Protein 1FEP (pdb70)

Solvent-accessible surface area: 29071 Å² total

Sequence (669 aa):
DDTIVVTAAEQNLQAPGVSTITADEIRKNPVARDVSKIIRTPGVNLTGNSTSGQRGNNRQIDIRGGPENTLILIDGKPVSSRNSVRQGWRGERDTRGDTSWVPPEIERIEVLRGPAAARYGNGAAGGVVNIITKKGSGEWHGSWDAYFNAPEHKEEGATKRTNFSLTGPLGDEFSFRLYGNLDKTQADAWDINQGHQSARAGTYATTLPAGREGVINKDINGVVRWDFAPLQSLELEAGYSRQGNLYAGDTQNTNSDSYTRSKYGDETNRLYRQNYALTWNGGWDNGVTTSNWVQYEHTRNSRIPEGLAGQDFVDIDLDDVLHSEVNLPIDFLVNQTLTLGTEWNQQRKDLSSNTQADRSPYSKAEIFSLFAENNELTDSTIVTPGLRFDHHSIVGNNWSPALNISQGLGDDFTLKGIARAYKAPSLYQTNPNYILYSKGQGCYLQGNDDLKAETSINKEIGLEFKRDGWLAGVTWFRNDYRNKIEAGYVAVGQNAVGTDLYQWDNVPKAVVEGLEGSLNVPVSETVWTNNITYLKSENKTTGDRLSIIPEYTLNSTLSWQAREDLSQTTFTWYGKQQPKKYNYKGQPAVGPETKEISPYSIVGLSATWDVTKNVSLTGGVDNLFDKRLWRAGNAQTTGDLAGANYIAGAGAYTYNEPGRTWYSVNTHF

Organism: Escherichia coli (strain K12) (NCBI:txid83333)

Radius of gyration: 25.09 Å; Cα contacts (8 Å, |Δi|>4): 1985; chains: 1; bounding box: 54×65×78 Å

Structure (mmCIF, N/CA/C/O backbone):
data_1FEP
#
_entry.id   1FEP
#
_cell.length_a   112.300
_cell.length_b   127.600
_cell.length_c   135.700
_cell.angle_alpha   90.00
_cell.angle_beta   90.00
_cell.angle_gamma   90.00
#
_symmetry.space_group_name_H-M   'C 2 2 21'
#
loop_
_entity.id
_entity.type
_entity.pdbx_description
1 polymer 'FERRIC ENTEROBACTIN RECEPTOR'
2 water water
#
loop_
_atom_site.group_PDB
_atom_site.id
_atom_site.type_symbol
_atom_site.label_atom_id
_atom_site.label_alt_id
_atom_site.label_comp_id
_atom_site.label_asym_id
_atom_site.label_entity_id
_atom_site.label_seq_id
_atom_site.pdbx_PDB_ins_code
_atom_site.Cartn_x
_atom_site.Cartn_y
_atom_site.Cartn_z
_atom_site.occupancy
_atom_site.B_iso_or_equiv
_atom_site.auth_seq_id
_atom_site.auth_comp_id
_atom_site.auth_asym_id
_atom_site.auth_atom_id
_atom_site.pdbx_PDB_model_num
ATOM 1 N N . ASP A 1 11 ? 54.396 39.187 88.783 1.00 84.85 11 ASP A N 1
ATOM 2 C CA . ASP A 1 11 ? 53.690 39.927 87.693 1.00 84.42 11 ASP A CA 1
ATOM 3 C C . ASP A 1 11 ? 52.602 38.982 87.210 1.00 83.43 11 ASP A C 1
ATOM 4 O O . ASP A 1 11 ? 52.861 37.773 87.048 1.00 83.48 11 ASP A O 1
ATOM 9 N N . ASP A 1 12 ? 51.391 39.522 87.008 1.00 81.75 12 ASP A N 1
ATOM 10 C CA . ASP A 1 12 ? 50.248 38.720 86.552 1.00 79.43 12 ASP A CA 1
ATOM 11 C C . ASP A 1 12 ? 49.763 39.064 85.137 1.00 76.85 12 ASP A C 1
ATOM 12 O O . ASP A 1 12 ? 48.614 38.752 84.779 1.00 77.02 12 ASP A O 1
ATOM 17 N N . THR A 1 13 ? 50.603 39.697 84.316 1.00 72.99 13 THR A N 1
ATOM 18 C CA . THR A 1 13 ? 50.128 39.982 82.963 1.00 69.48 13 THR A CA 1
ATOM 19 C C . THR A 1 13 ? 50.334 38.774 82.063 1.00 66.09 13 THR A C 1
ATOM 20 O O . THR A 1 13 ? 51.417 38.589 81.514 1.00 66.13 13 THR A O 1
ATOM 24 N N . ILE A 1 14 ? 49.312 37.946 81.913 1.00 61.32 14 ILE A N 1
ATOM 25 C CA . ILE A 1 14 ? 49.439 36.816 81.024 1.00 56.64 14 ILE A CA 1
ATOM 26 C C . ILE A 1 14 ? 49.430 37.294 79.557 1.00 53.35 14 ILE A C 1
ATOM 27 O O . ILE A 1 14 ? 48.902 38.366 79.222 1.00 53.03 14 ILE A O 1
ATOM 32 N N . VAL A 1 15 ? 50.086 36.524 78.702 1.00 49.15 15 VAL A N 1
ATOM 33 C CA . VAL A 1 15 ? 50.149 36.821 77.290 1.00 44.70 15 VAL A CA 1
ATOM 34 C C . VAL A 1 15 ? 49.006 36.025 76.626 1.00 42.76 15 VAL A C 1
ATOM 35 O O . VAL A 1 15 ? 48.703 34.909 77.042 1.00 42.00 15 VAL A O 1
ATOM 39 N N . VAL A 1 16 ? 48.338 36.598 75.626 1.00 40.04 16 VAL A N 1
ATOM 40 C CA . VAL A 1 16 ? 47.248 35.877 74.971 1.00 37.25 16 VAL A CA 1
ATOM 41 C C . VAL A 1 16 ? 47.786 34.657 74.169 1.00 35.76 16 VAL A C 1
ATOM 42 O O . VAL A 1 16 ? 48.961 34.573 73.851 1.00 33.91 16 VAL A O 1
ATOM 46 N N . THR A 1 17 ? 46.936 33.689 73.877 1.00 35.21 17 THR A N 1
ATOM 47 C CA . THR A 1 17 ? 47.395 32.535 73.113 1.00 34.47 17 THR A CA 1
ATOM 48 C C . THR A 1 17 ? 47.712 32.968 71.694 1.00 34.21 17 THR A C 1
ATOM 49 O O . THR A 1 17 ? 47.305 34.059 71.266 1.00 33.79 17 THR A O 1
ATOM 53 N N . ALA A 1 18 ? 48.466 32.115 71.003 1.00 33.23 18 ALA A N 1
ATOM 54 C CA . ALA A 1 18 ? 48.885 32.325 69.627 1.00 32.56 18 ALA A CA 1
ATOM 55 C C . ALA A 1 18 ? 47.639 32.431 68.765 1.00 33.07 18 ALA A C 1
ATOM 56 O O . ALA A 1 18 ? 47.569 33.226 67.821 1.00 32.04 18 ALA A O 1
ATOM 58 N N . ALA A 1 19 ? 46.636 31.618 69.074 1.00 33.00 19 ALA A N 1
ATOM 59 C CA . ALA A 1 19 ? 45.441 31.686 68.265 1.00 33.51 19 ALA A CA 1
ATOM 60 C C . ALA A 1 19 ? 44.767 33.083 68.431 1.00 33.72 19 ALA A C 1
ATOM 61 O O . ALA A 1 19 ? 44.329 33.710 67.464 1.00 33.54 19 ALA A O 1
ATOM 63 N N . GLU A 1 20 ? 44.715 33.584 69.646 1.00 34.20 20 GLU A N 1
ATOM 64 C CA . GLU A 1 20 ? 44.078 34.857 69.817 1.00 36.01 20 GLU A CA 1
ATOM 65 C C . GLU A 1 20 ? 44.899 35.955 69.138 1.00 34.94 20 GLU A C 1
ATOM 66 O O . GLU A 1 20 ? 44.353 36.830 68.491 1.00 35.21 20 GLU A O 1
ATOM 72 N N . GLN A 1 21 ? 46.214 35.877 69.271 1.00 33.83 21 GLN A N 1
ATOM 73 C CA . GLN A 1 21 ? 47.128 36.840 68.675 1.00 32.62 21 GLN A CA 1
ATOM 74 C C . GLN A 1 21 ? 46.896 36.893 67.171 1.00 33.22 21 GLN A C 1
ATOM 75 O O . GLN A 1 21 ? 46.766 37.969 66.565 1.00 31.73 21 GLN A O 1
ATOM 81 N N . ASN A 1 22 ? 46.847 35.712 66.565 1.00 34.38 22 ASN A N 1
ATOM 82 C CA . ASN A 1 22 ? 46.605 35.606 65.131 1.00 35.39 22 ASN A CA 1
ATOM 83 C C . ASN A 1 22 ? 45.315 36.342 64.657 1.00 35.15 22 ASN A C 1
ATOM 84 O O . ASN A 1 22 ? 45.208 36.671 63.506 1.00 35.01 22 ASN A O 1
ATOM 89 N N . LEU A 1 23 ? 44.322 36.564 65.508 1.00 34.75 23 LEU A N 1
ATOM 90 C CA . LEU A 1 23 ? 43.128 37.234 65.025 1.00 35.11 23 LEU A CA 1
ATOM 91 C C . LEU A 1 23 ? 43.500 38.671 64.752 1.00 36.08 23 LEU A C 1
ATOM 92 O O . LEU A 1 23 ? 42.746 39.431 64.163 1.00 35.12 23 LEU A O 1
ATOM 97 N N . GLN A 1 24 ? 44.710 39.035 65.144 1.00 36.87 24 GLN A N 1
ATOM 98 C CA . GLN A 1 24 ? 45.131 40.379 64.880 1.00 38.47 24 GLN A CA 1
ATOM 99 C C . GLN A 1 24 ? 45.977 40.460 63.649 1.00 37.82 24 GLN A C 1
ATOM 100 O O . GLN A 1 24 ? 46.530 41.506 63.370 1.00 36.78 24 GLN A O 1
ATOM 106 N N . ALA A 1 25 ? 46.095 39.360 62.909 1.00 37.41 25 ALA A N 1
ATOM 107 C CA . ALA A 1 25 ? 46.933 39.389 61.706 1.00 37.29 25 ALA A CA 1
ATOM 108 C C . ALA A 1 25 ? 46.329 40.339 60.652 1.00 36.68 25 ALA A C 1
ATOM 109 O O . ALA A 1 25 ? 45.104 40.533 60.568 1.00 36.68 25 ALA A O 1
ATOM 111 N N . PRO A 1 26 ? 47.170 40.895 59.799 1.00 35.54 26 PRO A N 1
ATOM 112 C CA . PRO A 1 26 ? 46.579 41.799 58.825 1.00 35.32 26 PRO A CA 1
ATOM 113 C C . PRO A 1 26 ? 45.538 41.185 57.887 1.00 34.96 26 PRO A C 1
ATOM 114 O O . PRO A 1 26 ? 44.723 41.921 57.309 1.00 34.51 26 PRO A O 1
ATOM 118 N N . GLY A 1 27 ? 45.570 39.862 57.725 1.00 33.71 27 GLY A N 1
ATOM 119 C CA . GLY A 1 27 ? 44.615 39.195 56.844 1.00 32.97 27 GLY A CA 1
ATOM 120 C C . GLY A 1 27 ? 43.422 38.526 57.531 1.00 32.01 27 GLY A C 1
ATOM 121 O O . GLY A 1 27 ? 42.901 37.507 57.039 1.00 31.20 27 GLY A O 1
ATOM 122 N N . VAL A 1 28 ? 43.017 39.100 58.672 1.00 30.73 28 VAL A N 1
ATOM 123 C CA . VAL A 1 28 ? 41.894 38.610 59.461 1.00 30.59 28 VAL A CA 1
ATOM 124 C C . VAL A 1 28 ? 40.833 39.718 59.571 1.00 30.73 28 VAL A C 1
ATOM 125 O O . VAL A 1 28 ? 41.143 40.859 59.751 1.00 31.07 28 VAL A O 1
ATOM 129 N N . SER A 1 29 ? 39.577 39.364 59.386 1.00 31.07 29 SER A N 1
ATOM 130 C CA . SER A 1 29 ? 38.489 40.303 59.477 1.00 30.70 29 SER A CA 1
ATOM 131 C C . SER A 1 29 ? 37.411 39.651 60.347 1.00 31.93 29 SER A C 1
ATOM 132 O O . SER A 1 29 ? 37.249 38.425 60.375 1.00 31.33 29 SER A O 1
ATOM 135 N N . THR A 1 30 ? 36.649 40.484 61.041 1.00 32.24 30 THR A N 1
ATOM 136 C CA . THR A 1 30 ? 35.585 39.994 61.880 1.00 32.81 30 THR A CA 1
ATOM 137 C C . THR A 1 30 ? 34.304 40.686 61.453 1.00 32.90 30 THR A C 1
ATOM 138 O O . THR A 1 30 ? 34.328 41.823 61.009 1.00 34.65 30 THR A O 1
ATOM 142 N N . ILE A 1 31 ? 33.184 39.986 61.511 1.00 33.02 31 ILE A N 1
ATOM 143 C CA . ILE A 1 31 ? 31.890 40.573 61.158 1.00 31.59 31 ILE A CA 1
ATOM 144 C C . ILE A 1 31 ? 31.118 40.224 62.399 1.00 32.02 31 ILE A C 1
ATOM 145 O O . ILE A 1 31 ? 31.179 39.065 62.897 1.00 30.87 31 ILE A O 1
ATOM 150 N N . THR A 1 32 ? 30.386 41.214 62.889 1.00 30.58 32 THR A N 1
ATOM 151 C CA . THR A 1 32 ? 29.634 41.118 64.124 1.00 29.47 32 THR A CA 1
ATOM 152 C C . THR A 1 32 ? 28.196 40.784 63.944 1.00 29.41 32 THR A C 1
ATOM 153 O O . THR A 1 32 ? 27.656 40.918 62.852 1.00 28.82 32 THR A O 1
ATOM 157 N N . ALA A 1 33 ? 27.543 40.395 65.032 1.00 30.93 33 ALA A N 1
ATOM 158 C CA . ALA A 1 33 ? 26.110 40.057 64.939 1.00 32.59 33 ALA A CA 1
ATOM 159 C C . ALA A 1 33 ? 25.386 41.331 64.540 1.00 33.58 33 ALA A C 1
ATOM 160 O O . ALA A 1 33 ? 24.475 41.324 63.706 1.00 34.19 33 ALA A O 1
ATOM 162 N N . ASP A 1 34 ? 25.838 42.449 65.096 1.00 35.29 34 ASP A N 1
ATOM 163 C CA . ASP A 1 34 ? 25.236 43.701 64.724 1.00 36.27 34 ASP A CA 1
ATOM 164 C C . ASP A 1 34 ? 25.320 43.975 63.219 1.00 36.04 34 ASP A C 1
ATOM 165 O O . ASP A 1 34 ? 24.341 44.401 62.600 1.00 35.01 34 ASP A O 1
ATOM 170 N N . GLU A 1 35 ? 26.501 43.768 62.632 1.00 36.25 35 GLU A N 1
ATOM 171 C CA . GLU A 1 35 ? 26.648 43.934 61.195 1.00 37.21 35 GLU A CA 1
ATOM 172 C C . GLU A 1 35 ? 25.660 43.008 60.490 1.00 37.38 35 GLU A C 1
ATOM 173 O O . GLU A 1 35 ? 25.039 43.398 59.512 1.00 38.23 35 GLU A O 1
ATOM 179 N N . ILE A 1 36 ? 25.542 41.770 60.977 1.00 36.81 36 ILE A N 1
ATOM 180 C CA . ILE A 1 36 ? 24.670 40.789 60.363 1.00 36.29 36 ILE A CA 1
ATOM 181 C C . ILE A 1 36 ? 23.229 41.223 60.498 1.00 36.03 36 ILE A C 1
ATOM 182 O O . ILE A 1 36 ? 22.455 41.142 59.558 1.00 35.30 36 ILE A O 1
ATOM 187 N N . ARG A 1 37 ? 22.857 41.713 61.661 1.00 36.90 37 ARG A N 1
ATOM 188 C CA . ARG A 1 37 ? 21.476 42.156 61.815 1.00 39.08 37 ARG A CA 1
ATOM 189 C C . ARG A 1 37 ? 21.065 43.319 60.868 1.00 39.70 37 ARG A C 1
ATOM 190 O O . ARG A 1 37 ? 19.908 43.361 60.433 1.00 41.07 37 ARG A O 1
ATOM 198 N N . LYS A 1 38 ? 21.991 44.238 60.535 1.00 39.51 38 LYS A N 1
ATOM 199 C CA . LYS A 1 38 ? 21.677 45.390 59.666 1.00 39.03 38 LYS A CA 1
ATOM 200 C C . LYS A 1 38 ? 21.791 45.123 58.203 1.00 39.16 38 LYS A C 1
ATOM 201 O O . LYS A 1 38 ? 21.385 45.948 57.402 1.00 38.31 38 LYS A O 1
ATOM 207 N N . ASN A 1 39 ? 22.390 43.989 57.851 1.00 39.49 39 ASN A N 1
ATOM 208 C CA . ASN A 1 39 ? 22.538 43.584 56.441 1.00 39.54 39 ASN A CA 1
ATOM 209 C C . ASN A 1 39 ? 21.891 42.181 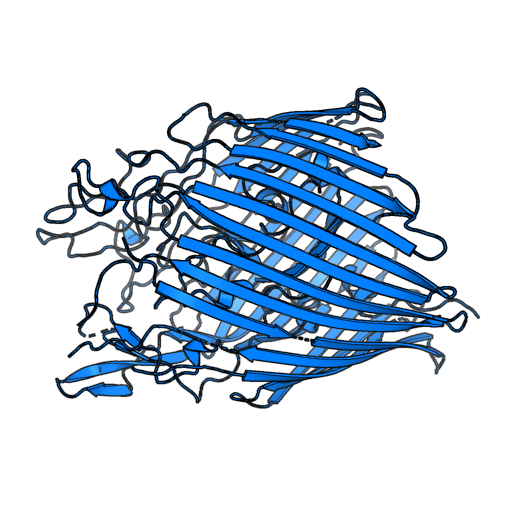56.332 1.00 39.26 39 ASN A C 1
ATOM 210 O O . ASN A 1 39 ? 22.579 41.165 56.142 1.00 38.69 39 ASN A O 1
ATOM 215 N N . PRO A 1 40 ? 20.550 42.115 56.361 1.00 38.24 40 PRO A N 1
ATOM 216 C CA . PRO A 1 40 ? 19.843 40.836 56.294 1.00 37.46 40 PRO A CA 1
ATOM 217 C C . PRO A 1 40 ? 20.244 39.978 55.091 1.00 36.00 40 PRO A C 1
ATOM 218 O O . PRO A 1 40 ? 20.287 40.403 53.931 1.00 35.92 40 PRO A O 1
ATOM 222 N N . VAL A 1 41 ? 20.549 38.746 55.374 1.00 34.07 41 VAL A N 1
ATOM 223 C CA . VAL A 1 41 ? 20.954 37.907 54.296 1.00 32.11 41 VAL A CA 1
ATOM 224 C C . VAL A 1 41 ? 19.745 37.181 53.760 1.00 31.89 41 VAL A C 1
ATOM 225 O O . VAL A 1 41 ? 18.803 36.896 54.482 1.00 30.42 41 VAL A O 1
ATOM 229 N N . ALA A 1 42 ? 19.742 36.967 52.453 1.00 32.73 42 ALA A N 1
ATOM 230 C CA . ALA A 1 42 ? 18.669 36.251 51.800 1.00 32.34 42 ALA A CA 1
ATOM 231 C C . ALA A 1 42 ? 18.989 34.751 51.857 1.00 32.39 42 ALA A C 1
ATOM 232 O O . ALA A 1 42 ? 18.789 34.120 52.886 1.00 31.80 42 ALA A O 1
ATOM 234 N N . ARG A 1 43 ? 19.538 34.191 50.799 1.00 32.72 43 ARG A N 1
ATOM 235 C CA . ARG A 1 43 ? 19.782 32.736 50.768 1.00 34.18 43 ARG A CA 1
ATOM 236 C C . ARG A 1 43 ? 21.082 32.192 51.331 1.00 34.36 43 ARG A C 1
ATOM 237 O O . ARG A 1 43 ? 21.187 30.955 51.505 1.00 36.30 43 ARG A O 1
ATOM 245 N N . ASP A 1 44 ? 22.073 33.057 51.564 1.00 33.91 44 ASP A N 1
ATOM 246 C CA . ASP A 1 44 ? 23.399 32.654 52.106 1.00 34.63 44 ASP A CA 1
ATOM 247 C C . ASP A 1 44 ? 24.211 33.785 52.750 1.00 33.77 44 ASP A C 1
ATOM 248 O O . ASP A 1 44 ? 24.382 34.856 52.184 1.00 33.88 44 ASP A O 1
ATOM 253 N N . VAL A 1 45 ? 24.763 33.499 53.915 1.00 33.32 45 VAL A N 1
ATOM 254 C CA . VAL A 1 45 ? 25.542 34.454 54.632 1.00 32.72 45 VAL A CA 1
ATOM 255 C C . VAL A 1 45 ? 26.860 34.807 53.901 1.00 32.33 45 VAL A C 1
ATOM 256 O O . VAL A 1 45 ? 27.536 35.757 54.262 1.00 32.84 45 VAL A O 1
ATOM 260 N N . SER A 1 46 ? 27.236 34.046 52.876 1.00 31.63 46 SER A N 1
ATOM 261 C CA . SER A 1 46 ? 28.427 34.377 52.142 1.00 30.67 46 SER A CA 1
ATOM 262 C C . SER A 1 46 ? 28.197 35.741 51.427 1.00 30.86 46 SER A C 1
ATOM 263 O O . SER A 1 46 ? 29.096 36.323 50.862 1.00 30.33 46 SER A O 1
ATOM 266 N N . LYS A 1 47 ? 26.982 36.232 51.432 1.00 31.22 47 LYS A N 1
ATOM 267 C CA . LYS A 1 47 ? 26.742 37.502 50.806 1.00 32.63 47 LYS A CA 1
ATOM 268 C C . LYS A 1 47 ? 27.396 38.589 51.645 1.00 32.39 47 LYS A C 1
ATOM 269 O O . LYS A 1 47 ? 27.800 39.596 51.121 1.00 31.63 47 LYS A O 1
ATOM 275 N N . ILE A 1 48 ? 27.517 38.379 52.948 1.00 31.80 48 ILE A N 1
ATOM 276 C CA . ILE A 1 48 ? 28.155 39.381 53.732 1.00 31.58 48 ILE A CA 1
ATOM 277 C C . ILE A 1 48 ? 29.635 39.012 53.837 1.00 31.34 48 ILE A C 1
ATOM 278 O O . ILE A 1 48 ? 30.482 39.900 53.777 1.00 30.46 48 ILE A O 1
ATOM 283 N N . ILE A 1 49 ? 29.973 37.703 53.924 1.00 30.17 49 ILE A N 1
ATOM 284 C CA . ILE A 1 49 ? 31.389 37.305 54.018 1.00 27.63 49 ILE A CA 1
ATOM 285 C C . ILE A 1 49 ? 32.214 37.825 52.836 1.00 27.66 49 ILE A C 1
ATOM 286 O O . ILE A 1 49 ? 33.383 38.218 53.008 1.00 26.83 49 ILE A O 1
ATOM 291 N N . ARG A 1 50 ? 31.643 37.791 51.630 1.00 27.77 50 ARG A N 1
ATOM 292 C CA . ARG A 1 50 ? 32.369 38.267 50.428 1.00 29.09 50 ARG A CA 1
ATOM 293 C C . ARG A 1 50 ? 32.693 39.817 50.389 1.00 29.26 50 ARG A C 1
ATOM 294 O O . ARG A 1 50 ? 33.422 40.259 49.495 1.00 29.02 50 ARG A O 1
ATOM 302 N N . THR A 1 51 ? 32.140 40.618 51.305 1.00 28.12 51 THR A N 1
ATOM 303 C CA . THR A 1 51 ? 32.451 42.076 51.334 1.00 29.30 51 THR A CA 1
ATOM 304 C C . THR A 1 51 ? 33.699 42.309 52.168 1.00 29.62 51 THR A C 1
ATOM 305 O O . THR A 1 51 ? 34.056 43.413 52.430 1.00 28.43 51 THR A O 1
ATOM 317 N N . PRO A 1 53 ? 37.809 42.285 52.653 1.00 28.71 53 PRO A N 1
ATOM 318 C CA . PRO A 1 53 ? 38.869 42.430 51.642 1.00 27.22 53 PRO A CA 1
ATOM 319 C C . PRO A 1 53 ? 39.456 41.015 51.395 1.00 26.60 53 PRO A C 1
ATOM 320 O O . PRO A 1 53 ? 39.467 40.208 52.319 1.00 24.71 53 PRO A O 1
ATOM 324 N N . GLY A 1 54 ? 39.893 40.748 50.163 1.00 25.71 54 GLY A N 1
ATOM 325 C CA . GLY A 1 54 ? 40.518 39.504 49.787 1.00 27.49 54 GLY A CA 1
ATOM 326 C C . GLY A 1 54 ? 39.618 38.289 49.667 1.00 28.61 54 GLY A C 1
ATOM 327 O O . GLY A 1 54 ? 40.075 37.146 49.728 1.00 28.61 54 GLY A O 1
ATOM 328 N N . VAL A 1 55 ? 38.328 38.548 49.488 1.00 29.54 55 VAL A N 1
ATOM 329 C CA . VAL A 1 55 ? 37.324 37.509 49.402 1.00 29.97 55 VAL A CA 1
ATOM 330 C C . VAL A 1 55 ? 36.429 37.735 48.210 1.00 30.93 55 VAL A C 1
ATOM 331 O O . VAL A 1 55 ? 35.993 38.868 47.949 1.00 30.36 55 VAL A O 1
ATOM 335 N N . ASN A 1 56 ? 36.133 36.646 47.510 1.00 31.65 56 ASN A N 1
ATOM 336 C CA . ASN A 1 56 ? 35.293 36.713 46.302 1.00 33.76 56 ASN A CA 1
ATOM 337 C C . ASN A 1 56 ? 34.245 35.615 46.292 1.00 34.61 56 ASN A C 1
ATOM 338 O O . ASN A 1 56 ? 34.328 34.628 47.040 1.00 34.77 56 ASN A O 1
ATOM 343 N N . LEU A 1 57 ? 33.277 35.766 45.404 1.00 34.86 57 LEU A N 1
ATOM 344 C CA . LEU A 1 57 ? 32.223 34.786 45.314 1.00 34.35 57 LEU A CA 1
ATOM 345 C C . LEU A 1 57 ? 32.409 34.239 43.924 1.00 34.57 57 LEU A C 1
ATOM 346 O O . LEU A 1 57 ? 32.315 34.972 42.947 1.00 33.97 57 LEU A O 1
ATOM 351 N N . THR A 1 58 ? 32.688 32.951 43.811 1.00 33.46 58 THR A N 1
ATOM 352 C CA . THR A 1 58 ? 32.928 32.431 42.481 1.00 33.46 58 THR A CA 1
ATOM 353 C C . THR A 1 58 ? 32.617 30.921 42.348 1.00 33.11 58 THR A C 1
ATOM 354 O O . THR A 1 58 ? 32.452 30.192 43.351 1.00 31.66 58 THR A O 1
ATOM 358 N N . GLY A 1 59 ? 32.505 30.465 41.110 1.00 32.65 59 GLY A N 1
ATOM 359 C CA . GLY A 1 59 ? 32.167 29.081 40.904 1.00 33.09 59 GLY A CA 1
ATOM 360 C C . GLY A 1 59 ? 33.297 28.137 41.238 1.00 33.47 59 GLY A C 1
ATOM 361 O O . GLY A 1 59 ? 34.444 28.502 41.259 1.00 34.35 59 GLY A O 1
ATOM 362 N N . ASN A 1 60 ? 32.949 26.904 41.510 1.00 34.04 60 ASN A N 1
ATOM 363 C CA . ASN A 1 60 ? 33.929 25.871 41.790 1.00 34.61 60 ASN A CA 1
ATOM 364 C C . ASN A 1 60 ? 34.908 25.583 40.675 1.00 33.72 60 ASN A C 1
ATOM 365 O O . ASN A 1 60 ? 36.043 25.218 40.914 1.00 32.88 60 ASN A O 1
ATOM 370 N N . SER A 1 61 ? 34.461 25.718 39.446 1.00 34.33 61 SER A N 1
ATOM 371 C CA . SER A 1 61 ? 35.330 25.424 38.312 1.00 34.75 61 SER A CA 1
ATOM 372 C C . SER A 1 61 ? 35.592 26.622 37.397 1.00 34.36 61 SER A C 1
ATOM 373 O O . SER A 1 61 ? 34.685 27.333 37.038 1.00 34.19 61 SER A O 1
ATOM 376 N N . THR A 1 62 ? 36.830 26.813 36.981 1.00 34.79 62 THR A N 1
ATOM 377 C CA . THR A 1 62 ? 37.116 27.920 36.086 1.00 35.20 62 THR A CA 1
ATOM 378 C C . THR A 1 62 ? 36.610 27.647 34.663 1.00 35.47 62 THR A C 1
ATOM 379 O O . THR A 1 62 ? 36.804 28.463 33.760 1.00 34.46 62 THR A O 1
ATOM 383 N N . SER A 1 63 ? 35.982 26.491 34.466 1.00 36.57 63 SER A N 1
ATOM 384 C CA . SER A 1 63 ? 35.401 26.119 33.153 1.00 37.35 63 SER A CA 1
ATOM 385 C C . SER A 1 63 ? 34.042 26.784 33.030 1.00 37.27 63 SER A C 1
ATOM 386 O O . SER A 1 63 ? 33.470 26.822 31.957 1.00 37.02 63 SER A O 1
ATOM 389 N N . GLY A 1 64 ? 33.507 27.274 34.140 1.00 37.68 64 GLY A N 1
ATOM 390 C CA . GLY A 1 64 ? 32.203 27.911 34.083 1.00 39.22 64 GLY A CA 1
ATOM 391 C C . GLY A 1 64 ? 31.049 26.960 34.301 1.00 40.48 64 GLY A C 1
ATOM 392 O O . GLY A 1 64 ? 29.886 27.364 34.267 1.00 40.72 64 GLY A O 1
ATOM 393 N N . GLN A 1 65 ? 31.375 25.696 34.528 1.00 41.22 65 GLN A N 1
ATOM 394 C CA . GLN A 1 65 ? 30.365 24.702 34.764 1.00 42.68 65 GLN A CA 1
ATOM 395 C C . GLN A 1 65 ? 29.832 24.894 36.143 1.00 42.21 65 GLN A C 1
ATOM 396 O O . GLN A 1 65 ? 30.618 25.023 37.075 1.00 42.27 65 GLN A O 1
ATOM 402 N N . ARG A 1 66 ? 28.511 24.854 36.285 1.00 41.77 66 ARG A N 1
ATOM 403 C CA . ARG A 1 66 ? 27.873 25.061 37.591 1.00 41.93 66 ARG A CA 1
ATOM 404 C C . ARG A 1 66 ? 28.125 26.502 37.991 1.00 40.29 66 ARG A C 1
ATOM 405 O O . ARG A 1 66 ? 28.181 26.817 39.165 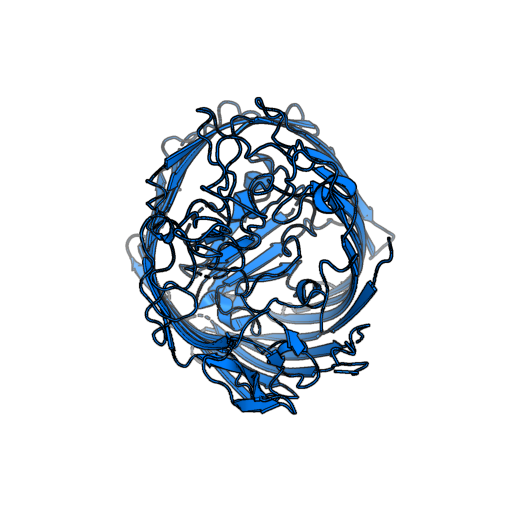1.00 39.86 66 ARG A O 1
ATOM 413 N N . GLY A 1 67 ? 28.320 27.348 36.984 1.00 38.62 67 GLY A N 1
ATOM 414 C CA . GLY A 1 67 ? 28.610 28.755 37.180 1.00 36.97 67 GLY A CA 1
ATOM 415 C C . GLY A 1 67 ? 27.689 29.533 38.113 1.00 35.91 67 GLY A C 1
ATOM 416 O O . GLY A 1 67 ? 28.095 30.544 38.684 1.00 34.46 67 GLY A O 1
ATOM 417 N N . ASN A 1 68 ? 26.429 29.091 38.230 1.00 34.63 68 ASN A N 1
ATOM 418 C CA . ASN A 1 68 ? 25.500 29.733 39.136 1.00 31.99 68 ASN A CA 1
ATOM 419 C C . ASN A 1 68 ? 25.571 29.195 40.543 1.00 30.93 68 ASN A C 1
ATOM 420 O O . ASN A 1 68 ? 24.805 29.585 41.380 1.00 29.67 68 ASN A O 1
ATOM 425 N N . ASN A 1 69 ? 26.509 28.292 40.820 1.00 31.01 69 ASN A N 1
ATOM 426 C CA . ASN A 1 69 ? 26.677 27.820 42.187 1.00 30.17 69 ASN A CA 1
ATOM 427 C C . ASN A 1 69 ? 27.956 28.523 42.687 1.00 29.37 69 ASN A C 1
ATOM 428 O O . ASN A 1 69 ? 29.030 28.035 42.544 1.00 27.74 69 ASN A O 1
ATOM 433 N N . ARG A 1 70 ? 27.836 29.696 43.264 1.00 30.11 70 ARG A N 1
ATOM 434 C CA . ARG A 1 70 ? 29.045 30.368 43.709 1.00 30.66 70 ARG A CA 1
ATOM 435 C C . ARG A 1 70 ? 29.281 30.302 45.219 1.00 30.89 70 ARG A C 1
ATOM 436 O O . ARG A 1 70 ? 28.363 30.297 46.022 1.00 31.05 70 ARG A O 1
ATOM 444 N N . GLN A 1 71 ? 30.537 30.174 45.582 1.00 31.23 71 GLN A N 1
ATOM 445 C CA . GLN A 1 71 ? 30.927 30.036 46.951 1.00 31.33 71 GLN A CA 1
ATOM 446 C C . GLN A 1 71 ? 32.118 30.984 47.301 1.00 31.51 71 GLN A C 1
ATOM 447 O O . GLN A 1 71 ? 32.681 31.665 46.432 1.00 31.64 71 GLN A O 1
ATOM 453 N N . ILE A 1 72 ? 32.513 30.999 48.572 1.00 31.18 72 ILE A N 1
ATOM 454 C CA . ILE A 1 72 ? 33.608 31.839 49.056 1.00 30.10 72 ILE A CA 1
ATOM 455 C C . ILE A 1 72 ? 34.987 31.437 48.603 1.00 31.31 72 ILE A C 1
ATOM 456 O O . ILE A 1 72 ? 35.500 30.337 48.899 1.00 31.01 72 ILE A O 1
ATOM 461 N N . ASP A 1 73 ? 35.604 32.344 47.879 1.00 32.43 73 ASP A N 1
ATOM 462 C CA . ASP A 1 73 ? 36.972 32.112 47.405 1.00 34.30 73 ASP A CA 1
ATOM 463 C C . ASP A 1 73 ? 37.847 33.142 48.178 1.00 33.86 73 ASP A C 1
ATOM 464 O O . ASP A 1 73 ? 37.458 34.284 48.319 1.00 33.43 73 ASP A O 1
ATOM 469 N N . ILE A 1 74 ? 38.971 32.704 48.755 1.00 33.61 74 ILE A N 1
ATOM 470 C CA . ILE A 1 74 ? 39.851 33.614 49.467 1.00 32.45 74 ILE A CA 1
ATOM 471 C C . ILE A 1 74 ? 41.170 33.859 48.695 1.00 32.84 74 ILE A C 1
ATOM 472 O O . ILE A 1 74 ? 41.879 32.934 48.306 1.00 32.06 74 ILE A O 1
ATOM 477 N N . ARG A 1 75 ? 41.441 35.134 48.411 1.00 32.39 75 ARG A N 1
ATOM 478 C CA . ARG A 1 75 ? 42.647 35.523 47.706 1.00 31.35 75 ARG A CA 1
ATOM 479 C C . ARG A 1 75 ? 42.936 34.794 46.396 1.00 31.42 75 ARG A C 1
ATOM 480 O O . ARG A 1 75 ? 44.083 34.570 46.040 1.00 32.33 75 ARG A O 1
ATOM 488 N N . GLY A 1 76 ? 41.879 34.454 45.672 1.00 31.25 76 GLY A N 1
ATOM 489 C CA . GLY A 1 76 ? 42.020 33.840 44.378 1.00 30.93 76 GLY A CA 1
ATOM 490 C C . GLY A 1 76 ? 42.432 32.393 44.374 1.00 31.75 76 GLY A C 1
ATOM 491 O O . GLY A 1 76 ? 42.801 31.865 43.320 1.00 31.20 76 GLY A O 1
ATOM 500 N N . GLY A 1 78 ? 40.459 29.800 44.973 1.00 31.89 78 GLY A N 1
ATOM 501 C CA . GLY A 1 78 ? 39.423 28.838 44.653 1.00 30.57 78 GLY A CA 1
ATOM 502 C C . GLY A 1 78 ? 38.609 28.481 45.889 1.00 30.05 78 GLY A C 1
ATOM 503 O O . GLY A 1 78 ? 39.134 28.276 47.000 1.00 28.73 78 GLY A O 1
ATOM 504 N N . PRO A 1 79 ? 37.301 28.361 45.700 1.00 30.08 79 PRO A N 1
ATOM 505 C CA . PRO A 1 79 ? 36.343 28.031 46.762 1.00 30.36 79 PRO A CA 1
ATOM 506 C C . PRO A 1 79 ? 36.681 26.726 47.434 1.00 30.55 79 PRO A C 1
ATOM 507 O O . PRO A 1 79 ? 36.379 26.525 48.603 1.00 30.42 79 PRO A O 1
ATOM 511 N N . GLU A 1 80 ? 37.301 25.818 46.704 1.00 30.75 80 GLU A N 1
ATOM 512 C CA . GLU A 1 80 ? 37.605 24.559 47.337 1.00 32.04 80 GLU A CA 1
ATOM 513 C C . GLU A 1 80 ? 38.640 24.732 48.437 1.00 31.07 80 GLU A C 1
ATOM 514 O O . GLU A 1 80 ? 38.770 23.875 49.354 1.00 29.70 80 GLU A O 1
ATOM 520 N N . ASN A 1 81 ? 39.354 25.863 48.376 1.00 29.29 81 ASN A N 1
ATOM 521 C CA . ASN A 1 81 ? 40.400 26.080 49.346 1.00 27.98 81 ASN A CA 1
ATOM 522 C C . ASN A 1 81 ? 40.002 26.834 50.555 1.00 27.76 81 ASN A C 1
ATOM 523 O O . ASN A 1 81 ? 40.826 27.217 51.356 1.00 27.19 81 ASN A O 1
ATOM 528 N N . THR A 1 82 ? 38.709 27.021 50.714 1.00 27.30 82 THR A N 1
ATOM 529 C CA . THR A 1 82 ? 38.271 27.694 51.892 1.00 27.05 82 THR A CA 1
ATOM 530 C C . THR A 1 82 ? 37.738 26.671 52.840 1.00 27.23 82 THR A C 1
ATOM 531 O O . THR A 1 82 ? 36.844 25.941 52.502 1.00 29.02 82 THR A O 1
ATOM 535 N N . LEU A 1 83 ? 38.262 26.651 54.046 1.00 27.26 83 LEU A N 1
ATOM 536 C CA . LEU A 1 83 ? 37.815 25.767 55.107 1.00 26.74 83 LEU A CA 1
ATOM 537 C C . LEU A 1 83 ? 36.794 26.461 56.042 1.00 26.56 83 LEU A C 1
ATOM 538 O O . LEU A 1 83 ? 37.065 27.529 56.589 1.00 26.79 83 LEU A O 1
ATOM 543 N N . ILE A 1 84 ? 35.613 25.856 56.191 1.00 26.02 84 ILE A N 1
ATOM 544 C CA . ILE A 1 84 ? 34.571 26.344 57.086 1.00 25.38 84 ILE A CA 1
ATOM 545 C C . ILE A 1 84 ? 34.533 25.566 58.416 1.00 25.82 84 ILE A C 1
ATOM 546 O O . ILE A 1 84 ? 34.568 24.348 58.423 1.00 27.53 84 ILE A O 1
ATOM 551 N N . LEU A 1 85 ? 34.482 26.285 59.529 1.00 26.57 85 LEU A N 1
ATOM 552 C CA . LEU A 1 85 ? 34.398 25.710 60.881 1.00 26.69 85 LEU A CA 1
ATOM 553 C C . LEU A 1 85 ? 33.135 26.276 61.517 1.00 27.41 85 LEU A C 1
ATOM 554 O O . LEU A 1 85 ? 32.708 27.393 61.195 1.00 27.63 85 LEU A O 1
ATOM 559 N N . ILE A 1 86 ? 32.505 25.497 62.396 1.00 27.80 86 ILE A N 1
ATOM 560 C CA . ILE A 1 86 ? 31.350 26.005 63.121 1.00 27.26 86 ILE A CA 1
ATOM 561 C C . ILE A 1 86 ? 31.770 25.904 64.551 1.00 28.62 86 ILE A C 1
ATOM 562 O O . ILE A 1 86 ? 32.081 24.859 65.068 1.00 28.06 86 ILE A O 1
ATOM 567 N N . ASP A 1 87 ? 31.886 27.059 65.175 1.00 30.44 87 ASP A N 1
ATOM 568 C CA . ASP A 1 87 ? 32.338 27.070 66.543 1.00 31.17 87 ASP A CA 1
ATOM 569 C C . ASP A 1 87 ? 33.706 26.383 66.709 1.00 30.75 87 ASP A C 1
ATOM 570 O O . ASP A 1 87 ? 33.968 25.734 67.705 1.00 31.91 87 ASP A O 1
ATOM 575 N N . GLY A 1 88 ? 34.589 26.548 65.729 1.00 30.19 88 GLY A N 1
ATOM 576 C CA . GLY A 1 88 ? 35.903 25.972 65.852 1.00 28.30 88 GLY A CA 1
ATOM 577 C C . GLY A 1 88 ? 35.955 24.540 65.365 1.00 28.17 88 GLY A C 1
ATOM 578 O O . GLY A 1 88 ? 37.021 23.972 65.285 1.00 27.72 88 GLY A O 1
ATOM 579 N N . LYS A 1 89 ? 34.827 23.964 64.975 1.00 27.81 89 LYS A N 1
ATOM 580 C CA . LYS A 1 89 ? 34.882 22.586 64.527 1.00 26.99 89 LYS A CA 1
ATOM 581 C C . LYS A 1 89 ? 34.687 22.461 63.034 1.00 26.99 89 LYS A C 1
ATOM 582 O O . LYS A 1 89 ? 33.753 22.972 62.462 1.00 26.23 89 LYS A O 1
ATOM 588 N N . PRO A 1 90 ? 35.611 21.765 62.373 1.00 28.13 90 PRO A N 1
ATOM 589 C CA . PRO A 1 90 ? 35.524 21.593 60.913 1.00 28.90 90 PRO A CA 1
ATOM 590 C C . PRO A 1 90 ? 34.238 20.937 60.371 1.00 29.49 90 PRO A C 1
ATOM 591 O O . PRO A 1 90 ? 33.636 20.088 61.023 1.00 29.59 90 PRO A O 1
ATOM 595 N N . VAL A 1 91 ? 33.805 21.409 59.208 1.00 29.64 91 VAL A N 1
ATOM 596 C CA . VAL A 1 91 ? 32.665 20.863 58.547 1.00 30.57 91 VAL A CA 1
ATOM 597 C C . VAL A 1 91 ? 33.232 20.089 57.358 1.00 31.64 91 VAL A C 1
ATOM 598 O O . VAL A 1 91 ? 33.900 20.656 56.495 1.00 29.84 91 VAL A O 1
ATOM 602 N N . SER A 1 92 ? 32.961 18.778 57.317 1.00 32.74 92 SER A N 1
ATOM 603 C CA . SER A 1 92 ? 33.437 17.953 56.211 1.00 33.84 92 SER A CA 1
ATOM 604 C C . SER A 1 92 ? 32.370 17.618 55.199 1.00 33.74 92 SER A C 1
ATOM 605 O O . SER A 1 92 ? 32.674 17.110 54.129 1.00 33.88 92 SER A O 1
ATOM 608 N N . SER A 1 93 ? 31.127 17.936 55.520 1.00 33.30 93 SER A N 1
ATOM 609 C CA . SER A 1 93 ? 30.035 17.601 54.648 1.00 34.44 93 SER A CA 1
ATOM 610 C C . SER A 1 93 ? 30.229 17.633 53.155 1.00 36.11 93 SER A C 1
ATOM 611 O O . SER A 1 93 ? 29.586 16.839 52.444 1.00 36.94 93 SER A O 1
ATOM 614 N N . ARG A 1 94 ? 31.081 18.530 52.658 1.00 37.00 94 ARG A N 1
ATOM 615 C CA . ARG A 1 94 ? 31.247 18.663 51.204 1.00 37.95 94 ARG A CA 1
ATOM 616 C C . ARG A 1 94 ? 31.816 17.395 50.586 1.00 37.67 94 ARG A C 1
ATOM 617 O O . ARG A 1 94 ? 31.709 17.180 49.400 1.00 36.46 94 ARG A O 1
ATOM 625 N N . ASN A 1 95 ? 32.432 16.574 51.416 1.00 38.71 95 ASN A N 1
ATOM 626 C CA . ASN A 1 95 ? 33.027 15.336 50.967 1.00 40.61 95 ASN A CA 1
ATOM 627 C C . ASN A 1 95 ? 32.110 14.179 50.683 1.00 41.12 95 ASN A C 1
ATOM 628 O O . ASN A 1 95 ? 32.565 13.110 50.402 1.00 41.65 95 ASN A O 1
ATOM 633 N N . SER A 1 96 ? 30.813 14.390 50.778 1.00 42.45 96 SER A N 1
ATOM 634 C CA . SER A 1 96 ? 29.871 13.356 50.480 1.00 43.64 96 SER A CA 1
ATOM 635 C C . SER A 1 96 ? 29.497 13.521 49.026 1.00 44.96 96 SER A C 1
ATOM 636 O O . SER A 1 96 ? 28.831 12.659 48.456 1.00 45.94 96 SER A O 1
ATOM 639 N N . VAL A 1 97 ? 29.903 14.631 48.413 1.00 45.13 97 VAL A N 1
ATOM 640 C CA . VAL A 1 97 ? 29.596 14.822 47.013 1.00 45.65 97 VAL A CA 1
ATOM 641 C C . VAL A 1 97 ? 30.929 14.741 46.291 1.00 47.80 97 VAL A C 1
ATOM 642 O O . VAL A 1 97 ? 31.880 15.405 46.659 1.00 48.86 97 VAL A O 1
ATOM 646 N N . ARG A 1 98 ? 31.015 13.885 45.286 1.00 49.89 98 ARG A N 1
ATOM 647 C CA . ARG A 1 98 ? 32.250 13.695 44.546 1.00 51.64 98 ARG A CA 1
ATOM 648 C C . ARG A 1 98 ? 32.555 14.908 43.718 1.00 51.85 98 ARG A C 1
ATOM 649 O O . ARG A 1 98 ? 31.662 15.591 43.228 1.00 51.36 98 ARG A O 1
ATOM 657 N N . GLN A 1 99 ? 33.832 15.190 43.573 1.00 52.00 99 GLN A N 1
ATOM 658 C CA . GLN A 1 99 ? 34.213 16.285 42.739 1.00 52.44 99 GLN A CA 1
ATOM 659 C C . GLN A 1 99 ? 34.238 15.823 41.279 1.00 52.48 99 GLN A C 1
ATOM 660 O O . GLN A 1 99 ? 34.594 14.683 40.975 1.00 52.12 99 GLN A O 1
ATOM 666 N N . GLY A 1 100 ? 33.851 16.727 40.389 1.00 52.41 100 GLY A N 1
ATOM 667 C CA . GLY A 1 100 ? 33.872 16.435 38.978 1.00 52.39 100 GLY A CA 1
ATOM 668 C C . GLY A 1 100 ? 35.262 16.601 38.387 1.00 53.03 100 GLY A C 1
ATOM 669 O O . GLY A 1 100 ? 36.202 17.111 39.022 1.00 52.57 100 GLY A O 1
ATOM 670 N N . TRP A 1 101 ? 35.372 16.155 37.138 1.00 53.52 101 TRP A N 1
ATOM 671 C CA . TRP A 1 101 ? 36.609 16.197 36.378 1.00 53.41 101 TRP A CA 1
ATOM 672 C C . TRP A 1 101 ? 37.274 17.583 36.478 1.00 52.78 101 TRP A C 1
ATOM 673 O O . TRP A 1 101 ? 38.484 17.677 36.653 1.00 52.26 101 TRP A O 1
ATOM 684 N N . ARG A 1 102 ? 36.458 18.637 36.371 1.00 52.28 102 ARG A N 1
ATOM 685 C CA . ARG A 1 102 ? 36.902 20.031 36.404 1.00 52.30 102 ARG A CA 1
ATOM 686 C C . ARG A 1 102 ? 36.769 20.786 37.709 1.00 51.34 102 ARG A C 1
ATOM 687 O O . ARG A 1 102 ? 36.688 21.988 37.670 1.00 51.31 102 ARG A O 1
ATOM 695 N N . GLY A 1 103 ? 36.736 20.130 38.854 1.00 50.77 103 GLY A N 1
ATOM 696 C CA . GLY A 1 103 ? 36.595 20.886 40.089 1.00 50.58 103 GLY A CA 1
ATOM 697 C C . GLY A 1 103 ? 35.156 21.232 40.502 1.00 51.03 103 GLY A C 1
ATOM 698 O O . GLY A 1 103 ? 34.923 21.726 41.618 1.00 51.08 103 GLY A O 1
ATOM 699 N N . GLU A 1 104 ? 34.171 20.995 39.633 1.00 50.61 104 GLU A N 1
ATOM 700 C CA . GLU A 1 104 ? 32.817 21.300 40.039 1.00 50.22 104 GLU A CA 1
ATOM 701 C C . GLU A 1 104 ? 32.389 20.353 41.159 1.00 49.97 104 GLU A C 1
ATOM 702 O O . GLU A 1 104 ? 32.877 19.212 41.278 1.00 49.76 104 GLU A O 1
ATOM 708 N N . ARG A 1 105 ? 31.494 20.849 42.003 1.00 49.32 105 ARG A N 1
ATOM 709 C CA . ARG A 1 105 ? 31.002 20.095 43.134 1.00 49.00 105 ARG A CA 1
ATOM 710 C C . ARG A 1 105 ? 29.560 20.516 43.393 1.00 49.15 105 ARG A C 1
ATOM 711 O O . ARG A 1 105 ? 29.255 21.686 43.609 1.00 49.74 105 ARG A O 1
ATOM 719 N N . ASP A 1 106 ? 28.672 19.542 43.345 1.00 49.73 106 ASP A N 1
ATOM 720 C CA . ASP A 1 106 ? 27.239 19.749 43.542 1.00 50.81 106 ASP A CA 1
ATOM 721 C C . ASP A 1 106 ? 26.724 19.946 44.966 1.00 50.62 106 ASP A C 1
ATOM 722 O O . ASP A 1 106 ? 25.833 19.226 45.412 1.00 50.80 106 ASP A O 1
ATOM 727 N N . THR A 1 107 ? 27.287 20.917 45.676 1.00 50.41 107 THR A N 1
ATOM 728 C CA . THR A 1 107 ? 26.852 21.233 47.034 1.00 49.67 107 THR A CA 1
ATOM 729 C C . THR A 1 107 ? 26.495 22.701 47.034 1.00 49.09 107 THR A C 1
ATOM 730 O O . THR A 1 107 ? 26.726 23.399 46.050 1.00 49.60 107 THR A O 1
ATOM 734 N N . ARG A 1 108 ? 25.939 23.175 48.133 1.00 48.15 108 ARG A N 1
ATOM 735 C CA . ARG A 1 108 ? 25.597 24.578 48.229 1.00 46.94 108 ARG A CA 1
ATOM 736 C C . ARG A 1 108 ? 26.647 25.321 49.017 1.00 45.03 108 ARG A C 1
ATOM 737 O O . ARG A 1 108 ? 26.443 26.478 49.357 1.00 45.47 108 ARG A O 1
ATOM 745 N N . GLY A 1 109 ? 27.753 24.649 49.301 1.00 42.91 109 GLY A N 1
ATOM 746 C CA . GLY A 1 109 ? 28.799 25.218 50.113 1.00 40.70 109 GLY A CA 1
ATOM 747 C C . GLY A 1 109 ? 28.479 24.925 51.582 1.00 40.36 109 GLY A C 1
ATOM 748 O O . GLY A 1 109 ? 27.389 24.424 51.895 1.00 38.49 109 GLY A O 1
ATOM 749 N N . ASP A 1 110 ? 29.405 25.279 52.477 1.00 40.03 110 ASP A N 1
ATOM 750 C CA . ASP A 1 110 ? 29.262 25.038 53.902 1.00 40.25 110 ASP A CA 1
ATOM 751 C C . ASP A 1 110 ? 28.888 26.260 54.773 1.00 40.61 110 ASP A C 1
ATOM 752 O O . ASP A 1 110 ? 28.789 26.158 55.994 1.00 39.56 110 ASP A O 1
ATOM 757 N N . THR A 1 111 ? 28.647 27.411 54.162 1.00 40.83 111 THR A N 1
ATOM 758 C CA . THR A 1 111 ? 28.287 28.552 54.971 1.00 40.70 111 THR A CA 1
ATOM 759 C C . THR A 1 111 ? 26.767 28.693 55.102 1.00 41.13 111 THR A C 1
ATOM 760 O O . THR A 1 111 ? 26.265 29.765 55.416 1.00 41.67 111 THR A O 1
ATOM 764 N N . SER A 1 112 ? 26.013 27.621 54.865 1.00 40.62 112 SER A N 1
ATOM 765 C CA . SER A 1 112 ? 24.571 27.742 55.062 1.00 39.82 112 SER A CA 1
ATOM 766 C C . SER A 1 112 ? 24.036 26.720 56.056 1.00 38.36 112 SER A C 1
ATOM 767 O O . SER A 1 112 ? 22.896 26.396 56.013 1.00 38.77 112 SER A O 1
ATOM 770 N N . TRP A 1 113 ? 24.852 26.183 56.927 1.00 36.99 113 TRP A N 1
ATOM 771 C CA . TRP A 1 113 ? 24.333 25.272 57.918 1.00 35.49 113 TRP A CA 1
ATOM 772 C C . TRP A 1 113 ? 23.805 26.074 59.112 1.00 35.84 113 TRP A C 1
ATOM 773 O O . TRP A 1 113 ? 22.822 25.688 59.761 1.00 37.48 113 TRP A O 1
ATOM 784 N N . VAL A 1 114 ? 24.461 27.193 59.425 1.00 34.57 114 VAL A N 1
ATOM 785 C CA . VAL A 1 114 ? 24.033 27.966 60.557 1.00 32.70 114 VAL A CA 1
ATOM 786 C C . VAL A 1 114 ? 23.100 29.075 60.150 1.00 32.30 114 VAL A C 1
ATOM 787 O O . VAL A 1 114 ? 23.390 29.864 59.266 1.00 32.36 114 VAL A O 1
ATOM 791 N N . PRO A 1 115 ? 21.911 29.107 60.740 1.00 32.44 115 PRO A N 1
ATOM 792 C CA . PRO A 1 115 ? 20.957 30.196 60.379 1.00 32.22 115 PRO A CA 1
ATOM 793 C C . PRO A 1 115 ? 21.618 31.579 60.705 1.00 31.40 115 PRO A C 1
ATOM 794 O O . PRO A 1 115 ? 22.212 31.727 61.790 1.00 30.28 115 PRO A O 1
ATOM 798 N N . PRO A 1 116 ? 21.566 32.561 59.761 1.00 31.45 116 PRO A N 1
ATOM 799 C CA . PRO A 1 116 ? 22.144 33.913 59.946 1.00 32.09 116 PRO A CA 1
ATOM 800 C C . PRO A 1 116 ? 21.841 34.577 61.295 1.00 32.47 116 PRO A C 1
ATOM 801 O O . PRO A 1 116 ? 22.735 35.153 61.900 1.00 33.33 116 PRO A O 1
ATOM 805 N N . GLU A 1 117 ? 20.612 34.446 61.777 1.00 32.82 117 GLU A N 1
ATOM 806 C CA . GLU A 1 117 ? 20.198 35.033 63.051 1.00 33.16 117 GLU A CA 1
ATOM 807 C C . GLU A 1 117 ? 20.830 34.378 64.283 1.00 33.83 117 GLU A C 1
ATOM 808 O O . GLU A 1 117 ? 20.747 34.898 65.374 1.00 32.62 117 GLU A O 1
ATOM 822 N N . ILE A 1 119 ? 24.086 33.665 64.393 1.00 32.36 119 ILE A N 1
ATOM 823 C CA . ILE A 1 119 ? 25.497 33.940 64.378 1.00 30.80 119 ILE A CA 1
ATOM 824 C C . ILE A 1 119 ? 25.904 35.086 65.307 1.00 31.61 119 ILE A C 1
ATOM 825 O O . ILE A 1 119 ? 25.369 36.187 65.240 1.00 30.33 119 ILE A O 1
ATOM 830 N N . GLU A 1 120 ? 26.839 34.783 66.207 1.00 32.96 120 GLU A N 1
ATOM 831 C CA . GLU A 1 120 ? 27.373 35.765 67.135 1.00 34.35 120 GLU A CA 1
ATOM 832 C C . GLU A 1 120 ? 28.433 36.537 66.332 1.00 33.38 120 GLU A C 1
ATOM 833 O O . GLU A 1 120 ? 28.479 37.742 66.334 1.00 32.83 120 GLU A O 1
ATOM 839 N N . ARG A 1 121 ? 29.288 35.826 65.628 1.00 32.28 121 ARG A N 1
ATOM 840 C CA . ARG A 1 121 ? 30.248 36.551 64.841 1.00 31.62 121 ARG A CA 1
ATOM 841 C C . ARG A 1 121 ? 30.909 35.639 63.855 1.00 30.13 121 ARG A C 1
ATOM 842 O O . ARG A 1 121 ? 30.820 34.422 63.985 1.00 29.77 121 ARG A O 1
ATOM 850 N N . ILE A 1 122 ? 31.552 36.235 62.862 1.00 28.20 122 ILE A N 1
ATOM 851 C CA . ILE A 1 122 ? 32.280 35.493 61.865 1.00 27.79 122 ILE A CA 1
ATOM 852 C C . ILE A 1 122 ? 33.761 35.932 61.724 1.00 28.24 122 ILE A C 1
ATOM 853 O O . ILE A 1 122 ? 34.036 37.120 61.482 1.00 29.32 122 ILE A O 1
ATOM 858 N N . GLU A 1 123 ? 34.690 34.978 61.845 1.00 27.69 123 GLU A N 1
ATOM 859 C CA . GLU A 1 123 ? 36.129 35.250 61.677 1.00 27.98 123 GLU A CA 1
ATOM 860 C C . GLU A 1 123 ? 36.572 34.762 60.309 1.00 27.69 123 GLU A C 1
ATOM 861 O O . GLU A 1 123 ? 36.352 33.581 59.949 1.00 27.58 123 GLU A O 1
ATOM 867 N N . VAL A 1 124 ? 37.137 35.673 59.509 1.00 26.77 124 VAL A N 1
ATOM 868 C CA . VAL A 1 124 ? 37.644 35.321 58.189 1.00 26.53 124 VAL A CA 1
ATOM 869 C C . VAL A 1 124 ? 39.167 35.480 58.243 1.00 27.98 124 VAL A C 1
ATOM 870 O O . VAL A 1 124 ? 39.676 36.617 58.378 1.00 28.56 124 VAL A O 1
ATOM 874 N N . LEU A 1 125 ? 39.891 34.340 58.192 1.00 28.92 125 LEU A N 1
ATOM 875 C CA . LEU A 1 125 ? 41.365 34.336 58.289 1.00 29.30 125 LEU A CA 1
ATOM 876 C C . LEU A 1 125 ? 41.876 34.013 56.910 1.00 29.62 125 LEU A C 1
ATOM 877 O O . LEU A 1 125 ? 41.339 33.142 56.246 1.00 30.54 125 LEU A O 1
ATOM 882 N N . ARG A 1 126 ? 42.897 34.720 56.453 1.00 29.75 126 ARG A N 1
ATOM 883 C CA . ARG A 1 126 ? 43.393 34.524 55.095 1.00 30.47 126 ARG A CA 1
ATOM 884 C C . ARG A 1 126 ? 44.896 34.381 55.060 1.00 31.24 126 ARG A C 1
ATOM 885 O O . ARG A 1 126 ? 45.606 34.973 55.871 1.00 32.42 126 ARG A O 1
ATOM 893 N N . GLY A 1 127 ? 45.396 33.592 54.120 1.00 32.02 127 GLY A N 1
ATOM 894 C CA . GLY A 1 127 ? 46.829 33.434 54.010 1.00 31.97 127 GLY A CA 1
ATOM 895 C C . GLY A 1 127 ? 47.458 32.853 55.252 1.00 32.64 127 GLY A C 1
ATOM 896 O O . GLY A 1 127 ? 46.873 31.970 55.907 1.00 32.81 127 GLY A O 1
ATOM 897 N N . PRO A 1 128 ? 48.585 33.434 55.688 1.00 32.62 128 PRO A N 1
ATOM 898 C CA . PRO A 1 128 ? 49.252 32.868 56.865 1.00 32.63 128 PRO A CA 1
ATOM 899 C C . PRO A 1 128 ? 48.501 32.629 58.151 1.00 32.74 128 PRO A C 1
ATOM 900 O O . PRO A 1 128 ? 48.755 31.643 58.847 1.00 34.65 128 PRO A O 1
ATOM 904 N N . ALA A 1 129 ? 47.540 33.457 58.478 1.00 33.15 129 ALA A N 1
ATOM 905 C CA . ALA A 1 129 ? 46.871 33.255 59.758 1.00 33.28 129 ALA A CA 1
ATOM 906 C C . ALA A 1 129 ? 46.020 32.031 59.723 1.00 32.84 129 ALA A C 1
ATOM 907 O O . ALA A 1 129 ? 45.818 31.389 60.720 1.00 33.12 129 ALA A O 1
ATOM 909 N N . ALA A 1 130 ? 45.493 31.738 58.559 1.00 32.80 130 ALA A N 1
ATOM 910 C CA . ALA A 1 130 ? 44.612 30.624 58.418 1.00 33.93 130 ALA A CA 1
ATOM 911 C C . ALA A 1 130 ? 45.281 29.198 58.461 1.00 34.25 130 ALA A C 1
ATOM 912 O O . ALA A 1 130 ? 44.725 28.243 58.992 1.00 33.18 130 ALA A O 1
ATOM 914 N N . ALA A 1 131 ? 46.518 29.116 57.997 1.00 36.40 131 ALA A N 1
ATOM 915 C CA . ALA A 1 131 ? 47.243 27.861 57.903 1.00 38.20 131 ALA A CA 1
ATOM 916 C C . ALA A 1 131 ? 47.320 26.991 59.150 1.00 39.58 131 ALA A C 1
ATOM 917 O O . ALA A 1 131 ? 47.173 25.767 59.049 1.00 41.82 131 ALA A O 1
ATOM 919 N N . ARG A 1 132 ? 47.515 27.572 60.322 1.00 40.13 132 ARG A N 1
ATOM 920 C CA . ARG A 1 132 ? 47.586 26.760 61.535 1.00 40.71 132 ARG A CA 1
ATOM 921 C C . ARG A 1 132 ? 46.405 25.862 61.754 1.00 40.90 132 ARG A C 1
ATOM 922 O O . ARG A 1 132 ? 46.503 24.946 62.601 1.00 41.78 132 ARG A O 1
ATOM 930 N N . TYR A 1 133 ? 45.274 26.135 61.086 1.00 39.83 133 TYR A N 1
ATOM 931 C CA . TYR A 1 133 ? 44.098 25.292 61.315 1.00 39.10 133 TYR A CA 1
ATOM 932 C C . TYR A 1 133 ? 44.236 23.973 60.598 1.00 37.95 133 TYR A C 1
ATOM 933 O O . TYR A 1 133 ? 43.353 23.137 60.656 1.00 38.04 133 TYR A O 1
ATOM 942 N N . GLY A 1 134 ? 45.357 23.802 59.916 1.00 36.67 134 GLY A N 1
ATOM 943 C CA . GLY A 1 134 ? 45.583 22.582 59.202 1.00 34.80 134 GLY A CA 1
ATOM 944 C C . GLY A 1 134 ? 44.887 22.340 57.869 1.00 33.54 134 GLY A C 1
ATOM 945 O O . GLY A 1 134 ? 44.609 23.236 57.018 1.00 31.13 134 GLY A O 1
ATOM 946 N N . ASN A 1 135 ? 44.590 21.055 57.744 1.00 31.03 135 ASN A N 1
ATOM 947 C CA . ASN A 1 135 ? 44.029 20.490 56.564 1.00 29.92 135 ASN A CA 1
ATOM 948 C C . ASN A 1 135 ? 42.867 21.238 55.932 1.00 29.24 135 ASN A C 1
ATOM 949 O O . ASN A 1 135 ? 41.825 21.370 56.522 1.00 30.81 135 ASN A O 1
ATOM 954 N N . GLY A 1 136 ? 43.050 21.722 54.720 1.00 28.27 136 GLY A N 1
ATOM 955 C CA . GLY A 1 136 ? 41.973 22.420 54.076 1.00 28.78 136 GLY A CA 1
ATOM 956 C C . GLY A 1 136 ? 42.056 23.943 54.066 1.00 29.78 136 GLY A C 1
ATOM 957 O O . GLY A 1 136 ? 41.325 24.581 53.294 1.00 28.79 136 GLY A O 1
ATOM 958 N N . ALA A 1 137 ? 42.944 24.514 54.885 1.00 29.82 137 ALA A N 1
ATOM 959 C CA . ALA A 1 137 ? 43.068 25.970 54.995 1.00 31.55 137 ALA A CA 1
ATOM 960 C C . ALA A 1 137 ? 43.998 26.726 54.037 1.00 32.61 137 ALA A C 1
ATOM 961 O O . ALA A 1 137 ? 44.414 27.836 54.353 1.00 35.81 137 ALA A O 1
ATOM 963 N N . ALA A 1 138 ? 44.320 26.183 52.872 1.00 32.06 138 ALA A N 1
ATOM 964 C CA . ALA A 1 138 ? 45.195 26.860 51.930 1.00 30.40 138 ALA A CA 1
ATOM 965 C C . ALA A 1 138 ? 44.788 28.271 51.510 1.00 29.99 138 ALA A C 1
ATOM 966 O O . ALA A 1 138 ? 45.639 29.073 51.172 1.00 29.16 138 ALA A O 1
ATOM 968 N N . GLY A 1 139 ? 43.499 28.511 51.412 1.00 28.78 139 GLY A N 1
ATOM 969 C CA . GLY A 1 139 ? 43.006 29.819 51.009 1.00 29.27 139 GLY A CA 1
ATOM 970 C C . GLY A 1 139 ? 42.744 30.630 52.250 1.00 28.98 139 GLY A C 1
ATOM 971 O O . GLY A 1 139 ? 43.300 31.718 52.439 1.00 29.52 139 GLY A O 1
ATOM 972 N N . GLY A 1 140 ? 41.913 30.079 53.116 1.00 28.23 140 GLY A N 1
ATOM 973 C CA . GLY A 1 140 ? 41.623 30.715 54.371 1.00 27.54 140 GLY A CA 1
ATOM 974 C C . GLY A 1 140 ? 40.594 29.916 55.123 1.00 27.63 140 GLY A C 1
ATOM 975 O O . GLY A 1 140 ? 40.085 28.908 54.648 1.00 27.11 140 GLY A O 1
ATOM 976 N N . VAL A 1 141 ? 40.290 30.407 56.314 1.00 27.49 141 VAL A N 1
ATOM 977 C CA . VAL A 1 141 ? 39.330 29.834 57.210 1.00 25.94 141 VAL A CA 1
ATOM 978 C C . VAL A 1 141 ? 38.228 30.809 57.492 1.00 26.04 141 VAL A C 1
ATOM 979 O O . VAL A 1 141 ? 38.463 32.015 57.734 1.00 26.85 141 VAL A O 1
ATOM 983 N N . VAL A 1 142 ? 37.004 30.303 57.392 1.00 26.30 142 VAL A N 1
ATOM 984 C CA . VAL A 1 142 ? 35.797 31.058 57.754 1.00 25.35 142 VAL A CA 1
ATOM 985 C C . VAL A 1 142 ? 35.247 30.297 58.970 1.00 25.45 142 VAL A C 1
ATOM 986 O O . VAL A 1 142 ? 34.741 29.143 58.868 1.00 26.83 142 VAL A O 1
ATOM 990 N N . ASN A 1 143 ? 35.409 30.893 60.137 1.00 24.91 143 ASN A N 1
ATOM 991 C CA . ASN A 1 143 ? 34.933 30.282 61.367 1.00 24.32 143 ASN A CA 1
ATOM 992 C C . ASN A 1 143 ? 33.672 30.995 61.855 1.00 24.42 143 ASN A C 1
ATOM 993 O O . ASN A 1 143 ? 33.704 32.160 62.277 1.00 25.01 143 ASN A O 1
ATOM 998 N N . ILE A 1 144 ? 32.557 30.277 61.745 1.00 23.67 144 ILE A N 1
ATOM 999 C CA . ILE A 1 144 ? 31.259 30.722 62.185 1.00 23.13 144 ILE A CA 1
ATOM 1000 C C . ILE A 1 144 ? 30.980 30.457 63.643 1.00 24.17 144 ILE A C 1
ATOM 1001 O O . ILE A 1 144 ? 30.890 29.291 64.074 1.00 26.42 144 ILE A O 1
ATOM 1006 N N . ILE A 1 145 ? 30.785 31.528 64.402 1.00 24.75 145 ILE A N 1
ATOM 1007 C CA . ILE A 1 145 ? 30.530 31.398 65.827 1.00 25.40 145 ILE A CA 1
ATOM 1008 C C . ILE A 1 145 ? 29.101 31.614 66.230 1.00 26.53 145 ILE A C 1
ATOM 1009 O O . ILE A 1 145 ? 28.513 32.619 65.928 1.00 27.33 145 ILE A O 1
ATOM 1014 N N . THR A 1 146 ? 28.513 30.644 66.914 1.00 27.09 146 THR A N 1
ATOM 1015 C CA . THR A 1 146 ? 27.110 30.815 67.220 1.00 28.35 146 THR A CA 1
ATOM 1016 C C . THR A 1 146 ? 26.877 31.614 68.484 1.00 28.40 146 THR A C 1
ATOM 1017 O O . THR A 1 146 ? 27.737 31.661 69.361 1.00 28.45 146 THR A O 1
ATOM 1021 N N . LYS A 1 147 ? 25.708 32.228 68.577 1.00 29.68 147 LYS A N 1
ATOM 1022 C CA . LYS A 1 147 ? 25.342 32.982 69.780 1.00 31.99 147 LYS A CA 1
ATOM 1023 C C . LYS A 1 147 ? 25.175 31.970 70.913 1.00 33.46 147 LYS A C 1
ATOM 1024 O O . LYS A 1 147 ? 24.529 30.938 70.733 1.00 33.71 147 LYS A O 1
ATOM 1030 N N . LYS A 1 148 ? 25.755 32.261 72.068 1.00 35.48 148 LYS A N 1
ATOM 1031 C CA . LYS A 1 148 ? 25.709 31.354 73.213 1.00 38.07 148 LYS A CA 1
ATOM 1032 C C . LYS A 1 148 ? 24.703 31.815 74.245 1.00 39.90 148 LYS A C 1
ATOM 1033 O O . LYS A 1 148 ? 24.438 33.021 74.360 1.00 41.18 148 LYS A O 1
ATOM 1039 N N . GLY A 1 149 ? 24.160 30.874 75.009 1.00 41.29 149 GLY A N 1
ATOM 1040 C CA . GLY A 1 149 ? 23.187 31.235 76.038 1.00 43.45 149 GLY A CA 1
ATOM 1041 C C . GLY A 1 149 ? 23.881 31.611 77.330 1.00 45.10 149 GLY A C 1
ATOM 1042 O O . GLY A 1 149 ? 25.027 31.242 77.505 1.00 45.99 149 GLY A O 1
ATOM 1043 N N . SER A 1 150 ? 23.207 32.289 78.257 1.00 46.94 150 SER A N 1
ATOM 1044 C CA . SER A 1 150 ? 23.892 32.728 79.484 1.00 47.56 150 SER A CA 1
ATOM 1045 C C . SER A 1 150 ? 23.518 32.074 80.811 1.00 47.80 150 SER A C 1
ATOM 1046 O O . SER A 1 150 ? 24.130 32.397 81.830 1.00 48.66 150 SER A O 1
ATOM 1049 N N . GLY A 1 151 ? 22.538 31.177 80.829 1.00 47.21 151 GLY A N 1
ATOM 1050 C CA . GLY A 1 151 ? 22.169 30.572 82.096 1.00 46.87 151 GLY A CA 1
ATOM 1051 C C . GLY A 1 151 ? 20.845 31.110 82.613 1.00 46.91 151 GLY A C 1
ATOM 1052 O O . GLY A 1 151 ? 20.252 30.602 83.554 1.00 46.94 151 GLY A O 1
ATOM 1053 N N . GLU A 1 152 ? 20.397 32.185 82.003 1.00 46.75 152 GLU A N 1
ATOM 1054 C CA . GLU A 1 152 ? 19.137 32.764 82.359 1.00 46.99 152 GLU A CA 1
ATOM 1055 C C . GLU A 1 152 ? 18.260 32.632 81.093 1.00 45.77 152 GLU A C 1
ATOM 1056 O O . GLU A 1 152 ? 18.761 32.292 80.033 1.00 45.58 152 GLU A O 1
ATOM 1062 N N . TRP A 1 153 ? 16.952 32.843 81.218 1.00 44.43 153 TRP A N 1
ATOM 1063 C CA . TRP A 1 153 ? 16.036 32.725 80.084 1.00 42.09 153 TRP A CA 1
ATOM 1064 C C . TRP A 1 153 ? 16.201 33.811 79.031 1.00 41.49 153 TRP A C 1
ATOM 1065 O O . TRP A 1 153 ? 16.222 34.991 79.335 1.00 41.90 153 TRP A O 1
ATOM 1076 N N . HIS A 1 154 ? 16.314 33.397 77.781 1.00 40.71 154 HIS A N 1
ATOM 1077 C CA . HIS A 1 154 ? 16.449 34.331 76.679 1.00 39.59 154 HIS A CA 1
ATOM 1078 C C . HIS A 1 154 ? 15.904 33.610 75.496 1.00 38.19 154 HIS A C 1
ATOM 1079 O O . HIS A 1 154 ? 15.847 32.371 75.475 1.00 37.09 154 HIS A O 1
ATOM 1086 N N . GLY A 1 155 ? 15.474 34.379 74.513 1.00 37.33 155 GLY A N 1
ATOM 1087 C CA . GLY A 1 155 ? 14.928 33.752 73.327 1.00 36.07 155 GLY A CA 1
ATOM 1088 C C . GLY A 1 155 ? 14.733 34.668 72.150 1.00 35.78 155 GLY A C 1
ATOM 1089 O O . GLY A 1 155 ? 14.799 35.925 72.248 1.00 36.11 155 GLY A O 1
ATOM 1090 N N . SER A 1 156 ? 14.503 34.056 71.002 1.00 34.56 156 SER A N 1
ATOM 1091 C CA . SER A 1 156 ? 14.268 34.876 69.833 1.00 35.08 156 SER A CA 1
ATOM 1092 C C . SER A 1 156 ? 13.307 34.216 68.875 1.00 34.39 156 SER A C 1
ATOM 1093 O O . SER A 1 156 ? 13.190 32.989 68.842 1.00 33.73 156 SER A O 1
ATOM 1096 N N . TRP A 1 157 ? 12.600 35.066 68.130 1.00 34.23 157 TRP A N 1
ATOM 1097 C CA . TRP A 1 157 ? 11.702 34.591 67.098 1.00 34.96 157 TRP A CA 1
ATOM 1098 C C . TRP A 1 157 ? 11.791 35.569 65.904 1.00 34.42 157 TRP A C 1
ATOM 1099 O O . TRP A 1 157 ? 11.312 36.660 66.004 1.00 35.65 157 TRP A O 1
ATOM 1110 N N . ASP A 1 158 ? 12.395 35.154 64.790 1.00 33.79 158 ASP A N 1
ATOM 1111 C CA . ASP A 1 158 ? 12.584 35.992 63.607 1.00 33.78 158 ASP A CA 1
ATOM 1112 C C . ASP A 1 158 ? 12.020 35.498 62.277 1.00 33.48 158 ASP A C 1
ATOM 1113 O O . ASP A 1 158 ? 11.761 34.318 62.060 1.00 34.30 158 ASP A O 1
ATOM 1118 N N . ALA A 1 159 ? 11.869 36.432 61.352 1.00 33.00 159 ALA A N 1
ATOM 1119 C CA . ALA A 1 159 ? 11.394 36.088 60.013 1.00 31.90 159 ALA A CA 1
ATOM 1120 C C . ALA A 1 159 ? 12.021 37.044 58.997 1.00 30.61 159 ALA A C 1
ATOM 1121 O O . ALA A 1 159 ? 12.367 38.158 59.306 1.00 31.01 159 ALA A O 1
ATOM 1123 N N . TYR A 1 160 ? 12.155 36.601 57.771 1.00 29.39 160 TYR A N 1
ATOM 1124 C CA . TYR A 1 160 ? 12.754 37.429 56.754 1.00 28.47 160 TYR A CA 1
ATOM 1125 C C . TYR A 1 160 ? 12.169 37.009 55.415 1.00 28.55 160 TYR A C 1
ATOM 1126 O O . TYR A 1 160 ? 11.753 35.887 55.274 1.00 28.71 160 TYR A O 1
ATOM 1135 N N . PHE A 1 161 ? 12.092 37.927 54.462 1.00 29.70 161 PHE A N 1
ATOM 1136 C CA . PHE A 1 161 ? 11.644 37.589 53.113 1.00 31.14 161 PHE A CA 1
ATOM 1137 C C . PHE A 1 161 ? 12.018 38.738 52.173 1.00 31.18 161 PHE A C 1
ATOM 1138 O O . PHE A 1 161 ? 12.163 39.891 52.584 1.00 31.91 161 PHE A O 1
ATOM 1146 N N . ASN A 1 162 ? 12.231 38.423 50.915 1.00 30.92 162 ASN A N 1
ATOM 1147 C CA . ASN A 1 162 ? 12.566 39.456 49.964 1.00 30.69 162 ASN A CA 1
ATOM 1148 C C . ASN A 1 162 ? 11.553 39.466 48.868 1.00 32.16 162 ASN A C 1
ATOM 1149 O O . ASN A 1 162 ? 10.575 38.723 48.882 1.00 32.46 162 ASN A O 1
ATOM 1154 N N . ALA A 1 163 ? 11.789 40.312 47.885 1.00 33.63 163 ALA A N 1
ATOM 1155 C CA . ALA A 1 163 ? 10.848 40.429 46.799 1.00 33.84 163 ALA A CA 1
ATOM 1156 C C . ALA A 1 163 ? 11.502 41.099 45.632 1.00 34.38 163 ALA A C 1
ATOM 1157 O O . ALA A 1 163 ? 11.696 42.306 45.625 1.00 35.05 163 ALA A O 1
ATOM 1159 N N . PRO A 1 164 ? 11.929 40.311 44.680 1.00 34.42 164 PRO A N 1
ATOM 1160 C CA . PRO A 1 164 ? 12.586 40.616 43.410 1.00 34.85 164 PRO A CA 1
ATOM 1161 C C . PRO A 1 164 ? 11.625 41.459 42.544 1.00 35.96 164 PRO A C 1
ATOM 1162 O O . PRO A 1 164 ? 10.437 41.174 42.483 1.00 36.43 164 PRO A O 1
ATOM 1166 N N . GLU A 1 165 ? 12.094 42.504 41.883 1.00 37.65 165 GLU A N 1
ATOM 1167 C CA . GLU A 1 165 ? 11.183 43.256 41.022 1.00 38.58 165 GLU A CA 1
ATOM 1168 C C . GLU A 1 165 ? 10.898 42.432 39.781 1.00 38.70 165 GLU A C 1
ATOM 1169 O O . GLU A 1 165 ? 9.806 42.473 39.228 1.00 39.47 165 GLU A O 1
ATOM 1175 N N . HIS A 1 166 ? 11.900 41.676 39.364 1.00 38.92 166 HIS A N 1
ATOM 1176 C CA . HIS A 1 166 ? 11.806 40.801 38.197 1.00 39.73 166 HIS A CA 1
ATOM 1177 C C . HIS A 1 166 ? 11.487 39.362 38.650 1.00 40.20 166 HIS A C 1
ATOM 1178 O O . HIS A 1 166 ? 12.387 38.638 39.006 1.00 40.31 166 HIS A O 1
ATOM 1185 N N . LYS A 1 167 ? 10.268 38.862 38.595 1.00 42.41 167 LYS A N 1
ATOM 1186 C CA . LYS A 1 167 ? 10.156 37.499 39.211 1.00 45.38 167 LYS A CA 1
ATOM 1187 C C . LYS A 1 167 ? 11.021 36.379 38.801 1.00 44.86 167 LYS A C 1
ATOM 1188 O O . LYS A 1 167 ? 11.231 35.475 39.627 1.00 47.95 167 LYS A O 1
ATOM 1194 N N . GLU A 1 168 ? 11.441 36.357 37.546 1.00 42.61 168 GLU A N 1
ATOM 1195 C CA . GLU A 1 168 ? 12.269 35.268 37.055 1.00 40.61 168 GLU A CA 1
ATOM 1196 C C . GLU A 1 168 ? 13.218 34.867 38.137 1.00 37.35 168 GLU A C 1
ATOM 1197 O O . GLU A 1 168 ? 13.636 33.712 38.215 1.00 35.40 168 GLU A O 1
ATOM 1203 N N . GLU A 1 169 ? 13.516 35.865 38.962 1.00 34.55 169 GLU A N 1
ATOM 1204 C CA . GLU A 1 169 ? 14.417 35.711 40.068 1.00 34.92 169 GLU A CA 1
ATOM 1205 C C . GLU A 1 169 ? 13.688 35.176 41.284 1.00 33.51 169 GLU A C 1
ATOM 1206 O O . GLU A 1 169 ? 12.725 35.759 41.754 1.00 32.81 169 GLU A O 1
ATOM 1212 N N . GLY A 1 170 ? 14.182 34.040 41.780 1.00 33.07 170 GLY A N 1
ATOM 1213 C CA . GLY A 1 170 ? 13.557 33.374 42.902 1.00 32.76 170 GLY A CA 1
ATOM 1214 C C . GLY A 1 170 ? 13.629 34.120 44.224 1.00 31.93 170 GLY A C 1
ATOM 1215 O O . GLY A 1 170 ? 14.672 34.666 44.592 1.00 32.73 170 GLY A O 1
ATOM 1216 N N . ALA A 1 171 ? 12.517 34.119 44.945 1.00 30.58 171 ALA A N 1
ATOM 1217 C CA . ALA A 1 171 ? 12.448 34.770 46.253 1.00 29.06 171 ALA A CA 1
ATOM 1218 C C . ALA A 1 171 ? 12.761 33.781 47.404 1.00 27.82 171 ALA A C 1
ATOM 1219 O O . ALA A 1 171 ? 12.755 32.540 47.237 1.00 28.37 171 ALA A O 1
ATOM 1221 N N . THR A 1 172 ? 13.086 34.374 48.540 1.00 25.53 172 THR A N 1
ATOM 1222 C CA . THR A 1 172 ? 13.442 33.703 49.771 1.00 24.62 172 THR A CA 1
ATOM 1223 C C . THR A 1 172 ? 12.550 34.110 50.949 1.00 25.55 172 THR A C 1
ATOM 1224 O O . THR A 1 172 ? 12.176 35.300 51.099 1.00 26.68 172 THR A O 1
ATOM 1228 N N . LYS A 1 173 ? 12.195 33.121 51.756 1.00 26.04 173 LYS A N 1
ATOM 1229 C CA . LYS A 1 173 ? 11.459 33.353 53.007 1.00 27.50 173 LYS A CA 1
ATOM 1230 C C . LYS A 1 173 ? 12.248 32.586 54.105 1.00 28.33 173 LYS A C 1
ATOM 1231 O O . LYS A 1 173 ? 12.724 31.438 53.891 1.00 27.19 173 LYS A O 1
ATOM 1237 N N . ARG A 1 174 ? 12.371 33.180 55.288 1.00 28.41 174 ARG A N 1
ATOM 1238 C CA . ARG A 1 174 ? 13.064 32.445 56.356 1.00 28.23 174 ARG A CA 1
ATOM 1239 C C . ARG A 1 174 ? 12.462 32.787 57.690 1.00 27.77 174 ARG A C 1
ATOM 1240 O O . ARG A 1 174 ? 12.006 33.891 57.907 1.00 29.03 174 ARG A O 1
ATOM 1248 N N . THR A 1 175 ? 12.448 31.828 58.585 1.00 28.35 175 THR A N 1
ATOM 1249 C CA . THR A 1 175 ? 11.900 32.063 59.904 1.00 29.11 175 THR A CA 1
ATOM 1250 C C . THR A 1 175 ? 12.582 31.136 60.903 1.00 29.13 175 THR A C 1
ATOM 1251 O O . THR A 1 175 ? 12.866 29.967 60.611 1.00 29.10 175 THR A O 1
ATOM 1255 N N . ASN A 1 176 ? 12.894 31.667 62.074 1.00 29.25 176 ASN A N 1
ATOM 1256 C CA . ASN A 1 176 ? 13.594 30.850 63.062 1.00 28.39 176 ASN A CA 1
ATOM 1257 C C . ASN A 1 176 ? 13.363 31.290 64.482 1.00 28.46 176 ASN A C 1
ATOM 1258 O O . ASN A 1 176 ? 12.816 32.384 64.742 1.00 28.09 176 ASN A O 1
ATOM 1263 N N . PHE A 1 177 ? 13.725 30.404 65.404 1.00 29.15 177 PHE A N 1
ATOM 1264 C CA . PHE A 1 177 ? 13.590 30.683 66.841 1.00 30.86 177 PHE A CA 1
ATOM 1265 C C . PHE A 1 177 ? 14.726 30.046 67.619 1.00 31.03 177 PHE A C 1
ATOM 1266 O O . PHE A 1 177 ? 15.348 29.103 67.164 1.00 30.54 177 PHE A O 1
ATOM 1274 N N . SER A 1 178 ? 14.974 30.587 68.805 1.00 32.15 178 SER A N 1
ATOM 1275 C CA . SER A 1 178 ? 15.977 30.042 69.697 1.00 32.87 178 SER A CA 1
ATOM 1276 C C . SER A 1 178 ? 15.452 30.253 71.140 1.00 33.76 178 SER A C 1
ATOM 1277 O O . SER A 1 178 ? 14.658 31.166 71.417 1.00 32.58 178 SER A O 1
ATOM 1280 N N . LEU A 1 179 ? 15.871 29.364 72.039 1.00 34.80 179 LEU A N 1
ATOM 1281 C CA . LEU A 1 179 ? 15.468 29.425 73.432 1.00 35.38 179 LEU A CA 1
ATOM 1282 C C . LEU A 1 179 ? 16.634 29.015 74.290 1.00 35.95 179 LEU A C 1
ATOM 1283 O O . LEU A 1 179 ? 17.348 28.090 73.951 1.00 35.98 179 LEU A O 1
ATOM 1288 N N . THR A 1 180 ? 16.866 29.698 75.397 1.00 37.50 180 THR A N 1
ATOM 1289 C CA . THR A 1 180 ? 17.945 29.217 76.251 1.00 38.87 180 THR A CA 1
ATOM 1290 C C . THR A 1 180 ? 17.590 29.556 77.671 1.00 39.26 180 THR A C 1
ATOM 1291 O O . THR A 1 180 ? 16.770 30.421 77.904 1.00 40.27 180 THR A O 1
ATOM 1295 N N . GLY A 1 181 ? 18.141 28.829 78.622 1.00 39.69 181 GLY A N 1
ATOM 1296 C CA . GLY A 1 181 ? 17.836 29.092 80.018 1.00 39.73 181 GLY A CA 1
ATOM 1297 C C . GLY A 1 181 ? 18.448 28.044 80.936 1.00 40.24 181 GLY A C 1
ATOM 1298 O O . GLY A 1 181 ? 19.152 27.099 80.488 1.00 38.55 181 GLY A O 1
ATOM 1299 N N . PRO A 1 182 ? 18.205 28.198 82.254 1.00 40.78 182 PRO A N 1
ATOM 1300 C CA . PRO A 1 182 ? 18.694 27.296 83.308 1.00 41.90 182 PRO A CA 1
ATOM 1301 C C . PRO A 1 182 ? 18.018 25.933 83.158 1.00 42.79 182 PRO A C 1
ATOM 1302 O O . PRO A 1 182 ? 16.859 25.825 82.741 1.00 43.17 182 PRO A O 1
ATOM 1306 N N . LEU A 1 183 ? 18.717 24.890 83.518 1.00 43.93 183 LEU A N 1
ATOM 1307 C CA . LEU A 1 183 ? 18.137 23.583 83.349 1.00 46.19 183 LEU A CA 1
ATOM 1308 C C . LEU A 1 183 ? 18.482 22.873 84.605 1.00 48.17 183 LEU A C 1
ATOM 1309 O O . LEU A 1 183 ? 18.946 21.733 84.539 1.00 50.33 183 LEU A O 1
ATOM 1314 N N . GLY A 1 184 ? 18.296 23.532 85.741 1.00 48.68 184 GLY A N 1
ATOM 1315 C CA . GLY A 1 184 ? 18.676 22.916 86.993 1.00 49.63 184 GLY A CA 1
ATOM 1316 C C . GLY A 1 184 ? 19.609 23.833 87.763 1.00 50.75 184 GLY A C 1
ATOM 1317 O O . GLY A 1 184 ? 19.490 25.076 87.693 1.00 51.41 184 GLY A O 1
ATOM 1318 N N . ASP A 1 185 ? 20.528 23.225 88.505 1.00 51.21 185 ASP A N 1
ATOM 1319 C CA . ASP A 1 185 ? 21.487 23.971 89.306 1.00 51.95 185 ASP A CA 1
ATOM 1320 C C . ASP A 1 185 ? 22.724 24.385 88.549 1.00 51.06 185 ASP A C 1
ATOM 1321 O O . ASP A 1 185 ? 22.989 25.584 88.369 1.00 50.72 185 ASP A O 1
ATOM 1326 N N . GLU A 1 186 ? 23.491 23.403 88.113 1.00 49.80 186 GLU A N 1
ATOM 1327 C CA . GLU A 1 186 ? 24.690 23.713 87.379 1.00 48.56 186 GLU A CA 1
ATOM 1328 C C . GLU A 1 186 ? 24.517 23.525 85.860 1.00 46.51 186 GLU A C 1
ATOM 1329 O O . GLU A 1 186 ? 25.492 23.529 85.105 1.00 45.74 186 GLU A O 1
ATOM 1335 N N . PHE A 1 187 ? 23.272 23.378 85.416 1.00 44.46 187 PHE A N 1
ATOM 1336 C CA . PHE A 1 187 ? 23.027 23.179 84.003 1.00 42.51 187 PHE A CA 1
ATOM 1337 C C . PHE A 1 187 ? 22.257 24.247 83.286 1.00 41.32 187 PHE A C 1
ATOM 1338 O O . PHE A 1 187 ? 21.561 25.094 83.875 1.00 40.28 187 PHE A O 1
ATOM 1346 N N . SER A 1 188 ? 22.404 24.188 81.977 1.00 39.21 188 SER A N 1
ATOM 1347 C CA . SER A 1 188 ? 21.683 25.085 81.130 1.00 38.49 188 SER A CA 1
ATOM 1348 C C . SER A 1 188 ? 21.597 24.476 79.737 1.00 36.46 188 SER A C 1
ATOM 1349 O O . SER A 1 188 ? 22.250 23.487 79.424 1.00 36.73 188 SER A O 1
ATOM 1352 N N . PHE A 1 189 ? 20.766 25.071 78.907 1.00 34.56 189 PHE A N 1
ATOM 1353 C CA . PHE A 1 189 ? 20.588 24.572 77.562 1.00 33.41 189 PHE A CA 1
ATOM 1354 C C . PHE A 1 189 ? 20.374 25.719 76.608 1.00 31.97 189 PHE A C 1
ATOM 1355 O O . PHE A 1 189 ? 20.087 26.832 77.031 1.00 31.81 189 PHE A O 1
ATOM 1363 N N . ARG A 1 190 ? 20.521 25.413 75.323 1.00 31.34 190 ARG A N 1
ATOM 1364 C CA . ARG A 1 190 ? 20.233 26.334 74.213 1.00 31.30 190 ARG A CA 1
ATOM 1365 C C . ARG A 1 190 ? 19.584 25.425 73.182 1.00 31.12 190 ARG A C 1
ATOM 1366 O O . ARG A 1 190 ? 20.025 24.296 72.959 1.00 30.99 190 ARG A O 1
ATOM 1374 N N . LEU A 1 191 ? 18.575 25.957 72.523 1.00 31.10 191 LEU A N 1
ATOM 1375 C CA . LEU A 1 191 ? 17.842 25.246 71.506 1.00 31.55 191 LEU A CA 1
ATOM 1376 C C . LEU A 1 191 ? 17.487 26.192 70.384 1.00 30.59 191 LEU A C 1
ATOM 1377 O O . LEU A 1 191 ? 17.030 27.281 70.641 1.00 31.52 191 LEU A O 1
ATOM 1382 N N . TYR A 1 192 ? 17.724 25.829 69.138 1.00 30.35 192 TYR A N 1
ATOM 1383 C CA . TYR A 1 192 ? 17.262 26.712 68.040 1.00 30.19 192 TYR A CA 1
ATOM 1384 C C . TYR A 1 192 ? 16.783 25.864 66.869 1.00 29.45 192 TYR A C 1
ATOM 1385 O O . TYR A 1 192 ? 17.230 24.737 66.711 1.00 30.42 192 TYR A O 1
ATOM 1394 N N . GLY A 1 193 ? 15.836 26.396 66.100 1.00 29.19 193 GLY A N 1
ATOM 1395 C CA . GLY A 1 193 ? 15.293 25.722 64.938 1.00 28.52 193 GLY A CA 1
ATOM 1396 C C . GLY A 1 193 ? 15.187 26.709 63.789 1.00 29.99 193 GLY A C 1
ATOM 1397 O O . GLY A 1 193 ? 14.963 27.907 63.993 1.00 30.27 193 GLY A O 1
ATOM 1398 N N . ASN A 1 194 ? 15.334 26.226 62.570 1.00 30.34 194 ASN A N 1
ATOM 1399 C CA . ASN A 1 194 ? 15.243 27.090 61.391 1.00 30.48 194 ASN A CA 1
ATOM 1400 C C . ASN A 1 194 ? 14.526 26.451 60.165 1.00 29.98 194 ASN A C 1
ATOM 1401 O O . ASN A 1 194 ? 14.654 25.258 59.915 1.00 30.22 194 ASN A O 1
ATOM 1406 N N . LEU A 1 195 ? 13.768 27.256 59.426 1.00 30.19 195 LEU A N 1
ATOM 1407 C CA . LEU A 1 195 ? 13.095 26.851 58.183 1.00 30.00 195 LEU A CA 1
ATOM 1408 C C . LEU A 1 195 ? 13.273 27.957 57.175 1.00 30.65 195 LEU A C 1
ATOM 1409 O O . LEU A 1 195 ? 12.912 29.134 57.443 1.00 30.04 195 LEU A O 1
ATOM 1414 N N . ASP A 1 196 ? 13.853 27.618 56.034 1.00 31.17 196 ASP A N 1
ATOM 1415 C CA . ASP A 1 196 ? 13.956 28.625 54.995 1.00 32.72 196 ASP A CA 1
ATOM 1416 C C . ASP A 1 196 ? 13.748 28.014 53.635 1.00 32.66 196 ASP A C 1
ATOM 1417 O O . ASP A 1 196 ? 13.961 26.800 53.402 1.00 33.29 196 ASP A O 1
ATOM 1422 N N . LYS A 1 197 ? 13.291 28.862 52.734 1.00 32.03 197 LYS A N 1
ATOM 1423 C CA . LYS A 1 197 ? 13.042 28.428 51.391 1.00 32.54 197 LYS A CA 1
ATOM 1424 C C . LYS A 1 197 ? 13.409 29.482 50.382 1.00 32.24 197 LYS A C 1
ATOM 1425 O O . LYS A 1 197 ? 13.020 30.665 50.512 1.00 31.87 197 LYS A O 1
ATOM 1431 N N . THR A 1 198 ? 14.173 29.081 49.377 1.00 32.16 198 THR A N 1
ATOM 1432 C CA . THR A 1 198 ? 14.472 30.029 48.310 1.00 33.38 198 THR A CA 1
ATOM 1433 C C . THR A 1 198 ? 14.034 29.398 47.002 1.00 33.26 198 THR A C 1
ATOM 1434 O O . THR A 1 198 ? 14.481 28.351 46.678 1.00 34.74 198 THR A O 1
ATOM 1438 N N . GLN A 1 199 ? 13.122 30.033 46.287 1.00 34.33 199 GLN A N 1
ATOM 1439 C CA . GLN A 1 199 ? 12.637 29.531 45.006 1.00 34.20 199 GLN A CA 1
ATOM 1440 C C . GLN A 1 199 ? 13.787 29.485 44.018 1.00 33.83 199 GLN A C 1
ATOM 1441 O O . GLN A 1 199 ? 14.751 30.217 44.150 1.00 32.90 199 GLN A O 1
ATOM 1447 N N . ALA A 1 200 ? 13.668 28.595 43.034 1.00 34.00 200 ALA A N 1
ATOM 1448 C CA . ALA A 1 200 ? 14.655 28.446 41.964 1.00 33.47 200 ALA A CA 1
ATOM 1449 C C . ALA A 1 200 ? 14.352 29.562 40.959 1.00 32.50 200 ALA A C 1
ATOM 1450 O O . ALA A 1 200 ? 13.226 30.054 40.896 1.00 32.23 200 ALA A O 1
ATOM 1452 N N . ASP A 1 201 ? 15.347 30.007 40.207 1.00 31.92 201 ASP A N 1
ATOM 1453 C CA . ASP A 1 201 ? 15.018 30.982 39.177 1.00 32.24 201 ASP A CA 1
ATOM 1454 C C . ASP A 1 201 ? 14.140 30.278 38.100 1.00 31.78 201 ASP A C 1
ATOM 1455 O O . ASP A 1 201 ? 14.183 29.067 37.895 1.00 32.33 201 ASP A O 1
ATOM 1460 N N . ALA A 1 202 ? 13.347 31.069 37.428 1.00 32.01 202 ALA A N 1
ATOM 1461 C CA . ALA A 1 202 ? 12.518 30.659 36.301 1.00 32.83 202 ALA A CA 1
ATOM 1462 C C . ALA A 1 202 ? 13.398 29.871 35.324 1.00 33.26 202 ALA A C 1
ATOM 1463 O O . ALA A 1 202 ? 14.550 30.253 35.086 1.00 33.21 202 ALA A O 1
ATOM 1465 N N . TRP A 1 203 ? 12.877 28.789 34.741 1.00 33.72 203 TRP A N 1
ATOM 1466 C CA . TRP A 1 203 ? 13.684 28.002 33.795 1.00 33.28 203 TRP A CA 1
ATOM 1467 C C . TRP A 1 203 ? 14.080 28.794 32.529 1.00 33.86 203 TRP A C 1
AT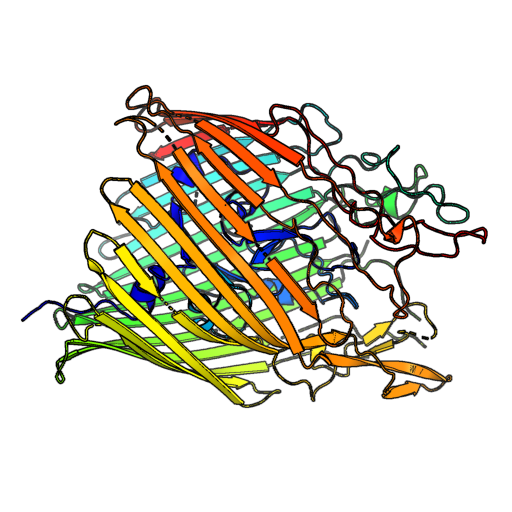OM 1468 O O . TRP A 1 203 ? 15.071 28.512 31.888 1.00 34.04 203 TRP A O 1
ATOM 1479 N N . ASP A 1 204 ? 13.322 29.791 32.153 1.00 34.29 204 ASP A N 1
ATOM 1480 C CA . ASP A 1 204 ? 13.694 30.504 30.959 1.00 35.34 204 ASP A CA 1
ATOM 1481 C C . ASP A 1 204 ? 14.265 31.897 31.317 1.00 35.68 204 ASP A C 1
ATOM 1482 O O . ASP A 1 204 ? 14.147 32.861 30.529 1.00 36.25 204 ASP A O 1
ATOM 1487 N N . ILE A 1 205 ? 14.918 32.002 32.473 1.00 34.86 205 ILE A N 1
ATOM 1488 C CA . ILE A 1 205 ? 15.430 33.300 32.896 1.00 33.91 205 ILE A CA 1
ATOM 1489 C C . ILE A 1 205 ? 16.484 33.859 31.962 1.00 34.92 205 ILE A C 1
ATOM 1490 O O . ILE A 1 205 ? 16.506 35.099 31.684 1.00 34.12 205 ILE A O 1
ATOM 1495 N N . ASN A 1 206 ? 17.316 32.954 31.436 1.00 34.57 206 ASN A N 1
ATOM 1496 C CA . ASN A 1 206 ? 18.390 33.364 30.558 1.00 35.05 206 ASN A CA 1
ATOM 1497 C C . ASN A 1 206 ? 18.050 33.425 29.056 1.00 36.43 206 ASN A C 1
ATOM 1498 O O . ASN A 1 206 ? 18.895 33.678 28.196 1.00 35.98 206 ASN A O 1
ATOM 1503 N N . GLN A 1 207 ? 16.766 33.214 28.766 1.00 38.47 207 GLN A N 1
ATOM 1504 C CA . GLN A 1 207 ? 16.227 33.279 27.413 1.00 39.55 207 GLN A CA 1
ATOM 1505 C C . GLN A 1 207 ? 16.476 34.691 26.894 1.00 39.17 207 GLN A C 1
ATOM 1506 O O . GLN A 1 207 ? 16.034 35.652 27.506 1.00 38.31 207 GLN A O 1
ATOM 1512 N N . GLY A 1 208 ? 17.199 34.800 25.779 1.00 39.65 208 GLY A N 1
ATOM 1513 C CA . GLY A 1 208 ? 17.476 36.094 25.202 1.00 39.01 208 GLY A CA 1
ATOM 1514 C C . GLY A 1 208 ? 18.865 36.491 25.604 1.00 39.50 208 GLY A C 1
ATOM 1515 O O . GLY A 1 208 ? 19.325 37.616 25.346 1.00 39.91 208 GLY A O 1
ATOM 1516 N N . HIS A 1 209 ? 19.566 35.565 26.236 1.00 38.77 209 HIS A N 1
ATOM 1517 C CA . HIS A 1 209 ? 20.910 35.888 26.685 1.00 38.16 209 HIS A CA 1
ATOM 1518 C C . HIS A 1 209 ? 21.861 34.739 26.445 1.00 38.05 209 HIS A C 1
ATOM 1519 O O . HIS A 1 209 ? 23.066 34.896 26.655 1.00 38.67 209 HIS A O 1
ATOM 1526 N N . GLN A 1 210 ? 21.329 33.598 26.002 1.00 36.69 210 GLN A N 1
ATOM 1527 C CA . GLN A 1 210 ? 22.152 32.427 25.776 1.00 36.57 210 GLN A CA 1
ATOM 1528 C C . GLN A 1 210 ? 23.135 32.669 24.654 1.00 36.22 210 GLN A C 1
ATOM 1529 O O . GLN A 1 210 ? 22.825 33.398 23.729 1.00 35.82 210 GLN A O 1
ATOM 1535 N N .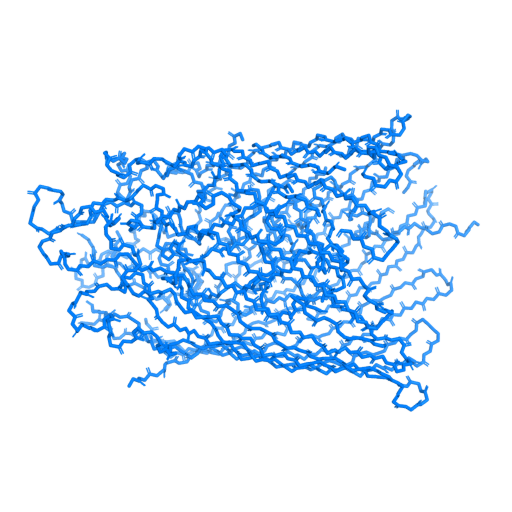 SER A 1 211 ? 24.313 32.053 24.755 1.00 36.02 211 SER A N 1
ATOM 1536 C CA . SER A 1 211 ? 25.351 32.130 23.739 1.00 35.60 211 SER A CA 1
ATOM 1537 C C . SER A 1 211 ? 24.787 31.461 22.503 1.00 36.34 211 SER A C 1
ATOM 1538 O O . SER A 1 211 ? 23.779 30.731 22.583 1.00 36.33 211 SER A O 1
ATOM 1541 N N . ALA A 1 212 ? 25.418 31.705 21.357 1.00 36.26 212 ALA A N 1
ATOM 1542 C CA . ALA A 1 212 ? 24.951 31.080 20.128 1.00 36.75 212 ALA A CA 1
ATOM 1543 C C . ALA A 1 212 ? 25.098 29.539 20.196 1.00 37.49 212 ALA A C 1
ATOM 1544 O O . ALA A 1 212 ? 26.110 28.961 20.655 1.00 36.93 212 ALA A O 1
ATOM 1546 N N . ARG A 1 213 ? 24.069 28.882 19.715 1.00 38.77 213 ARG A N 1
ATOM 1547 C CA . ARG A 1 213 ? 24.017 27.434 19.745 1.00 40.76 213 ARG A CA 1
ATOM 1548 C C . ARG A 1 213 ? 23.205 26.988 18.564 1.00 42.42 213 ARG A C 1
ATOM 1549 O O . ARG A 1 213 ? 22.458 27.791 17.985 1.00 43.12 213 ARG A O 1
ATOM 1557 N N . ALA A 1 214 ? 23.329 25.707 18.228 1.00 43.85 214 ALA A N 1
ATOM 1558 C CA . ALA A 1 214 ? 22.609 25.150 17.099 1.00 44.58 214 ALA A CA 1
ATOM 1559 C C . ALA A 1 214 ? 22.565 23.626 17.062 1.00 45.59 214 ALA A C 1
ATOM 1560 O O . ALA A 1 214 ? 23.174 22.935 17.877 1.00 44.84 214 ALA A O 1
ATOM 1562 N N . GLY A 1 215 ? 21.826 23.117 16.082 1.00 46.89 215 GLY A N 1
ATOM 1563 C CA . GLY A 1 215 ? 21.701 21.687 15.912 1.00 47.83 215 GLY A CA 1
ATOM 1564 C C . GLY A 1 215 ? 21.073 21.070 17.132 1.00 49.07 215 GLY A C 1
ATOM 1565 O O . GLY A 1 215 ? 20.013 21.503 17.604 1.00 49.16 215 GLY A O 1
ATOM 1566 N N . THR A 1 216 ? 21.734 20.068 17.680 1.00 49.93 216 THR A N 1
ATOM 1567 C CA . THR A 1 216 ? 21.166 19.422 18.823 1.00 51.50 216 THR A CA 1
ATOM 1568 C C . THR A 1 216 ? 21.138 20.333 20.058 1.00 51.79 216 THR A C 1
ATOM 1569 O O . THR A 1 216 ? 20.540 19.995 21.061 1.00 52.13 216 THR A O 1
ATOM 1573 N N . TYR A 1 217 ? 21.740 21.512 19.994 1.00 52.26 217 TYR A N 1
ATOM 1574 C CA . TYR A 1 217 ? 21.731 22.391 21.170 1.00 51.50 217 TYR A CA 1
ATOM 1575 C C . TYR A 1 217 ? 20.864 23.603 21.099 1.00 51.17 217 TYR A C 1
ATOM 1576 O O . TYR A 1 217 ? 20.807 24.360 22.066 1.00 51.71 217 TYR A O 1
ATOM 1585 N N . ALA A 1 218 ? 20.189 23.800 19.977 1.00 50.34 218 ALA A N 1
ATOM 1586 C CA . ALA A 1 218 ? 19.388 25.014 19.777 1.00 49.23 218 ALA A CA 1
ATOM 1587 C C . ALA A 1 218 ? 18.220 25.349 20.695 1.00 47.75 218 ALA A C 1
ATOM 1588 O O . ALA A 1 218 ? 17.912 26.511 20.860 1.00 47.96 218 ALA A O 1
ATOM 1590 N N . THR A 1 219 ? 17.553 24.362 21.272 1.00 46.38 219 THR A N 1
ATOM 1591 C CA . THR A 1 219 ? 16.426 24.642 22.164 1.00 44.84 219 THR A CA 1
ATOM 1592 C C . THR A 1 219 ? 17.004 24.661 23.585 1.00 44.16 219 THR A C 1
ATOM 1593 O O . THR A 1 219 ? 16.256 24.712 24.559 1.00 43.79 219 THR A O 1
ATOM 1597 N N . THR A 1 220 ? 18.334 24.605 23.708 1.00 43.20 220 THR A N 1
ATOM 1598 C CA . THR A 1 220 ? 18.919 24.616 25.042 1.00 42.88 220 THR A CA 1
ATOM 1599 C C . THR A 1 220 ? 19.257 26.016 25.531 1.00 41.77 220 THR A C 1
ATOM 1600 O O . THR A 1 220 ? 19.598 26.901 24.756 1.00 42.19 220 THR A O 1
ATOM 1604 N N . LEU A 1 221 ? 19.150 26.177 26.846 1.00 40.75 221 LEU A N 1
ATOM 1605 C CA . LEU A 1 221 ? 19.407 27.429 27.548 1.00 39.08 221 LEU A CA 1
ATOM 1606 C C . LEU A 1 221 ? 20.188 27.220 28.824 1.00 37.64 221 LEU A C 1
ATOM 1607 O O . LEU A 1 221 ? 20.096 26.177 29.489 1.00 37.21 221 LEU A O 1
ATOM 1612 N N . PRO A 1 222 ? 20.965 28.236 29.201 1.00 36.77 222 PRO A N 1
ATOM 1613 C CA . PRO A 1 222 ? 21.768 28.235 30.435 1.00 35.87 222 PRO A CA 1
ATOM 1614 C C . PRO A 1 222 ? 20.749 28.370 31.568 1.00 34.01 222 PRO A C 1
ATOM 1615 O O . PRO A 1 222 ? 19.849 29.172 31.496 1.00 33.95 222 PRO A O 1
ATOM 1619 N N . ALA A 1 223 ? 20.868 27.570 32.594 1.00 33.34 223 ALA A N 1
ATOM 1620 C CA . ALA A 1 223 ? 19.924 27.671 33.711 1.00 32.48 223 ALA A CA 1
ATOM 1621 C C . ALA A 1 223 ? 20.329 28.785 34.685 1.00 31.49 223 ALA A C 1
ATOM 1622 O O . ALA A 1 223 ? 21.516 29.142 34.801 1.00 31.43 223 ALA A O 1
ATOM 1624 N N . GLY A 1 224 ? 19.334 29.259 35.415 1.00 30.01 224 GLY A N 1
ATOM 1625 C CA . GLY A 1 224 ? 19.576 30.249 36.430 1.00 31.01 224 GLY A CA 1
ATOM 1626 C C . GLY A 1 224 ? 20.005 29.585 37.723 1.00 30.46 224 GLY A C 1
ATOM 1627 O O . GLY A 1 224 ? 20.494 28.457 37.688 1.00 31.56 224 GLY A O 1
ATOM 1628 N N . ARG A 1 225 ? 19.817 30.256 38.861 1.00 30.75 225 ARG A N 1
ATOM 1629 C CA . ARG A 1 225 ? 20.235 29.689 40.156 1.00 31.34 225 ARG A CA 1
ATOM 1630 C C . ARG A 1 225 ? 19.292 28.606 40.640 1.00 31.10 225 ARG A C 1
ATOM 1631 O O . ARG A 1 225 ? 18.099 28.716 40.427 1.00 31.93 225 ARG A O 1
ATOM 1639 N N . GLU A 1 226 ? 19.793 27.560 41.273 1.00 31.13 226 GLU A N 1
ATOM 1640 C CA . GLU A 1 226 ? 18.846 26.547 41.773 1.00 32.77 226 GLU A CA 1
ATOM 1641 C C . GLU A 1 226 ? 18.271 27.024 43.115 1.00 33.50 226 GLU A C 1
ATOM 1642 O O . GLU A 1 226 ? 18.886 27.860 43.816 1.00 33.36 226 GLU A O 1
ATOM 1648 N N . GLY A 1 227 ? 17.110 26.461 43.476 1.00 33.26 227 GLY A N 1
ATOM 1649 C CA . GLY A 1 227 ? 16.469 26.789 44.727 1.00 32.37 227 GLY A CA 1
ATOM 1650 C C . GLY A 1 227 ? 17.005 25.899 45.834 1.00 32.96 227 GLY A C 1
ATOM 1651 O O . GLY A 1 227 ? 17.794 24.979 45.600 1.00 32.74 227 GLY A O 1
ATOM 1652 N N . VAL A 1 228 ? 16.541 26.145 47.057 1.00 32.51 228 VAL A N 1
ATOM 1653 C CA . VAL A 1 228 ? 16.978 25.360 48.188 1.00 32.85 228 VAL A CA 1
ATOM 1654 C C . VAL A 1 228 ? 15.942 25.377 49.303 1.00 32.84 228 VAL A C 1
ATOM 1655 O O . VAL A 1 228 ? 15.130 26.270 49.388 1.00 32.68 228 VAL A O 1
ATOM 1659 N N . ILE A 1 229 ? 15.916 24.317 50.102 1.00 33.90 229 ILE A N 1
ATOM 1660 C CA . ILE A 1 229 ? 15.022 24.235 51.251 1.00 34.11 229 ILE A CA 1
ATOM 1661 C C . ILE A 1 229 ? 15.846 23.698 52.387 1.00 35.42 229 ILE A C 1
ATOM 1662 O O . ILE A 1 229 ? 16.414 22.588 52.276 1.00 35.72 229 ILE A O 1
ATOM 1667 N N . ASN A 1 230 ? 15.887 24.470 53.473 1.00 36.22 230 ASN A N 1
ATOM 1668 C CA . ASN A 1 230 ? 16.615 24.125 54.697 1.00 36.33 230 ASN A CA 1
ATOM 1669 C C . ASN A 1 230 ? 15.716 23.918 55.919 1.00 35.13 230 ASN A C 1
ATOM 1670 O O . ASN A 1 230 ? 14.709 24.609 56.127 1.00 33.84 230 ASN A O 1
ATOM 1675 N N . LYS A 1 231 ? 16.074 22.925 56.717 1.00 34.87 231 LYS A N 1
ATOM 1676 C CA . LYS A 1 231 ? 15.368 22.658 57.973 1.00 34.96 231 LYS A CA 1
ATOM 1677 C C . LYS A 1 231 ? 16.494 22.419 58.954 1.00 34.20 231 LYS A C 1
ATOM 1678 O O . LYS A 1 231 ? 17.485 21.807 58.598 1.00 34.30 231 LYS A O 1
ATOM 1684 N N . ASP A 1 232 ? 16.410 22.947 60.161 1.00 33.54 232 ASP A N 1
ATOM 1685 C CA . ASP A 1 232 ? 17.502 22.679 61.088 1.00 33.05 232 ASP A CA 1
ATOM 1686 C C . ASP A 1 232 ? 16.950 22.666 62.500 1.00 31.80 232 ASP A C 1
ATOM 1687 O O . ASP A 1 232 ? 15.974 23.339 62.818 1.00 30.19 232 ASP A O 1
ATOM 1692 N N . ILE A 1 233 ? 17.588 21.873 63.342 1.00 31.13 233 ILE A N 1
ATOM 1693 C CA . ILE A 1 233 ? 17.211 21.851 64.716 1.00 31.65 233 ILE A CA 1
ATOM 1694 C C . ILE A 1 233 ? 18.542 21.655 65.433 1.00 30.46 233 ILE A C 1
ATOM 1695 O O . ILE A 1 233 ? 19.399 20.946 64.931 1.00 30.39 233 ILE A O 1
ATOM 1700 N N . ASN A 1 234 ? 18.768 22.346 66.552 1.00 29.26 234 ASN A N 1
ATOM 1701 C CA . ASN A 1 234 ? 20.046 22.208 67.273 1.00 27.27 234 ASN A CA 1
ATOM 1702 C C . ASN A 1 234 ? 19.834 22.271 68.784 1.00 26.61 234 ASN A C 1
ATOM 1703 O O . ASN A 1 234 ? 19.002 23.038 69.250 1.00 26.63 234 ASN A O 1
ATOM 1708 N N . GLY A 1 235 ? 20.538 21.410 69.539 1.00 25.61 235 GLY A N 1
ATOM 1709 C CA . GLY A 1 235 ? 20.399 21.389 70.975 1.00 22.47 235 GLY A CA 1
ATOM 1710 C C . GLY A 1 235 ? 21.742 21.384 71.600 1.00 23.10 235 GLY A C 1
ATOM 1711 O O . GLY A 1 235 ? 22.714 20.872 71.036 1.00 23.44 235 GLY A O 1
ATOM 1712 N N . VAL A 1 236 ? 21.816 21.992 72.764 1.00 23.84 236 VAL A N 1
ATOM 1713 C CA . VAL A 1 236 ? 23.048 22.056 73.535 1.00 25.05 236 VAL A CA 1
ATOM 1714 C C . VAL A 1 236 ? 22.712 22.052 75.043 1.00 26.86 236 VAL A C 1
ATOM 1715 O O . VAL A 1 236 ? 21.752 22.689 75.521 1.00 26.49 236 VAL A O 1
ATOM 1719 N N . VAL A 1 237 ? 23.498 21.288 75.782 1.00 28.64 237 VAL A N 1
ATOM 1720 C CA . VAL A 1 237 ? 23.318 21.198 77.216 1.00 31.02 237 VAL A CA 1
ATOM 1721 C C . VAL A 1 237 ? 24.685 21.483 77.726 1.00 31.43 237 VAL A C 1
ATOM 1722 O O . VAL A 1 237 ? 25.668 20.936 77.264 1.00 30.48 237 VAL A O 1
ATOM 1726 N N . ARG A 1 238 ? 24.729 22.378 78.687 1.00 33.37 238 ARG A N 1
ATOM 1727 C CA . ARG A 1 238 ? 25.971 22.779 79.254 1.00 35.20 238 ARG A CA 1
ATOM 1728 C C . ARG A 1 238 ? 26.018 22.563 80.772 1.00 36.80 238 ARG A C 1
ATOM 1729 O O . ARG A 1 238 ? 25.105 22.888 81.522 1.00 36.84 238 ARG A O 1
ATOM 1737 N N . TRP A 1 239 ? 27.124 22.009 81.206 1.00 39.14 239 TRP A N 1
ATOM 1738 C CA . TRP A 1 239 ? 27.322 21.765 82.595 1.00 41.63 239 TRP A CA 1
ATOM 1739 C C . TRP A 1 239 ? 28.490 22.598 83.147 1.00 42.19 239 TRP A C 1
ATOM 1740 O O . TRP A 1 239 ? 29.659 22.366 82.851 1.00 42.15 239 TRP A O 1
ATOM 1751 N N . ASP A 1 240 ? 28.157 23.583 83.949 1.00 42.63 240 ASP A N 1
ATOM 1752 C CA . ASP A 1 240 ? 29.194 24.384 84.547 1.00 44.18 240 ASP A CA 1
ATOM 1753 C C . ASP A 1 240 ? 29.527 23.840 85.930 1.00 45.10 240 ASP A C 1
ATOM 1754 O O . ASP A 1 240 ? 29.171 24.416 86.953 1.00 45.63 240 ASP A O 1
ATOM 1759 N N . PHE A 1 241 ? 30.245 22.724 85.916 1.00 45.54 241 PHE A N 1
ATOM 1760 C CA . PHE A 1 241 ? 30.613 21.997 87.119 1.00 46.03 241 PHE A CA 1
ATOM 1761 C C . PHE A 1 241 ? 31.696 22.578 88.032 1.00 45.88 241 PHE A C 1
ATOM 1762 O O . PHE A 1 241 ? 31.845 22.127 89.159 1.00 45.74 241 PHE A O 1
ATOM 1770 N N . ALA A 1 242 ? 32.486 23.527 87.576 1.00 45.21 242 ALA A N 1
ATOM 1771 C CA . ALA A 1 242 ? 33.471 24.043 88.488 1.00 45.88 242 ALA A CA 1
ATOM 1772 C C . ALA A 1 242 ? 33.891 25.440 88.068 1.00 46.37 242 ALA A C 1
ATOM 1773 O O . ALA A 1 242 ? 33.583 25.887 86.981 1.00 47.33 242 ALA A O 1
ATOM 1775 N N . PRO A 1 243 ? 34.569 26.184 88.922 1.00 46.35 243 PRO A N 1
ATOM 1776 C CA . PRO A 1 243 ? 34.877 27.493 88.312 1.00 46.75 243 PRO A CA 1
ATOM 1777 C C . PRO A 1 243 ? 35.802 27.320 87.074 1.00 47.08 243 PRO A C 1
ATOM 1778 O O . PRO A 1 243 ? 36.729 26.514 87.084 1.00 47.62 243 PRO A O 1
ATOM 1782 N N . LEU A 1 244 ? 35.545 28.062 86.004 1.00 47.38 244 LEU A N 1
ATOM 1783 C CA . LEU A 1 244 ? 36.361 27.933 84.803 1.00 46.71 244 LEU A CA 1
ATOM 1784 C C . LEU A 1 244 ? 36.360 26.514 84.234 1.00 45.96 244 LEU A C 1
ATOM 1785 O O . LEU A 1 244 ? 37.234 26.156 83.440 1.00 45.60 244 LEU A O 1
ATOM 1790 N N . GLN A 1 245 ? 35.369 25.726 84.635 1.00 44.75 245 GLN A N 1
ATOM 1791 C CA . GLN A 1 245 ? 35.239 24.369 84.157 1.00 44.03 245 GLN A CA 1
ATOM 1792 C C . GLN A 1 245 ? 33.848 24.053 83.612 1.00 43.31 245 GLN A C 1
ATOM 1793 O O . GLN A 1 245 ? 32.855 24.039 84.346 1.00 43.59 245 GLN A O 1
ATOM 1799 N N . SER A 1 246 ? 33.766 23.781 82.319 1.00 41.98 246 SER A N 1
ATOM 1800 C CA . SER A 1 246 ? 32.476 23.430 81.733 1.00 40.44 246 SER A CA 1
ATOM 1801 C C . SER A 1 246 ? 32.572 22.235 80.787 1.00 39.47 246 SER A C 1
ATOM 1802 O O . SER A 1 246 ? 33.617 21.966 80.202 1.00 38.74 246 SER A O 1
ATOM 1805 N N . LEU A 1 247 ? 31.457 21.530 80.668 1.00 39.11 247 LEU A N 1
ATOM 1806 C CA . LEU A 1 247 ? 31.313 20.385 79.777 1.00 38.84 247 LEU A CA 1
ATOM 1807 C C . LEU A 1 247 ? 30.140 20.745 78.892 1.00 38.36 247 LEU A C 1
ATOM 1808 O O . LEU A 1 247 ? 29.093 21.140 79.393 1.00 38.32 247 LEU A O 1
ATOM 1813 N N . GLU A 1 248 ? 30.274 20.614 77.583 1.00 38.56 248 GLU A N 1
ATOM 1814 C CA . GLU A 1 248 ? 29.153 20.992 76.720 1.00 38.82 248 GLU A CA 1
ATOM 1815 C C . GLU A 1 248 ? 28.788 19.914 75.711 1.00 37.55 248 GLU A C 1
ATOM 1816 O O . GLU A 1 248 ? 29.627 19.463 74.935 1.00 37.78 248 GLU A O 1
ATOM 1822 N N . LEU A 1 249 ? 27.528 19.498 75.726 1.00 37.07 249 LEU A N 1
ATOM 1823 C CA . LEU A 1 249 ? 27.054 18.463 74.806 1.00 35.97 249 LEU A CA 1
ATOM 1824 C C . LEU A 1 249 ? 26.155 19.088 73.771 1.00 35.60 249 LEU A C 1
ATOM 1825 O O . LEU A 1 249 ? 25.199 19.768 74.106 1.00 34.77 249 LEU A O 1
ATOM 1830 N N . GLU A 1 250 ? 26.473 18.846 72.510 1.00 35.79 250 GLU A N 1
ATOM 1831 C CA . GLU A 1 250 ? 25.723 19.403 71.411 1.00 36.71 250 GLU A CA 1
ATOM 1832 C C . GLU A 1 250 ? 25.238 18.379 70.405 1.00 36.11 250 GLU A C 1
ATOM 1833 O O . GLU A 1 250 ? 25.951 17.455 70.055 1.00 37.88 250 GLU A O 1
ATOM 1839 N N . ALA A 1 251 ? 24.039 18.565 69.904 1.00 35.21 251 ALA A N 1
ATOM 1840 C CA . ALA A 1 251 ? 23.523 17.669 68.898 1.00 35.03 251 ALA A CA 1
ATOM 1841 C C . ALA A 1 251 ? 22.737 18.549 67.965 1.00 35.25 251 ALA A C 1
ATOM 1842 O O . ALA A 1 251 ? 22.033 19.498 68.372 1.00 34.41 251 ALA A O 1
ATOM 1844 N N . GLY A 1 252 ? 22.857 18.223 66.699 1.00 35.14 252 GLY A N 1
ATOM 1845 C CA . GLY A 1 252 ? 22.163 19.004 65.720 1.00 36.51 252 GLY A CA 1
ATOM 1846 C C . GLY A 1 252 ? 21.819 18.242 64.466 1.00 36.10 252 GLY A C 1
ATOM 1847 O O . GLY A 1 252 ? 22.458 17.270 64.092 1.00 36.69 252 GLY A O 1
ATOM 1848 N N . TYR A 1 253 ? 20.835 18.748 63.768 1.00 35.95 253 TYR A N 1
ATOM 1849 C CA . TYR A 1 253 ? 20.417 18.087 62.598 1.00 36.99 253 TYR A CA 1
ATOM 1850 C C . TYR A 1 253 ? 19.927 19.011 61.514 1.00 35.98 253 TYR A C 1
ATOM 1851 O O . TYR A 1 253 ? 19.035 19.808 61.755 1.00 36.18 253 TYR A O 1
ATOM 1860 N N . SER A 1 254 ? 20.483 18.875 60.315 1.00 35.34 254 SER A N 1
ATOM 1861 C CA . SER A 1 254 ? 20.071 19.696 59.174 1.00 34.91 254 SER A CA 1
ATOM 1862 C C . SER A 1 254 ? 19.693 18.908 57.924 1.00 34.94 254 SER A C 1
ATOM 1863 O O . SER A 1 254 ? 20.367 17.945 57.530 1.00 34.06 254 SER A O 1
ATOM 1866 N N . ARG A 1 255 ? 18.618 19.346 57.280 1.00 35.08 255 ARG A N 1
ATOM 1867 C CA . ARG A 1 255 ? 18.184 18.739 56.041 1.00 36.18 255 ARG A CA 1
ATOM 1868 C C . ARG A 1 255 ? 18.240 19.823 54.956 1.00 36.31 255 ARG A C 1
ATOM 1869 O O . ARG A 1 255 ? 17.539 20.818 55.026 1.00 36.93 255 ARG A O 1
ATOM 1877 N N . GLN A 1 256 ? 19.050 19.617 53.934 1.00 36.54 256 GLN A N 1
ATOM 1878 C CA . GLN A 1 256 ? 19.189 20.597 52.869 1.00 37.01 256 GLN A CA 1
ATOM 1879 C C . GLN A 1 256 ? 18.728 19.945 51.571 1.00 36.82 256 GLN A C 1
ATOM 1880 O O . GLN A 1 256 ? 19.164 18.841 51.218 1.00 37.13 256 GLN A O 1
ATOM 1886 N N . GLY A 1 257 ? 17.828 20.609 50.865 1.00 36.25 257 GLY A N 1
ATOM 1887 C CA . GLY A 1 257 ? 17.326 20.050 49.627 1.00 35.36 257 GLY A CA 1
ATOM 1888 C C . GLY A 1 257 ? 17.293 21.096 48.545 1.00 36.24 257 GLY A C 1
ATOM 1889 O O . GLY A 1 257 ? 17.125 22.311 48.820 1.00 37.33 257 GLY A O 1
ATOM 1890 N N . ASN A 1 258 ? 17.455 20.661 47.300 1.00 35.84 258 ASN A N 1
ATOM 1891 C CA . ASN A 1 258 ? 17.432 21.615 46.196 1.00 34.88 258 ASN A CA 1
ATOM 1892 C C . ASN A 1 258 ? 16.088 21.774 45.488 1.00 34.94 258 ASN A C 1
ATOM 1893 O O . ASN A 1 258 ? 15.083 21.110 45.779 1.00 33.24 258 ASN A O 1
ATOM 1898 N N . LEU A 1 259 ? 16.065 22.723 44.568 1.00 35.49 259 LEU A N 1
ATOM 1899 C CA . LEU A 1 259 ? 14.879 22.937 43.746 1.00 36.12 259 LEU A CA 1
ATOM 1900 C C . LEU A 1 259 ? 15.591 23.056 42.428 1.00 36.71 259 LEU A C 1
ATOM 1901 O O . LEU A 1 259 ? 16.244 24.045 42.107 1.00 37.33 259 LEU A O 1
ATOM 1906 N N . TYR A 1 260 ? 15.495 21.964 41.693 1.00 36.70 260 TYR A N 1
ATOM 1907 C CA . TYR A 1 260 ? 16.208 21.811 40.453 1.00 36.54 260 TYR A CA 1
ATOM 1908 C C . TYR A 1 260 ? 16.073 22.796 39.307 1.00 36.96 260 TYR A C 1
ATOM 1909 O O . TYR A 1 260 ? 14.966 23.229 38.972 1.00 36.02 260 TYR A O 1
ATOM 1918 N N . ALA A 1 261 ? 17.226 23.058 38.694 1.00 38.07 261 ALA A N 1
ATOM 1919 C CA . ALA A 1 261 ? 17.338 23.880 37.494 1.00 41.22 261 ALA A CA 1
ATOM 1920 C C . ALA A 1 261 ? 18.511 23.314 36.692 1.00 43.22 261 ALA A C 1
ATOM 1921 O O . ALA A 1 261 ? 18.494 23.323 35.461 1.00 42.68 261 ALA A O 1
ATOM 1923 N N . GLY A 1 262 ? 19.532 22.825 37.410 1.00 46.12 262 GLY A N 1
ATOM 1924 C CA . GLY A 1 262 ? 20.726 22.238 36.788 1.00 49.27 262 GLY A CA 1
ATOM 1925 C C . GLY A 1 262 ? 21.648 23.199 36.051 1.00 51.72 262 GLY A C 1
ATOM 1926 O O . GLY A 1 262 ? 21.739 24.381 36.399 1.00 52.21 262 GLY A O 1
ATOM 1927 N N . ASP A 1 263 ? 22.363 22.714 35.044 1.00 54.11 263 ASP A N 1
ATOM 1928 C CA . ASP A 1 263 ? 23.241 23.616 34.296 1.00 56.74 263 ASP A CA 1
ATOM 1929 C C . ASP A 1 263 ? 22.556 24.065 32.998 1.00 58.31 263 ASP A C 1
ATOM 1930 O O . ASP A 1 263 ? 22.806 25.148 32.451 1.00 58.62 263 ASP A O 1
ATOM 1935 N N . THR A 1 264 ? 21.657 23.229 32.521 1.00 60.06 264 THR A N 1
ATOM 1936 C CA . THR A 1 264 ? 20.946 23.557 31.332 1.00 62.27 264 THR A CA 1
ATOM 1937 C C . THR A 1 264 ? 19.475 23.217 31.544 1.00 64.20 264 THR A C 1
ATOM 1938 O O . THR A 1 264 ? 18.976 22.200 31.129 1.00 64.93 264 THR A O 1
ATOM 1942 N N . GLN A 1 265 ? 18.788 24.061 32.281 1.00 66.68 265 GLN A N 1
ATOM 1943 C CA . GLN A 1 265 ? 17.359 23.851 32.508 1.00 69.11 265 GLN A CA 1
ATOM 1944 C C . GLN A 1 265 ? 16.824 24.645 31.370 1.00 70.42 265 GLN A C 1
ATOM 1945 O O . GLN A 1 265 ? 16.436 25.811 31.525 1.00 70.45 265 GLN A O 1
ATOM 1951 N N . ASN A 1 266 ? 16.703 24.007 30.231 1.00 72.12 266 ASN A N 1
ATOM 1952 C CA . ASN A 1 266 ? 16.402 24.853 29.139 1.00 73.50 266 ASN A CA 1
ATOM 1953 C C . ASN A 1 266 ? 15.532 24.536 28.002 1.00 73.85 266 ASN A C 1
ATOM 1954 O O . ASN A 1 266 ? 15.034 25.471 27.354 1.00 74.99 266 ASN A O 1
ATOM 1959 N N . THR A 1 267 ? 15.335 23.281 27.666 1.00 73.20 267 THR A N 1
ATOM 1960 C CA . THR A 1 267 ? 14.581 23.225 26.466 1.00 72.25 267 THR A CA 1
ATOM 1961 C C . THR A 1 267 ? 13.288 23.988 26.698 1.00 72.24 267 THR A C 1
ATOM 1962 O O . THR A 1 267 ? 12.913 24.296 27.849 1.00 71.73 267 THR A O 1
ATOM 1966 N N . ASN A 1 268 ? 12.691 24.404 25.591 1.00 72.01 268 ASN A N 1
ATOM 1967 C CA . ASN A 1 268 ? 11.444 25.133 25.615 1.00 71.88 268 ASN A CA 1
ATOM 1968 C C . ASN A 1 268 ? 10.501 23.978 25.486 1.00 72.07 268 ASN A C 1
ATOM 1969 O O . ASN A 1 268 ? 9.292 24.081 25.715 1.00 72.68 268 ASN A O 1
ATOM 1974 N N . SER A 1 269 ? 11.113 22.857 25.122 1.00 72.24 269 SER A N 1
ATOM 1975 C CA . SER A 1 269 ? 10.424 21.599 24.975 1.00 72.62 269 SER A CA 1
ATOM 1976 C C . SER A 1 269 ? 10.295 20.956 26.338 1.00 72.61 269 SER A C 1
ATOM 1977 O O . SER A 1 269 ? 10.970 21.331 27.296 1.00 72.35 269 SER A O 1
ATOM 1980 N N . ASP A 1 270 ? 9.433 19.953 26.398 1.00 72.77 270 ASP A N 1
ATOM 1981 C CA . ASP A 1 270 ? 9.194 19.237 27.625 1.00 72.43 270 ASP A CA 1
ATOM 1982 C C . ASP A 1 270 ? 10.116 18.027 27.611 1.00 71.97 270 ASP A C 1
ATOM 1983 O O . ASP A 1 270 ? 9.721 16.887 27.330 1.00 71.76 270 ASP A O 1
ATOM 1988 N N . SER A 1 271 ? 11.382 18.357 27.891 1.00 71.18 271 SER A N 1
ATOM 1989 C CA . SER A 1 271 ? 12.518 17.441 27.978 1.00 70.01 271 SER A CA 1
ATOM 1990 C C . SER A 1 271 ? 12.827 16.987 29.408 1.00 69.09 271 SER A C 1
ATOM 1991 O O . SER A 1 271 ? 12.184 17.401 30.389 1.00 69.02 271 SER A O 1
ATOM 1994 N N . TYR A 1 272 ? 13.840 16.135 29.505 1.00 68.01 272 TYR A N 1
ATOM 1995 C CA . TYR A 1 272 ? 14.285 15.612 30.781 1.00 67.02 272 TYR A CA 1
ATOM 1996 C C . TYR A 1 272 ? 14.665 16.804 31.684 1.00 65.46 272 TYR A C 1
ATOM 1997 O O . TYR A 1 272 ? 14.270 16.866 32.861 1.00 65.33 272 TYR A O 1
ATOM 2006 N N . THR A 1 273 ? 15.392 17.764 31.123 1.00 63.42 273 THR A N 1
ATOM 2007 C CA . THR A 1 273 ? 15.770 18.961 31.875 1.00 61.53 273 THR A CA 1
ATOM 2008 C C . THR A 1 273 ? 14.491 19.620 32.496 1.00 60.32 273 THR A C 1
ATOM 2009 O O . THR A 1 273 ? 14.420 19.853 33.711 1.00 59.69 273 THR A O 1
ATOM 2013 N N . ARG A 1 274 ? 13.473 19.866 31.662 1.00 59.13 274 ARG A N 1
ATOM 2014 C CA . ARG A 1 274 ? 12.200 20.483 32.073 1.00 57.55 274 ARG A CA 1
ATOM 2015 C C . ARG A 1 274 ? 11.256 19.640 32.933 1.00 57.72 274 ARG A C 1
ATOM 2016 O O . ARG A 1 274 ? 10.350 20.187 33.554 1.00 57.40 274 ARG A O 1
ATOM 2024 N N . SER A 1 275 ? 11.439 18.322 32.969 1.00 57.75 275 SER A N 1
ATOM 2025 C CA . SER A 1 275 ? 10.555 17.477 33.793 1.00 57.78 275 SER A CA 1
ATOM 2026 C C . SER A 1 275 ? 10.963 17.480 35.290 1.00 57.02 275 SER A C 1
ATOM 2027 O O . SER A 1 275 ? 10.183 17.107 36.189 1.00 57.30 275 SER A O 1
ATOM 2030 N N . LYS A 1 276 ? 12.198 17.903 35.547 1.00 55.34 276 LYS A N 1
ATOM 2031 C CA . LYS A 1 276 ? 12.714 17.973 36.894 1.00 52.81 276 LYS A CA 1
ATOM 2032 C C . LYS A 1 276 ? 12.696 19.408 37.432 1.00 51.03 276 LYS A C 1
ATOM 2033 O O . LYS A 1 276 ? 12.642 19.644 38.655 1.00 50.09 276 LYS A O 1
ATOM 2039 N N . TYR A 1 277 ? 12.709 20.367 36.518 1.00 48.56 277 TYR A N 1
ATOM 2040 C CA . TYR A 1 277 ? 12.731 21.759 36.924 1.00 46.58 277 TYR A CA 1
ATOM 2041 C C . TYR A 1 277 ? 11.805 22.098 38.096 1.00 45.35 277 TYR A C 1
ATOM 2042 O O . TYR A 1 277 ? 10.606 22.056 37.922 1.00 45.05 277 TYR A O 1
ATOM 2051 N N . GLY A 1 278 ? 12.363 22.471 39.262 1.00 43.81 278 GLY A N 1
ATOM 2052 C CA . GLY A 1 278 ? 11.551 22.768 40.438 1.00 42.92 278 GLY A CA 1
ATOM 2053 C C . GLY A 1 278 ? 11.487 21.644 41.495 1.00 43.38 278 GLY A C 1
ATOM 2054 O O . GLY A 1 278 ? 11.094 21.888 42.635 1.00 43.26 278 GLY A O 1
ATOM 2055 N N . ASP A 1 279 ? 11.860 20.412 41.120 1.00 43.43 279 ASP A N 1
ATOM 2056 C CA . ASP A 1 279 ? 11.861 19.267 42.036 1.00 42.61 279 ASP A CA 1
ATOM 2057 C C . ASP A 1 279 ? 13.129 19.136 42.829 1.00 42.07 279 ASP A C 1
ATOM 2058 O O . ASP A 1 279 ? 14.192 19.616 42.464 1.00 41.82 279 ASP A O 1
ATOM 2063 N N . GLU A 1 280 ? 12.997 18.395 43.906 1.00 41.70 280 GLU A N 1
ATOM 2064 C CA . GLU A 1 280 ? 14.106 18.112 44.736 1.00 41.52 280 GLU A CA 1
ATOM 2065 C C . GLU A 1 280 ? 14.742 16.873 44.069 1.00 41.59 280 GLU A C 1
ATOM 2066 O O . GLU A 1 280 ? 14.117 15.813 43.945 1.00 41.55 280 GLU A O 1
ATOM 2072 N N . THR A 1 281 ? 15.975 17.023 43.612 1.00 40.73 281 THR A N 1
ATOM 2073 C CA . THR A 1 281 ? 16.673 15.947 42.955 1.00 39.69 281 THR A CA 1
ATOM 2074 C C . THR A 1 281 ? 17.938 15.622 43.708 1.00 39.77 281 THR A C 1
ATOM 2075 O O . THR A 1 281 ? 18.617 14.670 43.366 1.00 39.77 281 THR A O 1
ATOM 2079 N N . ASN A 1 282 ? 18.270 16.419 44.724 1.00 39.95 282 ASN A N 1
ATOM 2080 C CA . ASN A 1 282 ? 19.532 16.261 45.467 1.00 39.91 282 ASN A CA 1
ATOM 2081 C C . ASN A 1 282 ? 19.311 16.600 46.965 1.00 39.77 282 ASN A C 1
ATOM 2082 O O . ASN A 1 282 ? 18.660 17.591 47.260 1.00 40.34 282 ASN A O 1
ATOM 2087 N N . ARG A 1 283 ? 19.819 15.784 47.900 1.00 39.29 283 ARG A N 1
ATOM 2088 C CA . ARG A 1 283 ? 19.613 16.056 49.319 1.00 39.06 283 ARG A CA 1
ATOM 2089 C C . ARG A 1 283 ? 20.836 15.841 50.181 1.00 37.94 283 ARG A C 1
ATOM 2090 O O . ARG A 1 283 ? 21.716 15.036 49.868 1.00 37.96 283 ARG A O 1
ATOM 2098 N N . LEU A 1 284 ? 20.893 16.586 51.275 1.00 36.48 284 LEU A N 1
ATOM 2099 C CA . LEU A 1 284 ? 21.969 16.421 52.231 1.00 35.63 284 LEU A CA 1
ATOM 2100 C C . LEU A 1 284 ? 21.366 16.425 53.634 1.00 35.04 284 LEU A C 1
ATOM 2101 O O . LEU A 1 284 ? 20.560 17.312 53.970 1.00 35.48 284 LEU A O 1
ATOM 2106 N N . TYR A 1 285 ? 21.717 15.399 54.422 1.00 33.93 285 TYR A N 1
ATOM 2107 C CA . TYR A 1 285 ? 21.228 15.251 55.796 1.00 33.38 285 TYR A CA 1
ATOM 2108 C C . TYR A 1 285 ? 22.508 15.275 56.533 1.00 32.88 285 TYR A C 1
ATOM 2109 O O . TYR A 1 285 ? 23.419 14.518 56.199 1.00 33.88 285 TYR A O 1
ATOM 2118 N N . ARG A 1 286 ? 22.582 16.153 57.522 1.00 31.75 286 ARG A N 1
ATOM 2119 C CA . ARG A 1 286 ? 23.782 16.329 58.285 1.00 31.24 286 ARG A CA 1
ATOM 2120 C C . ARG A 1 286 ? 23.445 16.258 59.735 1.00 31.32 286 ARG A C 1
ATOM 2121 O O . ARG A 1 286 ? 22.526 16.907 60.211 1.00 31.48 286 ARG A O 1
ATOM 2129 N N . GLN A 1 287 ? 24.198 15.424 60.422 1.00 31.48 287 GLN A N 1
ATOM 2130 C CA . GLN A 1 287 ? 24.028 15.237 61.833 1.00 32.50 287 GLN A CA 1
ATOM 2131 C C . GLN A 1 287 ? 25.373 15.547 62.450 1.00 30.95 287 GLN A C 1
ATOM 2132 O O . GLN A 1 287 ? 26.382 15.092 61.914 1.00 30.56 287 GLN A O 1
ATOM 2138 N N . ASN A 1 288 ? 25.398 16.240 63.586 1.00 29.27 288 ASN A N 1
ATOM 2139 C CA . ASN A 1 288 ? 26.688 16.548 64.199 1.00 28.06 288 ASN A CA 1
ATOM 2140 C C . ASN A 1 288 ? 26.532 16.366 65.663 1.00 26.86 288 ASN A C 1
ATOM 2141 O O . ASN A 1 288 ? 25.510 16.681 66.210 1.00 26.79 288 ASN A O 1
ATOM 2146 N N . TYR A 1 289 ? 27.536 15.828 66.317 1.00 27.49 289 TYR A N 1
ATOM 2147 C CA . TYR A 1 289 ? 27.403 15.619 67.747 1.00 29.06 289 TYR A CA 1
ATOM 2148 C C . TYR A 1 289 ? 28.691 16.055 68.355 1.00 29.87 289 TYR A C 1
ATOM 2149 O O . TYR A 1 289 ? 29.756 15.769 67.797 1.00 30.48 289 TYR A O 1
ATOM 2158 N N . ALA A 1 290 ? 28.627 16.781 69.471 1.00 30.43 290 ALA A N 1
ATOM 2159 C CA . ALA A 1 290 ? 29.887 17.197 70.088 1.00 31.19 290 ALA A CA 1
ATOM 2160 C C . ALA A 1 290 ? 29.899 17.220 71.593 1.00 30.96 290 ALA A C 1
ATOM 2161 O O . ALA A 1 290 ? 28.874 17.420 72.212 1.00 30.23 290 ALA A O 1
ATOM 2163 N N . LEU A 1 291 ? 31.071 16.926 72.152 1.00 31.78 291 LEU A N 1
ATOM 2164 C CA . LEU A 1 291 ? 31.286 16.925 73.595 1.00 33.20 291 LEU A CA 1
ATOM 2165 C C . LEU A 1 291 ? 32.519 17.836 73.779 1.00 33.87 291 LEU A C 1
ATOM 2166 O O . LEU A 1 291 ? 33.595 17.585 73.193 1.00 34.29 291 LEU A O 1
ATOM 2171 N N . THR A 1 292 ? 32.351 18.901 74.556 1.00 34.05 292 THR A N 1
ATOM 2172 C CA . THR A 1 292 ? 33.431 19.850 74.797 1.00 34.24 292 THR A CA 1
ATOM 2173 C C . THR A 1 292 ? 33.736 20.070 76.260 1.00 34.54 292 THR A C 1
ATOM 2174 O O . THR A 1 292 ? 32.858 20.341 77.060 1.00 33.52 292 THR A O 1
ATOM 2178 N N . TRP A 1 293 ? 35.020 19.986 76.573 1.00 36.19 293 TRP A N 1
ATOM 2179 C CA . TRP A 1 293 ? 35.586 20.152 77.912 1.00 37.15 293 TRP A CA 1
ATOM 2180 C C . TRP A 1 293 ? 36.537 21.377 77.874 1.00 36.73 293 TRP A C 1
ATOM 2181 O O . TRP A 1 293 ? 37.603 21.327 77.302 1.00 36.56 293 TRP A O 1
ATOM 2192 N N . ASN A 1 294 ? 36.112 22.508 78.405 1.00 37.02 294 ASN A N 1
ATOM 2193 C CA . ASN A 1 294 ? 37.011 23.652 78.471 1.00 37.19 294 ASN A CA 1
ATOM 2194 C C . ASN A 1 294 ? 37.341 23.856 79.959 1.00 38.33 294 ASN A C 1
ATOM 2195 O O . ASN A 1 294 ? 36.476 23.693 80.860 1.00 37.77 294 ASN A O 1
ATOM 2200 N N . GLY A 1 295 ? 38.610 24.161 80.215 1.00 39.35 295 GLY A N 1
ATOM 2201 C CA . GLY A 1 295 ? 39.064 24.349 81.573 1.00 41.38 295 GLY A CA 1
ATOM 2202 C C . GLY A 1 295 ? 40.005 25.537 81.714 1.00 42.56 295 GLY A C 1
ATOM 2203 O O . GLY A 1 295 ? 40.696 25.910 80.768 1.00 42.25 295 GLY A O 1
ATOM 2204 N N . GLY A 1 296 ? 40.023 26.112 82.911 1.00 43.43 296 GLY A N 1
ATOM 2205 C CA . GLY A 1 296 ? 40.892 27.232 83.205 1.00 45.54 296 GLY A CA 1
ATOM 2206 C C . GLY A 1 296 ? 41.348 27.086 84.647 1.00 47.10 296 GLY A C 1
ATOM 2207 O O . GLY A 1 296 ? 40.750 26.325 85.424 1.00 48.20 296 GLY A O 1
ATOM 2208 N N . TRP A 1 297 ? 42.440 27.759 84.999 1.00 47.59 297 TRP A N 1
ATOM 2209 C CA . TRP A 1 297 ? 42.944 27.755 86.366 1.00 48.18 297 TRP A CA 1
ATOM 2210 C C . TRP A 1 297 ? 43.467 29.141 86.705 1.00 49.29 297 TRP A C 1
ATOM 2211 O O . TRP A 1 297 ? 43.941 29.829 85.813 1.00 48.81 297 TRP A O 1
ATOM 2222 N N . ASP A 1 298 ? 43.342 29.550 87.979 1.00 51.49 298 ASP A N 1
ATOM 2223 C CA . ASP A 1 298 ? 43.753 30.895 88.460 1.00 53.86 298 ASP A CA 1
ATOM 2224 C C . ASP A 1 298 ? 45.187 31.149 88.002 1.00 53.58 298 ASP A C 1
ATOM 2225 O O . ASP A 1 298 ? 45.650 32.280 87.768 1.00 54.24 298 ASP A O 1
ATOM 2230 N N . ASN A 1 299 ? 45.824 30.002 87.881 1.00 52.66 299 ASN A N 1
ATOM 2231 C CA . ASN A 1 299 ? 47.156 29.715 87.419 1.00 51.18 299 ASN A CA 1
ATOM 2232 C C . ASN A 1 299 ? 47.468 30.298 86.043 1.00 49.58 299 ASN A C 1
ATOM 2233 O O . ASN A 1 299 ? 48.615 30.484 85.701 1.00 50.70 299 ASN A O 1
ATOM 2238 N N . GLY A 1 300 ? 46.447 30.543 85.234 1.00 47.71 300 GLY A N 1
ATOM 2239 C CA . GLY A 1 300 ? 46.661 31.089 83.912 1.00 44.96 300 GLY A CA 1
ATOM 2240 C C . GLY A 1 300 ? 46.482 30.014 82.855 1.00 43.99 300 GLY A C 1
ATOM 2241 O O . GLY A 1 300 ? 46.190 30.305 81.693 1.00 43.92 300 GLY A O 1
ATOM 2242 N N . VAL A 1 301 ? 46.662 28.759 83.246 1.00 41.87 301 VAL A N 1
ATOM 2243 C CA . VAL A 1 301 ? 46.504 27.678 82.313 1.00 40.04 301 VAL A CA 1
ATOM 2244 C C . VAL A 1 301 ? 45.070 27.353 81.862 1.00 39.56 301 VAL A C 1
ATOM 2245 O O . VAL A 1 301 ? 44.156 27.291 82.676 1.00 39.21 301 VAL A O 1
ATOM 2249 N N . THR A 1 302 ? 44.904 27.113 80.554 1.00 38.53 302 THR A N 1
ATOM 2250 C CA . THR A 1 302 ? 43.642 26.705 79.949 1.00 36.64 302 THR A CA 1
ATOM 2251 C C . THR A 1 302 ? 43.835 25.437 79.078 1.00 37.31 302 THR A C 1
ATOM 2252 O O . THR A 1 302 ? 44.930 25.132 78.552 1.00 36.47 302 THR A O 1
ATOM 2256 N N . THR A 1 303 ? 42.748 24.699 78.939 1.00 37.31 303 THR A N 1
ATOM 2257 C CA . THR A 1 303 ? 42.721 23.494 78.150 1.00 37.54 303 THR A CA 1
ATOM 2258 C C . THR A 1 303 ? 41.406 23.540 77.361 1.00 37.82 303 THR A C 1
ATOM 2259 O O . THR A 1 303 ? 40.413 24.127 77.804 1.00 37.92 303 THR A O 1
ATOM 2263 N N . SER A 1 304 ? 41.405 22.957 76.166 1.00 38.03 304 SER A N 1
ATOM 2264 C CA . SER A 1 304 ? 40.198 22.895 75.350 1.00 37.56 304 SER A CA 1
ATOM 2265 C C . SER A 1 304 ? 40.300 21.512 74.717 1.00 37.40 304 SER A C 1
ATOM 2266 O O . SER A 1 304 ? 41.287 21.193 74.054 1.00 37.55 304 SER A O 1
ATOM 2269 N N . ASN A 1 305 ? 39.298 20.681 74.956 1.00 36.83 305 ASN A N 1
ATOM 2270 C CA . ASN A 1 305 ? 39.298 19.311 74.449 1.00 36.50 305 ASN A CA 1
ATOM 2271 C C . ASN A 1 305 ? 37.875 18.951 74.006 1.00 35.60 305 ASN A C 1
ATOM 2272 O O . ASN A 1 305 ? 36.917 19.117 74.756 1.00 36.29 305 ASN A O 1
ATOM 2277 N N . TRP A 1 306 ? 37.724 18.489 72.779 1.00 33.53 306 TRP A N 1
ATOM 2278 C CA . TRP A 1 306 ? 36.398 18.172 72.281 1.00 32.87 306 TRP A CA 1
ATOM 2279 C C . TRP A 1 306 ? 36.445 17.030 71.301 1.00 32.88 306 TRP A C 1
ATOM 2280 O O . TRP A 1 306 ? 37.504 16.638 70.802 1.00 32.66 306 TRP A O 1
ATOM 2291 N N . VAL A 1 307 ? 35.270 16.535 70.977 1.00 33.07 307 VAL A N 1
ATOM 2292 C CA . VAL A 1 307 ? 35.203 15.473 70.018 1.00 33.85 307 VAL A CA 1
ATOM 2293 C C . VAL A 1 307 ? 33.951 15.731 69.277 1.00 33.10 307 VAL A C 1
ATOM 2294 O O . VAL A 1 307 ? 32.937 16.048 69.863 1.00 32.91 307 VAL A O 1
ATOM 2298 N N . GLN A 1 308 ? 34.040 15.613 67.970 1.00 33.97 308 GLN A N 1
ATOM 2299 C CA . GLN A 1 308 ? 32.903 15.791 67.108 1.00 34.41 308 GLN A CA 1
ATOM 2300 C C . GLN A 1 308 ? 32.712 14.556 66.184 1.00 34.99 308 GLN A C 1
ATOM 2301 O O . GLN A 1 308 ? 33.680 13.935 65.676 1.00 34.45 308 GLN A O 1
ATOM 2307 N N . TYR A 1 309 ? 31.445 14.223 65.980 1.00 35.02 309 TYR A N 1
ATOM 2308 C CA . TYR A 1 309 ? 31.065 13.170 65.076 1.00 35.76 309 TYR A CA 1
ATOM 2309 C C . TYR A 1 309 ? 30.044 13.822 64.175 1.00 35.96 309 TYR A C 1
ATOM 2310 O O . TYR A 1 309 ? 29.008 14.334 64.596 1.00 34.73 309 TYR A O 1
ATOM 2319 N N . GLU A 1 310 ? 30.386 13.788 62.906 1.00 37.87 310 GLU A N 1
ATOM 2320 C CA . GLU A 1 310 ? 29.616 14.393 61.843 1.00 38.94 310 GLU A CA 1
ATOM 2321 C C . GLU A 1 310 ? 29.256 13.278 60.872 1.00 38.50 310 GLU A C 1
ATOM 2322 O O . GLU A 1 310 ? 30.131 12.587 60.349 1.00 38.90 310 GLU A O 1
ATOM 2328 N N . HIS A 1 311 ? 27.966 13.079 60.673 1.00 37.82 311 HIS A N 1
ATOM 2329 C CA . HIS A 1 311 ? 27.505 12.087 59.734 1.00 37.34 311 HIS A CA 1
ATOM 2330 C C . HIS A 1 311 ? 26.717 12.789 58.620 1.00 35.41 311 HIS A C 1
ATOM 2331 O O . HIS A 1 311 ? 25.711 13.430 58.882 1.00 35.01 311 HIS A O 1
ATOM 2338 N N . THR A 1 312 ? 27.173 12.658 57.388 1.00 33.85 312 THR A N 1
ATOM 2339 C CA . THR A 1 312 ? 26.484 13.288 56.281 1.00 34.89 312 THR A CA 1
ATOM 2340 C C . THR A 1 312 ? 26.071 12.276 55.223 1.00 36.05 312 THR A C 1
ATOM 2341 O O . THR A 1 312 ? 26.840 11.409 54.864 1.00 35.64 312 THR A O 1
ATOM 2345 N N . ARG A 1 313 ? 24.834 12.384 54.752 1.00 38.25 313 ARG A N 1
ATOM 2346 C CA . ARG A 1 313 ? 24.345 11.538 53.682 1.00 40.38 313 ARG A CA 1
ATOM 2347 C C . ARG A 1 313 ? 23.921 12.418 52.496 1.00 40.92 313 ARG A C 1
ATOM 2348 O O . ARG A 1 313 ? 23.198 13.409 52.622 1.00 40.89 313 ARG A O 1
ATOM 2356 N N . ASN A 1 314 ? 24.409 12.049 51.335 1.00 41.83 314 ASN A N 1
ATOM 2357 C CA . ASN A 1 314 ? 24.037 12.716 50.129 1.00 43.42 314 ASN A CA 1
ATOM 2358 C C . ASN A 1 314 ? 23.176 11.723 49.343 1.00 44.73 314 ASN A C 1
ATOM 2359 O O . ASN A 1 314 ? 23.646 10.687 48.900 1.00 44.27 314 ASN A O 1
ATOM 2364 N N . SER A 1 315 ? 21.921 12.074 49.162 1.00 47.27 315 SER A N 1
ATOM 2365 C CA . SER A 1 315 ? 20.986 11.270 48.415 1.00 50.79 315 SER A CA 1
ATOM 2366 C C . SER A 1 315 ? 20.555 12.119 47.222 1.00 53.08 315 SER A C 1
ATOM 2367 O O . SER A 1 315 ? 19.767 13.032 47.339 1.00 53.01 315 SER A O 1
ATOM 2370 N N . ARG A 1 316 ? 21.100 11.815 46.063 1.00 56.94 316 ARG A N 1
ATOM 2371 C CA . ARG A 1 316 ? 20.822 12.576 44.851 1.00 60.87 316 ARG A CA 1
ATOM 2372 C C . ARG A 1 316 ? 20.351 11.629 43.729 1.00 63.64 316 ARG A C 1
ATOM 2373 O O . ARG A 1 316 ? 20.522 10.407 43.802 1.00 64.02 316 ARG A O 1
ATOM 2381 N N . ILE A 1 317 ? 19.758 12.206 42.697 1.00 66.56 317 ILE A N 1
ATOM 2382 C CA . ILE A 1 317 ? 19.318 11.470 41.521 1.00 70.05 317 ILE A CA 1
ATOM 2383 C C . ILE A 1 317 ? 20.472 11.729 40.564 1.00 72.87 317 ILE A C 1
ATOM 2384 O O . ILE A 1 317 ? 20.716 12.879 40.190 1.00 73.19 317 ILE A O 1
ATOM 2389 N N . PRO A 1 318 ? 21.196 10.679 40.142 1.00 75.53 318 PRO A N 1
ATOM 2390 C CA . PRO A 1 318 ? 22.328 10.891 39.219 1.00 77.83 318 PRO A CA 1
ATOM 2391 C C . PRO A 1 318 ? 21.937 11.576 37.898 1.00 80.08 318 PRO A C 1
ATOM 2392 O O . PRO A 1 318 ? 20.808 11.427 37.420 1.00 80.45 318 PRO A O 1
ATOM 2396 N N . GLU A 1 319 ? 22.846 12.357 37.322 1.00 82.70 319 GLU A N 1
ATOM 2397 C CA . GLU A 1 319 ? 22.526 13.020 36.060 1.00 85.55 319 GLU A CA 1
ATOM 2398 C C . GLU A 1 319 ? 23.384 12.435 34.934 1.00 86.88 319 GLU A C 1
ATOM 2399 O O . GLU A 1 319 ? 24.608 12.257 35.105 1.00 86.79 319 GLU A O 1
ATOM 2405 N N . GLY A 1 320 ? 22.733 12.132 33.801 1.00 88.35 320 GLY A N 1
ATOM 2406 C CA . GLY A 1 320 ? 23.433 11.591 32.633 1.00 90.10 320 GLY A CA 1
ATOM 2407 C C . GLY A 1 320 ? 23.502 10.072 32.415 1.00 91.15 320 GLY A C 1
ATOM 2408 O O . GLY A 1 320 ? 22.472 9.373 32.485 1.00 91.01 320 GLY A O 1
ATOM 2409 N N . LEU A 1 321 ? 24.726 9.580 32.145 1.00 92.27 321 LEU A N 1
ATOM 2410 C CA . LEU A 1 321 ? 25.030 8.151 31.887 1.00 93.28 321 LEU A CA 1
ATOM 2411 C C . LEU A 1 321 ? 26.551 7.783 31.966 1.00 94.05 321 LEU A C 1
ATOM 2412 O O . LEU A 1 321 ? 27.366 8.516 32.562 1.00 93.97 321 LEU A O 1
ATOM 2417 N N . ALA A 1 322 ? 26.900 6.638 31.358 1.00 95.00 322 ALA A N 1
ATOM 2418 C CA . ALA A 1 322 ? 28.276 6.083 31.313 1.00 95.79 322 ALA A CA 1
ATOM 2419 C C . ALA A 1 322 ? 28.494 5.205 30.051 1.00 96.20 322 ALA A C 1
ATOM 2420 O O . ALA A 1 322 ? 27.717 5.288 29.083 1.00 96.31 322 ALA A O 1
ATOM 2422 N N . GLY A 1 323 ? 29.543 4.372 30.067 1.00 96.63 323 GLY A N 1
ATOM 2423 C CA . GLY A 1 323 ? 29.815 3.497 28.928 1.00 97.22 323 GLY A CA 1
ATOM 2424 C C . GLY A 1 323 ? 31.255 3.410 28.423 1.00 97.45 323 GLY A C 1
ATOM 2425 O O . GLY A 1 323 ? 31.483 3.557 27.197 1.00 97.65 323 GLY A O 1
ATOM 2426 N N . GLN A 1 335 ? 11.771 8.283 39.795 1.00 79.07 335 GLN A N 1
ATOM 2427 C CA . GLN A 1 335 ? 13.127 8.893 39.995 1.00 78.97 335 GLN A CA 1
ATOM 2428 C C . GLN A 1 335 ? 13.778 8.247 41.216 1.00 78.82 335 GLN A C 1
ATOM 2429 O O . GLN A 1 335 ? 13.229 8.337 42.333 1.00 78.94 335 GLN A O 1
ATOM 2431 N N . ASP A 1 336 ? 14.940 7.610 41.021 1.00 78.16 336 ASP A N 1
ATOM 2432 C CA . ASP A 1 336 ? 15.618 6.952 42.144 1.00 77.17 336 ASP A CA 1
ATOM 2433 C C . ASP A 1 336 ? 16.948 7.531 42.607 1.00 75.69 336 ASP A C 1
ATOM 2434 O O . ASP A 1 336 ? 17.927 7.676 41.844 1.00 75.13 336 ASP A O 1
ATOM 2439 N N . PHE A 1 337 ? 16.938 7.859 43.896 1.00 73.94 337 PHE A N 1
ATOM 2440 C CA . PHE A 1 337 ? 18.079 8.447 44.561 1.00 71.87 337 PHE A CA 1
ATOM 2441 C C . PHE A 1 337 ? 19.099 7.395 44.902 1.00 70.35 337 PHE A C 1
ATOM 2442 O O . PHE A 1 337 ? 18.751 6.306 45.385 1.00 70.32 337 PHE A O 1
ATOM 2450 N N . VAL A 1 338 ? 20.352 7.751 44.616 1.00 68.23 338 VAL A N 1
ATOM 2451 C CA . VAL A 1 338 ? 21.541 6.959 44.890 1.00 65.66 338 VAL A CA 1
ATOM 2452 C C . VAL A 1 338 ? 22.171 7.702 46.094 1.00 63.73 338 VAL A C 1
ATOM 2453 O O . VAL A 1 338 ? 22.185 8.936 46.144 1.00 63.68 338 VAL A O 1
ATOM 2457 N N . ASP A 1 339 ? 22.675 6.948 47.062 1.00 61.19 339 ASP A N 1
ATOM 2458 C CA . ASP A 1 339 ? 23.210 7.525 48.285 1.00 58.66 339 ASP A CA 1
ATOM 2459 C C . ASP A 1 339 ? 24.695 7.394 48.555 1.00 57.01 339 ASP A C 1
ATOM 2460 O O . ASP A 1 339 ? 25.336 6.475 48.066 1.00 57.52 339 ASP A O 1
ATOM 2465 N N . ILE A 1 340 ? 25.232 8.333 49.341 1.00 54.42 340 ILE A N 1
ATOM 2466 C CA . ILE A 1 340 ? 26.624 8.295 49.741 1.00 51.49 340 ILE A CA 1
ATOM 2467 C C . ILE A 1 340 ? 26.643 8.738 51.182 1.00 50.95 340 ILE A C 1
ATOM 2468 O O . ILE A 1 340 ? 26.026 9.722 51.527 1.00 50.97 340 ILE A O 1
ATOM 2473 N N . ASP A 1 341 ? 27.320 7.983 52.037 1.00 50.11 341 ASP A N 1
ATOM 2474 C CA . ASP A 1 341 ? 27.384 8.329 53.445 1.00 49.54 341 ASP A CA 1
ATOM 2475 C C . ASP A 1 341 ? 28.800 8.615 53.923 1.00 48.73 341 ASP A C 1
ATOM 2476 O O . ASP A 1 341 ? 29.699 7.782 53.753 1.00 48.42 341 ASP A O 1
ATOM 2481 N N . LEU A 1 342 ? 28.976 9.805 54.524 1.00 46.78 342 LEU A N 1
ATOM 2482 C CA . LEU A 1 342 ? 30.261 10.248 55.023 1.00 44.57 342 LEU A CA 1
ATOM 2483 C C . LEU A 1 342 ? 30.301 10.277 56.545 1.00 43.85 342 LEU A C 1
ATOM 2484 O O . LEU A 1 342 ? 29.399 10.730 57.208 1.00 42.76 342 LEU A O 1
ATOM 2489 N N . ASP A 1 343 ? 31.369 9.760 57.107 1.00 43.78 343 ASP A N 1
ATOM 2490 C CA . ASP A 1 343 ? 31.488 9.757 58.540 1.00 43.79 343 ASP A CA 1
ATOM 2491 C C . ASP A 1 343 ? 32.744 10.467 58.871 1.00 42.66 343 ASP A C 1
ATOM 2492 O O . ASP A 1 343 ? 33.774 10.242 58.261 1.00 41.97 343 ASP A O 1
ATOM 2497 N N . ASP A 1 344 ? 32.654 11.334 59.850 1.00 42.63 344 ASP A N 1
ATOM 2498 C CA . ASP A 1 344 ? 33.825 12.038 60.261 1.00 42.73 344 ASP A CA 1
ATOM 2499 C C . ASP A 1 344 ? 33.810 12.147 61.777 1.00 42.17 344 ASP A C 1
ATOM 2500 O O . ASP A 1 344 ? 32.795 12.472 62.386 1.00 42.03 344 ASP A O 1
ATOM 2505 N N . VAL A 1 345 ? 34.934 11.797 62.372 1.00 41.98 345 VAL A N 1
ATOM 2506 C CA . VAL A 1 345 ? 35.140 11.878 63.797 1.00 42.11 345 VAL A CA 1
ATOM 2507 C C . VAL A 1 345 ? 36.445 12.635 63.908 1.00 42.60 345 VAL A C 1
ATOM 2508 O O . VAL A 1 345 ? 37.449 12.322 63.252 1.00 41.70 345 VAL A O 1
ATOM 2520 N N . LEU A 1 347 ? 38.987 14.418 66.854 1.00 41.20 347 LEU A N 1
ATOM 2521 C CA . LEU A 1 347 ? 39.348 14.490 68.245 1.00 40.26 347 LEU A CA 1
ATOM 2522 C C . LEU A 1 347 ? 40.346 15.616 68.304 1.00 38.81 347 LEU A C 1
ATOM 2523 O O . LEU A 1 347 ? 41.249 15.696 67.475 1.00 37.02 347 LEU A O 1
ATOM 2528 N N . HIS A 1 348 ? 40.217 16.441 69.330 1.00 37.77 348 HIS A N 1
ATOM 2529 C CA . HIS A 1 348 ? 41.089 17.592 69.480 1.00 37.51 348 HIS A CA 1
ATOM 2530 C C . HIS A 1 348 ? 41.483 17.869 70.954 1.00 37.39 348 HIS A C 1
ATOM 2531 O O . HIS A 1 348 ? 40.644 17.876 71.869 1.00 37.27 348 HIS A O 1
ATOM 2538 N N . SER A 1 349 ? 42.750 18.130 71.204 1.00 36.72 349 SER A N 1
ATOM 2539 C CA . SER A 1 349 ? 43.122 18.344 72.592 1.00 36.92 349 SER A CA 1
ATOM 2540 C C . SER A 1 349 ? 44.306 19.246 72.671 1.00 36.64 349 SER A C 1
ATOM 2541 O O . SER A 1 349 ? 45.252 19.089 71.912 1.00 36.03 349 SER A O 1
ATOM 2544 N N . GLU A 1 350 ? 44.256 20.180 73.609 1.00 37.07 350 GLU A N 1
ATOM 2545 C CA . GLU A 1 350 ? 45.315 21.183 73.741 1.00 37.69 350 GLU A CA 1
ATOM 2546 C C . GLU A 1 350 ? 45.304 21.962 75.042 1.00 36.79 350 GLU A C 1
ATOM 2547 O O . GLU A 1 350 ? 44.232 22.179 75.632 1.00 36.33 350 GLU A O 1
ATOM 2553 N N . VAL A 1 351 ? 46.506 22.356 75.475 1.00 35.66 351 VAL A N 1
ATOM 2554 C CA . VAL A 1 351 ? 46.716 23.108 76.706 1.00 35.59 351 VAL A CA 1
ATOM 2555 C C . VAL A 1 351 ? 47.401 24.401 76.369 1.00 35.07 351 VAL A C 1
ATOM 2556 O O . VAL A 1 351 ? 48.217 24.453 75.479 1.00 34.76 351 VAL A O 1
ATOM 2560 N N . ASN A 1 352 ? 47.120 25.430 77.133 1.00 35.31 352 ASN A N 1
ATOM 2561 C CA . ASN A 1 352 ? 47.786 26.712 76.907 1.00 35.76 352 ASN A CA 1
ATOM 2562 C C . ASN A 1 352 ? 48.466 27.002 78.239 1.00 36.08 352 ASN A C 1
ATOM 2563 O O . ASN A 1 352 ? 47.814 27.022 79.296 1.00 35.66 352 ASN A O 1
ATOM 2568 N N . LEU A 1 353 ? 49.791 27.143 78.147 1.00 36.62 353 LEU A N 1
ATOM 2569 C CA . LEU A 1 353 ? 50.717 27.338 79.262 1.00 37.03 353 LEU A CA 1
ATOM 2570 C C . LEU A 1 353 ? 51.397 28.667 79.278 1.00 37.65 353 LEU A C 1
ATOM 2571 O O . LEU A 1 353 ? 52.257 28.971 78.426 1.00 37.44 353 LEU A O 1
ATOM 2576 N N . PRO A 1 354 ? 50.997 29.511 80.225 1.00 38.35 354 PRO A N 1
ATOM 2577 C CA . PRO A 1 354 ? 51.678 30.811 80.251 1.00 38.92 354 PRO A CA 1
ATOM 2578 C C . PRO A 1 354 ? 53.060 30.484 80.835 1.00 39.09 354 PRO A C 1
ATOM 2579 O O . PRO A 1 354 ? 53.156 29.657 81.751 1.00 38.94 354 PRO A O 1
ATOM 2583 N N . ILE A 1 355 ? 54.110 31.102 80.304 1.00 39.26 355 ILE A N 1
ATOM 2584 C CA . ILE A 1 355 ? 55.466 30.855 80.770 1.00 39.65 355 ILE A CA 1
ATOM 2585 C C . ILE A 1 355 ? 56.308 32.101 80.884 1.00 41.28 355 ILE A C 1
ATOM 2586 O O . ILE A 1 355 ? 56.339 32.983 80.017 1.00 41.86 355 ILE A O 1
ATOM 2591 N N . ASP A 1 356 ? 56.979 32.177 82.010 1.00 43.06 356 ASP A N 1
ATOM 2592 C CA . ASP A 1 356 ? 57.890 33.272 82.272 1.00 44.29 356 ASP A CA 1
ATOM 2593 C C . ASP A 1 356 ? 59.264 32.592 82.153 1.00 43.26 356 ASP A C 1
ATOM 2594 O O . ASP A 1 356 ? 59.673 31.850 83.074 1.00 43.17 356 ASP A O 1
ATOM 2599 N N . PHE A 1 357 ? 59.924 32.755 81.008 1.00 41.91 357 PHE A N 1
ATOM 2600 C CA . PHE A 1 357 ? 61.260 32.207 80.892 1.00 41.34 357 PHE A CA 1
ATOM 2601 C C . PHE A 1 357 ? 62.129 33.443 81.035 1.00 42.24 357 PHE A C 1
ATOM 2602 O O . PHE A 1 357 ? 62.525 33.790 82.173 1.00 43.54 357 PHE A O 1
ATOM 2610 N N . LEU A 1 358 ? 62.398 34.141 79.936 1.00 41.25 358 LEU A N 1
ATOM 2611 C CA . LEU A 1 358 ? 63.176 35.347 80.059 1.00 40.91 358 LEU A CA 1
ATOM 2612 C C . LEU A 1 358 ? 62.311 36.479 79.609 1.00 40.96 358 LEU A C 1
ATOM 2613 O O . LEU A 1 358 ? 62.504 37.623 79.964 1.00 41.77 358 LEU A O 1
ATOM 2618 N N . VAL A 1 359 ? 61.304 36.115 78.858 1.00 40.32 359 VAL A N 1
ATOM 2619 C CA . VAL A 1 359 ? 60.380 37.038 78.272 1.00 39.38 359 VAL A CA 1
ATOM 2620 C C . VAL A 1 359 ? 59.043 36.397 78.578 1.00 39.21 359 VAL A C 1
ATOM 2621 O O . VAL A 1 359 ? 59.011 35.198 78.851 1.00 39.62 359 VAL A O 1
ATOM 2625 N N . ASN A 1 360 ? 57.961 37.173 78.609 1.00 38.57 360 ASN A N 1
ATOM 2626 C CA . ASN A 1 360 ? 56.624 36.612 78.832 1.00 38.24 360 ASN A CA 1
ATOM 2627 C C . ASN A 1 360 ? 56.114 35.917 77.592 1.00 36.90 360 ASN A C 1
ATOM 2628 O O . ASN A 1 360 ? 56.323 36.392 76.473 1.00 35.85 360 ASN A O 1
ATOM 2633 N N . GLN A 1 361 ? 55.395 34.824 77.773 1.00 35.81 361 GLN A N 1
ATOM 2634 C CA . GLN A 1 361 ? 54.911 34.110 76.604 1.00 35.90 361 GLN A CA 1
ATOM 2635 C C . GLN A 1 361 ? 53.927 33.061 76.973 1.00 35.12 361 GLN A C 1
ATOM 2636 O O . GLN A 1 361 ? 53.906 32.656 78.105 1.00 34.97 361 GLN A O 1
ATOM 2642 N N . THR A 1 362 ? 53.108 32.627 76.012 1.00 35.28 362 THR A N 1
ATOM 2643 C CA . THR A 1 362 ? 52.122 31.569 76.263 1.00 34.76 362 THR A CA 1
ATOM 2644 C C . THR A 1 362 ? 52.345 30.438 75.280 1.00 33.94 362 THR A C 1
ATOM 2645 O O . THR A 1 362 ? 52.269 30.603 74.080 1.00 33.58 362 THR A O 1
ATOM 2649 N N . LEU A 1 363 ? 52.674 29.281 75.800 1.00 34.05 363 LEU A N 1
ATOM 2650 C CA . LEU A 1 363 ? 52.945 28.172 74.906 1.00 34.04 363 LEU A CA 1
ATOM 2651 C C . LEU A 1 363 ? 51.689 27.358 74.646 1.00 33.88 363 LEU A C 1
ATOM 2652 O O . LEU A 1 363 ? 51.005 27.013 75.589 1.00 34.77 363 LEU A O 1
ATOM 2657 N N . THR A 1 364 ? 51.342 27.094 73.391 1.00 33.20 364 THR A N 1
ATOM 2658 C CA . THR A 1 364 ? 50.210 26.212 73.128 1.00 33.13 364 THR A CA 1
ATOM 2659 C C . THR A 1 364 ? 50.735 24.827 72.624 1.00 32.43 364 THR A C 1
ATOM 2660 O O . THR A 1 364 ? 51.618 24.780 71.775 1.00 32.74 364 THR A O 1
ATOM 2664 N N . LEU A 1 365 ? 50.218 23.728 73.187 1.00 31.84 365 LEU A N 1
ATOM 2665 C CA . LEU A 1 365 ? 50.629 22.345 72.832 1.00 31.29 365 LEU A CA 1
ATOM 2666 C C . LEU A 1 365 ? 49.379 21.531 72.607 1.00 31.91 365 LEU A C 1
ATOM 2667 O O . LEU A 1 365 ? 48.483 21.493 73.423 1.00 31.48 365 LEU A O 1
ATOM 2672 N N . GLY A 1 366 ? 49.292 20.900 71.455 1.00 33.28 366 GLY A N 1
ATOM 2673 C CA . GLY A 1 366 ? 48.102 20.112 71.187 1.00 35.14 366 GLY A CA 1
ATOM 2674 C C . GLY A 1 366 ? 48.202 18.965 70.192 1.00 35.53 366 GLY A C 1
ATOM 2675 O O . GLY A 1 366 ? 49.246 18.696 69.581 1.00 35.42 366 GLY A O 1
ATOM 2676 N N . THR A 1 367 ? 47.070 18.301 70.023 1.00 36.10 367 THR A N 1
ATOM 2677 C CA . THR A 1 367 ? 47.004 17.191 69.129 1.00 36.75 367 THR A CA 1
ATOM 2678 C C . THR A 1 367 ? 45.587 17.005 68.621 1.00 37.38 367 THR A C 1
ATOM 2679 O O . THR A 1 367 ? 44.613 17.410 69.267 1.00 37.73 367 THR A O 1
ATOM 2683 N N . GLU A 1 368 ? 45.493 16.454 67.418 1.00 38.42 368 GLU A N 1
ATOM 2684 C CA . GLU A 1 368 ? 44.225 16.142 66.761 1.00 39.34 368 GLU A CA 1
ATOM 2685 C C . GLU A 1 368 ? 44.257 14.803 66.074 1.00 38.88 368 GLU A C 1
ATOM 2686 O O . GLU A 1 368 ? 45.290 14.369 65.564 1.00 39.58 368 GLU A O 1
ATOM 2692 N N . TRP A 1 369 ? 43.113 14.148 66.080 1.00 38.26 369 TRP A N 1
ATOM 2693 C CA . TRP A 1 369 ? 42.984 12.882 65.418 1.00 37.81 369 TRP A CA 1
ATOM 2694 C C . TRP A 1 369 ? 41.695 12.977 64.631 1.00 37.41 369 TRP A C 1
ATOM 2695 O O . TRP A 1 369 ? 40.652 13.353 65.156 1.00 36.93 369 TRP A O 1
ATOM 2706 N N . ASN A 1 370 ? 41.767 12.648 63.362 1.00 37.34 370 ASN A N 1
ATOM 2707 C CA . ASN A 1 370 ? 40.591 12.731 62.519 1.00 38.09 370 ASN A CA 1
ATOM 2708 C C . ASN A 1 370 ? 40.398 11.505 61.621 1.00 38.72 370 ASN A C 1
ATOM 2709 O O . ASN A 1 370 ? 41.293 11.142 60.873 1.00 38.96 370 ASN A O 1
ATOM 2714 N N . GLN A 1 371 ? 39.243 10.871 61.691 1.00 39.39 371 GLN A N 1
ATOM 2715 C CA . GLN A 1 371 ? 39.018 9.730 60.832 1.00 41.24 371 GLN A CA 1
ATOM 2716 C C . GLN A 1 371 ? 37.822 9.989 59.938 1.00 41.39 371 GLN A C 1
ATOM 2717 O O . GLN A 1 371 ? 36.799 10.471 60.377 1.00 41.06 371 GLN A O 1
ATOM 2723 N N . GLN A 1 372 ? 37.963 9.676 58.668 1.00 42.81 372 GLN A N 1
ATOM 2724 C CA . GLN A 1 372 ? 36.879 9.881 57.744 1.00 44.94 372 GLN A CA 1
ATOM 2725 C C . GLN A 1 372 ? 36.587 8.577 56.947 1.00 47.04 372 GLN A C 1
ATOM 2726 O O . GLN A 1 372 ? 37.474 7.968 56.367 1.00 46.46 372 GLN A O 1
ATOM 2732 N N . ARG A 1 373 ? 35.336 8.147 56.974 1.00 49.98 373 ARG A N 1
ATOM 2733 C CA . ARG A 1 373 ? 34.870 6.961 56.256 1.00 53.49 373 ARG A CA 1
ATOM 2734 C C . ARG A 1 373 ? 33.808 7.304 55.194 1.00 54.97 373 ARG A C 1
ATOM 2735 O O . ARG A 1 373 ? 32.954 8.179 55.373 1.00 54.23 373 ARG A O 1
ATOM 2751 N N . LYS A 1 375 ? 31.038 5.425 52.294 1.00 63.35 375 LYS A N 1
ATOM 2752 C CA . LYS A 1 375 ? 30.312 4.276 51.787 1.00 65.31 375 LYS A CA 1
ATOM 2753 C C . LYS A 1 375 ? 29.558 4.741 50.555 1.00 66.89 375 LYS A C 1
ATOM 2754 O O . LYS A 1 375 ? 28.651 5.552 50.644 1.00 66.28 375 LYS A O 1
ATOM 2760 N N . ASP A 1 376 ? 29.921 4.206 49.402 1.00 69.74 376 ASP A N 1
ATOM 2761 C CA . ASP A 1 376 ? 29.282 4.610 48.163 1.00 72.85 376 ASP A CA 1
ATOM 2762 C C . ASP A 1 376 ? 28.282 3.578 47.613 1.00 74.97 376 ASP A C 1
ATOM 2763 O O . ASP A 1 376 ? 27.905 2.599 48.287 1.00 75.09 376 ASP A O 1
ATOM 2768 N N . LEU A 1 377 ? 27.846 3.862 46.387 1.00 77.36 377 LEU A N 1
ATOM 2769 C CA . LEU A 1 377 ? 26.904 3.080 45.579 1.00 79.99 377 LEU A CA 1
ATOM 2770 C C . LEU A 1 377 ? 27.312 3.360 44.101 1.00 82.01 377 LEU A C 1
ATOM 2771 O O . LEU A 1 377 ? 26.459 3.564 43.201 1.00 82.15 377 LEU A O 1
ATOM 2776 N N . SER A 1 378 ? 28.638 3.371 43.887 1.00 84.13 378 SER A N 1
ATOM 2777 C CA . SER A 1 378 ? 29.258 3.631 42.579 1.00 86.08 378 SER A CA 1
ATOM 2778 C C . SER A 1 378 ? 30.320 2.575 42.212 1.00 87.44 378 SER A C 1
ATOM 2779 O O . SER A 1 378 ? 31.437 2.560 42.767 1.00 87.62 378 SER A O 1
ATOM 2781 N N . SER A 1 379 ? 29.940 1.709 41.263 1.00 88.82 379 SER A N 1
ATOM 2782 C CA . SER A 1 379 ? 30.768 0.611 40.751 1.00 90.15 379 SER A CA 1
ATOM 2783 C C . SER A 1 379 ? 31.017 0.904 39.271 1.00 91.10 379 SER A C 1
ATOM 2784 O O . SER A 1 379 ? 32.144 0.776 38.771 1.00 91.31 379 SER A O 1
ATOM 2786 N N . ASN A 1 380 ? 29.939 1.287 38.585 1.00 92.20 380 ASN A N 1
ATOM 2787 C CA . ASN A 1 380 ? 29.970 1.647 37.168 1.00 93.43 380 ASN A CA 1
ATOM 2788 C C . ASN A 1 380 ? 30.499 0.565 36.206 1.00 94.34 380 ASN A C 1
ATOM 2789 O O . ASN A 1 380 ? 31.721 0.462 35.968 1.00 94.43 380 ASN A O 1
ATOM 2791 N N . THR A 1 381 ? 29.565 -0.223 35.652 1.00 95.36 381 THR A N 1
ATOM 2792 C CA . THR A 1 381 ? 29.880 -1.282 34.679 1.00 96.20 381 THR A CA 1
ATOM 2793 C C . THR A 1 381 ? 30.833 -0.710 33.604 1.00 96.87 381 THR A C 1
ATOM 2794 O O . THR A 1 381 ? 32.029 -1.068 33.579 1.00 96.80 381 THR A O 1
ATOM 2796 N N . GLN A 1 382 ? 30.287 0.185 32.757 1.00 97.79 382 GLN A N 1
ATOM 2797 C CA . GLN A 1 382 ? 30.988 0.873 31.644 1.00 98.54 382 GLN A CA 1
ATOM 2798 C C . GLN A 1 382 ? 31.805 -0.046 30.707 1.00 99.13 382 GLN A C 1
ATOM 2799 O O . GLN A 1 382 ? 33.000 0.219 30.455 1.00 99.15 382 GLN A O 1
ATOM 2801 N N . ALA A 1 383 ? 31.147 -1.105 30.194 1.00 99.68 383 ALA A N 1
ATOM 2802 C CA . ALA A 1 383 ? 31.760 -2.100 29.288 1.00 100.00 383 ALA A CA 1
ATOM 2803 C C . ALA A 1 383 ? 31.204 -2.135 27.837 1.00 100.00 383 ALA A C 1
ATOM 2804 O O . ALA A 1 383 ? 30.214 -1.423 27.522 1.00 100.00 383 ALA A O 1
ATOM 2806 N N . ASP A 1 400 ? 34.774 1.782 38.876 1.00 85.09 400 ASP A N 1
ATOM 2807 C CA . ASP A 1 400 ? 35.174 0.428 39.359 1.00 85.36 400 ASP A CA 1
ATOM 2808 C C . ASP A 1 400 ? 34.624 0.072 40.762 1.00 85.56 400 ASP A C 1
ATOM 2809 O O . ASP A 1 400 ? 34.790 0.839 41.733 1.00 85.90 400 ASP A O 1
ATOM 2811 N N . ARG A 1 401 ? 33.984 -1.104 40.850 1.00 85.48 401 ARG A N 1
ATOM 2812 C CA . ARG A 1 401 ? 33.379 -1.648 42.089 1.00 84.96 401 ARG A CA 1
ATOM 2813 C C . ARG A 1 401 ? 34.275 -1.518 43.355 1.00 83.97 401 ARG A C 1
ATOM 2814 O O . ARG A 1 401 ? 35.342 -2.143 43.455 1.00 84.27 401 ARG A O 1
ATOM 2822 N N . SER A 1 402 ? 33.825 -0.720 44.324 1.00 82.51 402 SER A N 1
ATOM 2823 C CA . SER A 1 402 ? 34.566 -0.480 45.580 1.00 80.74 402 SER A CA 1
ATOM 2824 C C . SER A 1 402 ? 33.516 -0.025 46.586 1.00 78.85 402 SER A C 1
ATOM 2825 O O . SER A 1 402 ? 32.761 0.902 46.297 1.00 79.02 402 SER A O 1
ATOM 2828 N N . PRO A 1 403 ? 33.433 -0.684 47.762 1.00 76.83 403 PRO A N 1
ATOM 2829 C CA . PRO A 1 403 ? 32.447 -0.314 48.788 1.00 74.95 403 PRO A CA 1
ATOM 2830 C C . PRO A 1 403 ? 32.812 0.912 49.685 1.00 73.08 403 PRO A C 1
ATOM 2831 O O . PRO A 1 403 ? 32.106 1.935 49.728 1.00 72.68 403 PRO A O 1
ATOM 2835 N N . TYR A 1 404 ? 33.937 0.804 50.374 1.00 70.75 404 TYR A N 1
ATOM 2836 C CA . TYR A 1 404 ? 34.352 1.835 51.295 1.00 68.26 404 TYR A CA 1
ATOM 2837 C C . TYR A 1 404 ? 35.664 2.530 50.962 1.00 65.75 404 TYR A C 1
ATOM 2838 O O . TYR A 1 404 ? 36.422 2.095 50.094 1.00 65.35 404 TYR A O 1
ATOM 2847 N N . SER A 1 405 ? 35.882 3.651 51.647 1.00 62.65 405 SER A N 1
ATOM 2848 C CA . SER A 1 405 ? 37.092 4.452 51.539 1.00 59.21 405 SER A CA 1
ATOM 2849 C C . SER A 1 405 ? 37.316 4.897 52.960 1.00 56.78 405 SER A C 1
ATOM 2850 O O . SER A 1 405 ? 36.366 5.078 53.706 1.00 55.91 405 SER A O 1
ATOM 2853 N N . LYS A 1 406 ? 38.566 5.082 53.349 1.00 54.39 406 LYS A N 1
ATOM 2854 C CA . LYS A 1 406 ? 38.809 5.467 54.710 1.00 51.59 406 LYS A CA 1
ATOM 2855 C C . LYS A 1 406 ? 40.192 6.047 54.843 1.00 49.68 406 LYS A C 1
ATOM 2856 O O . LYS A 1 406 ? 41.132 5.623 54.155 1.00 49.17 406 LYS A O 1
ATOM 2862 N N . ALA A 1 407 ? 40.307 7.028 55.734 1.00 47.31 407 ALA A N 1
ATOM 2863 C CA . ALA A 1 407 ? 41.576 7.669 55.981 1.00 45.05 407 ALA A CA 1
ATOM 2864 C C . ALA A 1 407 ? 41.594 8.313 57.342 1.00 43.83 407 ALA A C 1
ATOM 2865 O O . ALA A 1 407 ? 40.552 8.660 57.897 1.00 42.61 407 ALA A O 1
ATOM 2867 N N . GLU A 1 408 ? 42.802 8.412 57.886 1.00 42.97 408 GLU A N 1
ATOM 2868 C CA . GLU A 1 408 ? 43.033 9.003 59.186 1.00 41.96 408 GLU A CA 1
ATOM 2869 C C . GLU A 1 408 ? 44.132 10.044 59.094 1.00 39.31 408 GLU A C 1
ATOM 2870 O O . GLU A 1 408 ? 45.070 9.893 58.327 1.00 37.62 408 GLU A O 1
ATOM 2876 N N . ILE A 1 409 ? 43.979 11.127 59.859 1.00 37.15 409 ILE A N 1
ATOM 2877 C CA . ILE A 1 409 ? 45.043 12.127 59.985 1.00 33.56 409 ILE A CA 1
ATOM 2878 C C . ILE A 1 409 ? 45.320 12.335 61.474 1.00 31.71 409 ILE A C 1
ATOM 2879 O O . ILE A 1 409 ? 44.429 12.473 62.311 1.00 30.49 409 ILE A O 1
ATOM 2884 N N . PHE A 1 410 ? 46.582 12.262 61.826 1.00 30.60 410 PHE A N 1
ATOM 2885 C CA . PHE A 1 410 ? 46.906 12.397 63.221 1.00 30.51 410 PHE A CA 1
ATOM 2886 C C . PHE A 1 410 ? 47.790 13.620 63.303 1.00 29.90 410 PHE A C 1
ATOM 2887 O O . PHE A 1 410 ? 48.633 13.790 62.446 1.00 28.50 410 PHE A O 1
ATOM 2895 N N . SER A 1 411 ? 47.649 14.445 64.322 1.00 30.78 411 SER A N 1
ATOM 2896 C CA . SER A 1 411 ? 48.517 15.626 64.338 1.00 32.82 411 SER A CA 1
ATOM 2897 C C . SER A 1 411 ? 48.972 16.016 65.712 1.00 33.19 411 SER A C 1
ATOM 2898 O O . SER A 1 411 ? 48.312 15.738 66.742 1.00 33.36 411 SER A O 1
ATOM 2901 N N . LEU A 1 412 ? 50.107 16.698 65.683 1.00 32.90 412 LEU A N 1
ATOM 2902 C CA . LEU A 1 412 ? 50.748 17.250 66.850 1.00 32.89 412 LEU A CA 1
ATOM 2903 C C . LEU A 1 412 ? 51.082 18.675 66.462 1.00 32.52 412 LEU A C 1
ATOM 2904 O O . LEU A 1 412 ? 51.372 18.947 65.287 1.00 32.15 412 LEU A O 1
ATOM 2909 N N . PHE A 1 413 ? 51.002 19.595 67.420 1.00 32.41 413 PHE A N 1
ATOM 2910 C CA . PHE A 1 413 ? 51.377 20.982 67.139 1.00 31.65 413 PHE A CA 1
ATOM 2911 C C . PHE A 1 413 ? 51.744 21.759 68.376 1.00 31.57 413 PHE A C 1
ATOM 2912 O O . PHE A 1 413 ? 51.272 21.507 69.475 1.00 31.04 413 PHE A O 1
ATOM 2920 N N . ALA A 1 414 ? 52.664 22.686 68.185 1.00 32.76 414 ALA A N 1
ATOM 2921 C CA . ALA A 1 414 ? 53.131 23.576 69.241 1.00 32.99 414 ALA A CA 1
ATOM 2922 C C . ALA A 1 414 ? 53.119 24.952 68.643 1.00 33.39 414 ALA A C 1
ATOM 2923 O O . ALA A 1 414 ? 53.508 25.128 67.490 1.00 33.39 414 ALA A O 1
ATOM 2925 N N . GLU A 1 415 ? 52.725 25.927 69.451 1.00 34.58 415 GLU A N 1
ATOM 2926 C CA . GLU A 1 415 ? 52.687 27.340 69.066 1.00 34.83 415 GLU A CA 1
ATOM 2927 C C . GLU A 1 415 ? 53.100 28.175 70.255 1.00 34.56 415 GLU A C 1
ATOM 2928 O O . GLU A 1 415 ? 52.752 27.847 71.391 1.00 33.79 415 GLU A O 1
ATOM 2934 N N . ASN A 1 416 ? 53.750 29.310 70.010 1.00 34.17 416 ASN A N 1
ATOM 2935 C CA . ASN A 1 416 ? 54.128 30.162 71.132 1.00 34.13 416 ASN A CA 1
ATOM 2936 C C . ASN A 1 416 ? 53.906 31.647 70.818 1.00 34.69 416 ASN A C 1
ATOM 2937 O O . ASN A 1 416 ? 54.227 32.131 69.743 1.00 35.63 416 ASN A O 1
ATOM 2942 N N . ASN A 1 417 ? 53.343 32.376 71.748 1.00 35.03 417 ASN A N 1
ATOM 2943 C CA . ASN A 1 417 ? 53.107 33.771 71.497 1.00 35.25 417 ASN A CA 1
ATOM 2944 C C . ASN A 1 417 ? 54.064 34.452 72.459 1.00 37.51 417 ASN A C 1
ATOM 2945 O O . ASN A 1 417 ? 53.931 34.312 73.688 1.00 36.66 417 ASN A O 1
ATOM 2958 N N . GLU A 1 419 ? 56.117 37.903 73.816 1.00 45.55 419 GLU A N 1
ATOM 2959 C CA . GLU A 1 419 ? 56.179 39.350 74.015 1.00 45.92 419 GLU A CA 1
ATOM 2960 C C . GLU A 1 419 ? 57.674 39.702 74.197 1.00 44.90 419 GLU A C 1
ATOM 2961 O O . GLU A 1 419 ? 58.177 39.680 75.304 1.00 43.88 419 GLU A O 1
ATOM 2967 N N . LEU A 1 420 ? 58.382 39.959 73.098 1.00 45.03 420 LEU A N 1
ATOM 2968 C CA . LEU A 1 420 ? 59.810 40.300 73.158 1.00 45.48 420 LEU A CA 1
ATOM 2969 C C . LEU A 1 420 ? 60.090 41.647 73.749 1.00 45.89 420 LEU A C 1
ATOM 2970 O O . LEU A 1 420 ? 61.093 41.817 74.421 1.00 45.60 420 LEU A O 1
ATOM 2975 N N . THR A 1 421 ? 59.238 42.623 73.448 1.00 46.64 421 THR A N 1
ATOM 2976 C CA . THR A 1 421 ? 59.399 43.964 74.016 1.00 47.68 421 THR A CA 1
ATOM 2977 C C . THR A 1 421 ? 57.989 44.443 74.233 1.00 48.75 421 THR A C 1
ATOM 2978 O O . THR A 1 421 ? 57.036 43.650 74.133 1.00 49.27 421 THR A O 1
ATOM 2982 N N . ASP A 1 422 ? 57.850 45.732 74.521 1.00 49.08 422 ASP A N 1
ATOM 2983 C CA . ASP A 1 422 ? 56.541 46.292 74.772 1.00 49.23 422 ASP A CA 1
ATOM 2984 C C . ASP A 1 422 ? 55.827 46.513 73.486 1.00 47.57 422 ASP A C 1
ATOM 2985 O O . ASP A 1 422 ? 54.606 46.597 73.449 1.00 47.65 422 ASP A O 1
ATOM 2990 N N . SER A 1 423 ? 56.593 46.557 72.416 1.00 45.48 423 SER A N 1
ATOM 2991 C CA . SER A 1 423 ? 56.014 46.796 71.112 1.00 44.04 423 SER A CA 1
ATOM 2992 C C . SER A 1 423 ? 56.245 45.636 70.122 1.00 42.59 423 SER A C 1
ATOM 2993 O O . SER A 1 423 ? 55.845 45.710 68.955 1.00 42.65 423 SER A O 1
ATOM 2996 N N . THR A 1 424 ? 56.882 44.578 70.589 1.00 41.01 424 THR A N 1
ATOM 2997 C CA . THR A 1 424 ? 57.256 43.485 69.708 1.00 40.41 424 THR A CA 1
ATOM 2998 C C . THR A 1 424 ? 56.680 42.134 70.054 1.00 38.83 424 THR A C 1
ATOM 2999 O O . THR A 1 424 ? 56.899 41.646 71.147 1.00 38.52 424 THR A O 1
ATOM 3003 N N . ILE A 1 425 ? 55.957 41.527 69.120 1.00 37.20 425 ILE A N 1
ATOM 3004 C CA . ILE A 1 425 ? 55.427 40.181 69.358 1.00 35.87 425 ILE A CA 1
ATOM 3005 C C . ILE A 1 425 ? 55.746 39.185 68.249 1.00 34.25 425 ILE A C 1
ATOM 3006 O O . ILE A 1 425 ? 55.651 39.498 67.060 1.00 34.05 425 ILE A O 1
ATOM 3011 N N . VAL A 1 426 ? 56.183 38.001 68.656 1.00 32.35 426 VAL A N 1
ATOM 3012 C CA . VAL A 1 426 ? 56.488 36.965 67.694 1.00 31.93 426 VAL A CA 1
ATOM 3013 C C . VAL A 1 426 ? 55.780 35.684 68.062 1.00 31.92 426 VAL A C 1
ATOM 3014 O O . VAL A 1 426 ? 55.738 35.245 69.247 1.00 30.20 426 VAL A O 1
ATOM 3018 N N . THR A 1 427 ? 55.192 35.092 67.028 1.00 32.20 427 THR A N 1
ATOM 3019 C CA . THR A 1 427 ? 54.453 33.858 67.240 1.00 33.37 427 THR A CA 1
ATOM 3020 C C . THR A 1 427 ? 54.907 32.744 66.326 1.00 33.62 427 THR A C 1
ATOM 3021 O O . THR A 1 427 ? 54.447 32.632 65.184 1.00 34.08 427 THR A O 1
ATOM 3025 N N . PRO A 1 428 ? 55.876 31.951 66.785 1.00 33.34 428 PRO A N 1
ATOM 3026 C CA . PRO A 1 428 ? 56.296 30.866 65.892 1.00 32.44 428 PRO A CA 1
ATOM 3027 C C . PRO A 1 428 ? 55.436 29.616 66.159 1.00 32.34 428 PRO A C 1
ATOM 3028 O O . PRO A 1 428 ? 54.914 29.416 67.262 1.00 32.96 428 PRO A O 1
ATOM 3032 N N . GLY A 1 429 ? 55.275 28.789 65.142 1.00 31.92 429 GLY A N 1
ATOM 3033 C CA . GLY A 1 429 ? 54.538 27.560 65.316 1.00 32.35 429 GLY A CA 1
ATOM 3034 C C . GLY A 1 429 ? 54.946 26.461 64.330 1.00 32.29 429 GLY A C 1
ATOM 3035 O O . GLY A 1 429 ? 55.576 26.708 63.269 1.00 31.90 429 GLY A O 1
ATOM 3036 N N . LEU A 1 430 ? 54.565 25.242 64.676 1.00 31.67 430 LEU A N 1
ATOM 3037 C CA . LEU A 1 430 ? 54.858 24.078 63.838 1.00 31.99 430 LEU A CA 1
ATOM 3038 C C . LEU A 1 430 ? 53.761 23.092 64.022 1.00 31.26 430 LEU A C 1
ATOM 3039 O O . LEU A 1 430 ? 53.366 22.786 65.137 1.00 30.93 430 LEU A O 1
ATOM 3044 N N . ARG A 1 431 ? 53.273 22.580 62.922 1.00 32.03 431 ARG A N 1
ATOM 3045 C CA . ARG A 1 431 ? 52.245 21.564 62.985 1.00 32.85 431 ARG A CA 1
ATOM 3046 C C . ARG A 1 431 ? 52.790 20.358 62.192 1.00 33.59 431 ARG A C 1
ATOM 3047 O O . ARG A 1 431 ? 53.400 20.521 61.109 1.00 33.33 431 ARG A O 1
ATOM 3055 N N . PHE A 1 432 ? 52.554 19.174 62.768 1.00 33.70 432 PHE A N 1
ATOM 3056 C CA . PHE A 1 432 ? 52.906 17.882 62.212 1.00 33.78 432 PHE A CA 1
ATOM 3057 C C . PHE A 1 432 ? 51.645 17.108 61.868 1.00 34.04 432 PHE A C 1
ATOM 3058 O O . PHE A 1 432 ? 50.737 16.949 62.696 1.00 34.73 432 PHE A O 1
ATOM 3066 N N . ASP A 1 433 ? 51.576 16.629 60.649 1.00 33.69 433 ASP A N 1
ATOM 3067 C CA . ASP A 1 433 ? 50.426 15.839 60.249 1.00 34.42 433 ASP A CA 1
ATOM 3068 C C . ASP A 1 433 ? 50.859 14.506 59.592 1.00 34.64 433 ASP A C 1
ATOM 3069 O O . ASP A 1 433 ? 51.785 14.434 58.744 1.00 33.72 433 ASP A O 1
ATOM 3074 N N . HIS A 1 434 ? 50.201 13.441 60.000 1.00 34.54 434 HIS A N 1
ATOM 3075 C CA . HIS A 1 434 ? 50.490 12.162 59.382 1.00 34.15 434 HIS A CA 1
ATOM 3076 C C . HIS A 1 434 ? 49.207 11.697 58.742 1.00 33.44 434 HIS A C 1
ATOM 3077 O O . HIS A 1 434 ? 48.216 11.466 59.409 1.00 33.50 434 HIS A O 1
ATOM 3084 N N . HIS A 1 435 ? 49.195 11.618 57.434 1.00 33.56 435 HIS A N 1
ATOM 3085 C CA . HIS A 1 435 ? 47.992 11.160 56.747 1.00 35.26 435 HIS A CA 1
ATOM 3086 C C . HIS A 1 435 ? 48.177 9.639 56.400 1.00 35.99 435 HIS A C 1
ATOM 3087 O O . HIS A 1 435 ? 49.206 9.243 55.843 1.00 35.47 435 HIS A O 1
ATOM 3094 N N . SER A 1 436 ? 47.186 8.814 56.722 1.00 37.10 436 SER A N 1
ATOM 3095 C CA . SER A 1 436 ? 47.281 7.358 56.505 1.00 38.29 436 SER A CA 1
ATOM 3096 C C . SER A 1 436 ? 47.598 6.914 55.101 1.00 39.73 436 SER A C 1
ATOM 3097 O O . SER A 1 436 ? 48.263 5.924 54.930 1.00 41.93 436 SER A O 1
ATOM 3100 N N . ILE A 1 437 ? 47.159 7.629 54.084 1.00 40.43 437 ILE A N 1
ATOM 3101 C CA . ILE A 1 437 ? 47.497 7.218 52.747 1.00 40.39 437 ILE A CA 1
ATOM 3102 C C . ILE A 1 437 ? 48.676 8.005 52.245 1.00 40.84 437 ILE A C 1
ATOM 3103 O O . ILE A 1 437 ? 49.554 7.479 51.592 1.00 40.93 437 ILE A O 1
ATOM 3108 N N . VAL A 1 438 ? 48.699 9.296 52.564 1.00 41.28 438 VAL A N 1
ATOM 3109 C CA . VAL A 1 438 ? 49.734 10.176 52.018 1.00 40.27 438 VAL A CA 1
ATOM 3110 C C . VAL A 1 438 ? 50.995 10.430 52.789 1.00 39.76 438 VAL A C 1
ATOM 3111 O O . VAL A 1 438 ? 51.937 10.973 52.236 1.00 40.64 438 VAL A O 1
ATOM 3115 N N . GLY A 1 439 ? 51.047 10.091 54.061 1.00 38.67 439 GLY A N 1
ATOM 3116 C CA . GLY A 1 439 ? 52.302 10.323 54.736 1.00 37.80 439 GLY A CA 1
ATOM 3117 C C . GLY A 1 439 ? 52.370 11.549 55.614 1.00 37.84 439 GLY A C 1
ATOM 3118 O O . GLY A 1 439 ? 51.345 12.104 56.028 1.00 37.10 439 GLY A O 1
ATOM 3119 N N . ASN A 1 440 ? 53.610 11.945 55.886 1.00 37.40 440 ASN A N 1
ATOM 3120 C CA . ASN A 1 440 ? 53.929 13.051 56.739 1.00 37.67 440 ASN A CA 1
ATOM 3121 C C . ASN A 1 440 ? 53.970 14.422 56.054 1.00 37.37 440 ASN A C 1
ATOM 3122 O O . ASN A 1 440 ? 54.305 14.539 54.876 1.00 37.74 440 ASN A O 1
ATOM 3127 N N . ASN A 1 441 ? 53.613 15.450 56.826 1.00 36.60 441 ASN A N 1
ATOM 3128 C CA . ASN A 1 441 ? 53.610 16.857 56.386 1.00 35.36 441 ASN A CA 1
ATOM 3129 C C . ASN A 1 441 ? 54.134 17.741 57.520 1.00 33.82 441 ASN A C 1
ATOM 3130 O O . ASN A 1 441 ? 53.764 17.607 58.679 1.00 32.47 441 ASN A O 1
ATOM 3135 N N . TRP A 1 442 ? 55.037 18.635 57.213 1.00 33.82 442 TRP A N 1
ATOM 3136 C CA . TRP A 1 442 ? 55.461 19.528 58.294 1.00 33.70 442 TRP A CA 1
ATOM 3137 C C . TRP A 1 442 ? 55.011 20.924 57.940 1.00 32.40 442 TRP A C 1
ATOM 3138 O O . TRP A 1 442 ? 55.328 21.386 56.892 1.00 33.01 442 TRP A O 1
ATOM 3149 N N . SER A 1 443 ? 54.278 21.586 58.821 1.00 31.22 443 SER A N 1
ATOM 3150 C CA . SER A 1 443 ? 53.787 22.961 58.569 1.00 29.18 443 SER A CA 1
ATOM 3151 C C . SER A 1 443 ? 54.263 24.010 59.581 1.00 27.53 443 SER A C 1
ATOM 3152 O O . SER A 1 443 ? 53.733 24.123 60.668 1.00 25.61 443 SER A O 1
ATOM 3155 N N . PRO A 1 444 ? 55.300 24.743 59.236 1.00 27.55 444 PRO A N 1
ATOM 3156 C CA . PRO A 1 444 ? 55.879 25.811 60.062 1.00 28.38 444 PRO A CA 1
ATOM 3157 C C . PRO A 1 444 ? 55.104 27.119 59.842 1.00 27.77 444 PRO A C 1
ATOM 3158 O O . PRO A 1 444 ? 54.603 27.404 58.754 1.00 27.21 444 PRO A O 1
ATOM 3162 N N . ALA A 1 445 ? 55.040 27.922 60.877 1.00 27.59 445 ALA A N 1
ATOM 3163 C CA . ALA A 1 445 ? 54.426 29.231 60.723 1.00 28.42 445 ALA A CA 1
ATOM 3164 C C . ALA A 1 445 ? 55.152 30.279 61.585 1.00 28.80 445 ALA A C 1
ATOM 3165 O O . ALA A 1 445 ? 55.740 29.947 62.614 1.00 28.75 445 ALA A O 1
ATOM 3167 N N . LEU A 1 446 ? 55.139 31.529 61.142 1.00 29.36 446 LEU A N 1
ATOM 3168 C CA . LEU A 1 446 ? 55.686 32.628 61.936 1.00 30.22 446 LEU A CA 1
ATOM 3169 C C . LEU A 1 446 ? 54.950 33.939 61.599 1.00 31.76 446 LEU A C 1
ATOM 3170 O O . LEU A 1 446 ? 54.864 34.365 60.452 1.00 30.67 446 LEU A O 1
ATOM 3175 N N . ASN A 1 447 ? 54.348 34.533 62.612 1.00 34.46 447 ASN A N 1
ATOM 3176 C CA . ASN A 1 447 ? 53.692 35.828 62.462 1.00 37.16 447 ASN A CA 1
ATOM 3177 C C . ASN A 1 447 ? 54.385 36.745 63.468 1.00 38.39 447 ASN A C 1
ATOM 3178 O O . ASN A 1 447 ? 54.690 36.312 64.609 1.00 39.82 447 ASN A O 1
ATOM 3183 N N . ILE A 1 448 ? 54.690 37.963 63.008 1.00 38.99 448 ILE A N 1
ATOM 3184 C CA . ILE A 1 448 ? 55.372 39.025 63.774 1.00 39.80 448 ILE A CA 1
ATOM 3185 C C . ILE A 1 448 ? 54.500 40.314 63.811 1.00 39.63 448 ILE A C 1
ATOM 3186 O O . ILE A 1 448 ? 53.842 40.669 62.829 1.00 38.70 448 ILE A O 1
ATOM 3191 N N . SER A 1 449 ? 54.561 41.038 64.922 1.00 39.72 449 SER A N 1
ATOM 3192 C CA . SER A 1 449 ? 53.835 42.313 65.061 1.00 39.67 449 SER A CA 1
ATOM 3193 C C . SER A 1 449 ? 54.770 43.320 65.749 1.00 38.82 449 SER A C 1
ATOM 3194 O O . SER A 1 449 ? 55.291 43.085 66.849 1.00 38.38 449 SER A O 1
ATOM 3197 N N . GLN A 1 450 ? 54.982 44.445 65.094 1.00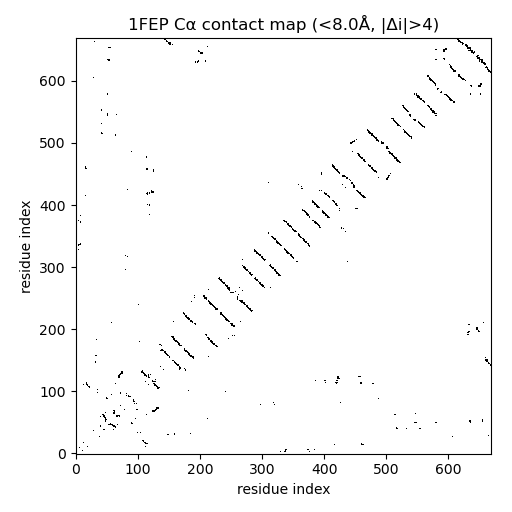 38.03 450 GLN A N 1
ATOM 3198 C CA . GLN A 1 450 ? 55.879 45.445 65.638 1.00 37.39 450 GLN A CA 1
ATOM 3199 C C . GLN A 1 450 ? 55.286 46.835 65.618 1.00 37.75 450 GLN A C 1
ATOM 3200 O O . GLN A 1 450 ? 54.977 47.389 64.561 1.00 36.95 450 GLN A O 1
ATOM 3206 N N . GLY A 1 451 ? 55.098 47.384 66.807 1.00 38.94 451 GLY A N 1
ATOM 3207 C CA . GLY A 1 451 ? 54.610 48.746 66.914 1.00 40.26 451 GLY A CA 1
ATOM 3208 C C . GLY A 1 451 ? 55.652 49.742 66.385 1.00 41.57 451 GLY A C 1
ATOM 3209 O O . GLY A 1 451 ? 56.848 49.620 66.654 1.00 41.52 451 GLY A O 1
ATOM 3210 N N . LEU A 1 452 ? 55.210 50.728 65.613 1.00 42.68 452 LEU A N 1
ATOM 3211 C CA . LEU A 1 452 ? 56.127 51.714 65.061 1.00 44.58 452 LEU A CA 1
ATOM 3212 C C . LEU A 1 452 ? 55.872 53.139 65.603 1.00 45.49 452 LEU A C 1
ATOM 3213 O O . LEU A 1 452 ? 56.380 54.102 65.064 1.00 46.04 452 LEU A O 1
ATOM 3218 N N . GLY A 1 453 ? 55.073 53.261 66.649 1.00 46.83 453 GLY A N 1
ATOM 3219 C CA . GLY A 1 453 ? 54.734 54.559 67.204 1.00 47.99 453 GLY A CA 1
ATOM 3220 C C . GLY A 1 453 ? 53.600 55.197 66.423 1.00 49.61 453 GLY A C 1
ATOM 3221 O O . GLY A 1 453 ? 53.245 54.715 65.341 1.00 49.85 453 GLY A O 1
ATOM 3222 N N . ASP A 1 454 ? 53.022 56.261 66.985 1.00 50.72 454 ASP A N 1
ATOM 3223 C CA . ASP A 1 454 ? 51.962 57.049 66.351 1.00 51.98 454 ASP A CA 1
ATOM 3224 C C . ASP A 1 454 ? 50.761 56.216 65.885 1.00 51.99 454 ASP A C 1
ATOM 3225 O O . ASP A 1 454 ? 50.096 56.520 64.878 1.00 51.53 454 ASP A O 1
ATOM 3230 N N . ASP A 1 455 ? 50.489 55.169 66.651 1.00 51.89 455 ASP A N 1
ATOM 3231 C CA . ASP A 1 455 ? 49.409 54.243 66.354 1.00 51.37 455 ASP A CA 1
ATOM 3232 C C . ASP A 1 455 ? 49.542 53.519 64.990 1.00 49.75 455 ASP A C 1
ATOM 3233 O O . ASP A 1 455 ? 48.549 53.145 64.373 1.00 48.96 455 ASP A O 1
ATOM 3238 N N . PHE A 1 456 ? 50.789 53.349 64.544 1.00 48.40 456 PHE A N 1
ATOM 3239 C CA . PHE A 1 456 ? 51.141 52.610 63.327 1.00 47.58 456 PHE A CA 1
ATOM 3240 C C . PHE A 1 456 ? 51.712 51.226 63.698 1.00 46.34 456 PHE A C 1
ATOM 3241 O O . PHE A 1 456 ? 52.418 51.096 64.700 1.00 46.55 456 PHE A O 1
ATOM 3249 N N . THR A 1 457 ? 51.437 50.198 62.900 1.00 44.80 457 THR A N 1
ATOM 3250 C CA . THR A 1 457 ? 51.985 48.870 63.209 1.00 43.16 457 THR A CA 1
ATOM 3251 C C . THR A 1 457 ? 52.482 48.201 61.937 1.00 42.28 457 THR A C 1
ATOM 3252 O O . THR A 1 457 ? 51.964 48.459 60.864 1.00 42.52 457 THR A O 1
ATOM 3256 N N . LEU A 1 458 ? 53.513 47.370 62.057 1.00 40.70 458 LEU A N 1
ATOM 3257 C CA . LEU A 1 458 ? 54.044 46.645 60.926 1.00 38.76 458 LEU A CA 1
ATOM 3258 C C . LEU A 1 458 ? 53.726 45.178 61.287 1.00 38.50 458 LEU A C 1
ATOM 3259 O O . LEU A 1 458 ? 53.968 44.752 62.432 1.00 37.73 458 LEU A O 1
ATOM 3264 N N . LYS A 1 459 ? 53.170 44.419 60.347 1.00 37.60 459 LYS A N 1
ATOM 3265 C CA . LYS A 1 459 ? 52.846 43.002 60.616 1.00 37.66 459 LYS A CA 1
ATOM 3266 C C . LYS A 1 459 ? 53.185 42.089 59.493 1.00 37.24 459 LYS A C 1
ATOM 3267 O O . LYS A 1 459 ? 52.944 42.378 58.324 1.00 36.45 459 LYS A O 1
ATOM 3281 N N . GLY A 1 461 ? 53.609 37.823 58.197 1.00 35.91 461 GLY A N 1
ATOM 3282 C CA . GLY A 1 461 ? 53.438 36.424 58.485 1.00 32.97 461 GLY A CA 1
ATOM 3283 C C . GLY A 1 461 ? 53.821 35.579 57.318 1.00 32.10 461 GLY A C 1
ATOM 3284 O O . GLY A 1 461 ? 53.788 36.033 56.152 1.00 31.41 461 GLY A O 1
ATOM 3285 N N . ILE A 1 462 ? 54.191 34.344 57.639 1.00 30.23 462 ILE A N 1
ATOM 3286 C CA . ILE A 1 462 ? 54.507 33.389 56.649 1.00 29.77 462 ILE A CA 1
ATOM 3287 C C . ILE A 1 462 ? 54.166 32.007 57.236 1.00 30.79 462 ILE A C 1
ATOM 3288 O O . ILE A 1 462 ? 54.454 31.711 58.390 1.00 29.70 462 ILE A O 1
ATOM 3293 N N . ALA A 1 463 ? 53.504 31.160 56.454 1.00 31.22 463 ALA A N 1
ATOM 3294 C CA . ALA A 1 463 ? 53.154 29.846 56.967 1.00 32.03 463 ALA A CA 1
ATOM 3295 C C . ALA A 1 463 ? 52.956 28.860 55.865 1.00 31.95 463 ALA A C 1
ATOM 3296 O O . ALA A 1 463 ? 52.592 29.231 54.740 1.00 32.89 463 ALA A O 1
ATOM 3298 N N . ARG A 1 464 ? 53.182 27.596 56.183 1.00 31.01 464 ARG A N 1
ATOM 3299 C CA . ARG A 1 464 ? 52.984 26.581 55.167 1.00 30.66 464 ARG A CA 1
ATOM 3300 C C . ARG A 1 464 ? 51.630 25.939 55.372 1.00 29.10 464 ARG A C 1
ATOM 3301 O O . ARG A 1 464 ? 51.369 25.381 56.390 1.00 28.97 464 ARG A O 1
ATOM 3309 N N . ALA A 1 465 ? 50.739 26.095 54.424 1.00 28.54 465 ALA A N 1
ATOM 3310 C CA . ALA A 1 465 ? 49.424 25.473 54.532 1.00 29.20 465 ALA A CA 1
ATOM 3311 C C . ALA A 1 465 ? 49.503 23.997 54.036 1.00 29.57 465 ALA A C 1
ATOM 3312 O O . ALA A 1 465 ? 50.443 23.585 53.326 1.00 28.86 465 ALA A O 1
ATOM 3314 N N . TYR A 1 466 ? 48.444 23.272 54.360 1.00 30.41 466 TYR A N 1
ATOM 3315 C CA . TYR A 1 466 ? 48.287 21.856 54.047 1.00 31.83 466 TYR A CA 1
ATOM 3316 C C . TYR A 1 466 ? 46.863 21.444 53.641 1.00 31.66 466 TYR A C 1
ATOM 3317 O O . TYR A 1 466 ? 45.894 21.774 54.316 1.00 31.17 466 TYR A O 1
ATOM 3326 N N . LYS A 1 467 ? 46.740 20.758 52.516 1.00 31.72 467 LYS A N 1
ATOM 3327 C CA . LYS A 1 467 ? 45.445 20.220 52.163 1.00 33.07 467 LYS A CA 1
ATOM 3328 C C . LYS A 1 467 ? 45.626 18.781 51.620 1.00 33.29 467 LYS A C 1
ATOM 3329 O O . LYS A 1 467 ? 46.259 18.545 50.561 1.00 32.99 467 LYS A O 1
ATOM 3335 N N . ALA A 1 468 ? 45.075 17.826 52.356 1.00 33.85 468 ALA A N 1
ATOM 3336 C CA . ALA A 1 468 ? 45.157 16.403 51.952 1.00 34.90 468 ALA A CA 1
ATOM 3337 C C . ALA A 1 468 ? 44.137 16.105 50.853 1.00 35.30 468 ALA A C 1
ATOM 3338 O O . ALA A 1 468 ? 43.095 16.725 50.835 1.00 35.64 468 ALA A O 1
ATOM 3340 N N . PRO A 1 469 ? 44.454 15.217 49.882 1.00 36.19 469 PRO A N 1
ATOM 3341 C CA . PRO A 1 469 ? 43.511 14.852 48.805 1.00 36.77 469 PRO A CA 1
ATOM 3342 C C . PRO A 1 469 ? 42.304 14.141 49.436 1.00 36.78 469 PRO A C 1
ATOM 3343 O O . PRO A 1 469 ? 42.382 13.701 50.580 1.00 35.56 469 PRO A O 1
ATOM 3347 N N . SER A 1 470 ? 41.189 14.091 48.699 1.00 38.17 470 SER A N 1
ATOM 3348 C CA . SER A 1 470 ? 39.943 13.442 49.152 1.00 40.53 470 SER A CA 1
ATOM 3349 C C . SER A 1 470 ? 39.934 11.872 49.042 1.00 42.00 470 SER A C 1
ATOM 3350 O O . SER A 1 470 ? 40.806 11.261 48.400 1.00 41.05 470 SER A O 1
ATOM 3353 N N . LEU A 1 471 ? 38.956 11.233 49.679 1.00 43.56 471 LEU A N 1
ATOM 3354 C CA . LEU A 1 471 ? 38.865 9.791 49.582 1.00 45.75 471 LEU A CA 1
ATOM 3355 C C . LEU A 1 471 ? 38.780 9.418 48.093 1.00 46.96 471 LEU A C 1
ATOM 3356 O O . LEU A 1 471 ? 39.353 8.410 47.659 1.00 47.57 471 LEU A O 1
ATOM 3361 N N . TYR A 1 472 ? 38.123 10.272 47.313 1.00 47.75 472 TYR A N 1
ATOM 3362 C CA . TYR A 1 472 ? 37.959 10.038 45.889 1.00 48.79 472 TYR A CA 1
ATOM 3363 C C . TYR A 1 472 ? 39.205 10.064 45.038 1.00 48.96 472 TYR A C 1
ATOM 3364 O O . TYR A 1 472 ? 39.420 9.194 44.180 1.00 49.57 472 TYR A O 1
ATOM 3373 N N . GLN A 1 473 ? 39.990 11.113 45.250 1.00 48.55 473 GLN A N 1
ATOM 3374 C CA . GLN A 1 473 ? 41.198 11.362 44.484 1.00 47.15 473 GLN A CA 1
ATOM 3375 C C . GLN A 1 473 ? 42.312 10.384 44.759 1.00 47.06 473 GLN A C 1
ATOM 3376 O O . GLN A 1 473 ? 43.263 10.324 43.982 1.00 46.49 473 GLN A O 1
ATOM 3382 N N . THR A 1 474 ? 42.232 9.657 45.871 1.00 46.96 474 THR A N 1
ATOM 3383 C CA . THR A 1 474 ? 43.281 8.699 46.177 1.00 48.41 474 THR A CA 1
ATOM 3384 C C . THR A 1 474 ? 42.816 7.263 45.947 1.00 49.70 474 THR A C 1
ATOM 3385 O O . THR A 1 474 ? 43.504 6.314 46.324 1.00 49.51 474 THR A O 1
ATOM 3389 N N . ASN A 1 475 ? 41.642 7.128 45.337 1.00 51.23 475 ASN A N 1
ATOM 3390 C CA . ASN A 1 475 ? 41.076 5.821 45.048 1.00 52.76 475 ASN A CA 1
ATOM 3391 C C . ASN A 1 475 ? 41.129 5.438 43.567 1.00 53.66 475 ASN A C 1
ATOM 3392 O O . ASN A 1 475 ? 40.463 6.047 42.715 1.00 52.15 475 ASN A O 1
ATOM 3397 N N . PRO A 1 476 ? 41.900 4.382 43.257 1.00 55.31 476 PRO A N 1
ATOM 3398 C CA . PRO A 1 476 ? 42.031 3.907 41.875 1.00 56.48 476 PRO A CA 1
ATOM 3399 C C . PRO A 1 476 ? 40.634 3.483 41.369 1.00 57.82 476 PRO A C 1
ATOM 3400 O O . PRO A 1 476 ? 40.343 3.600 40.186 1.00 57.73 476 PRO A O 1
ATOM 3404 N N . ASN A 1 477 ? 39.765 3.047 42.284 1.00 59.47 477 ASN A N 1
ATOM 3405 C CA . ASN A 1 477 ? 38.412 2.622 41.925 1.00 62.10 477 ASN A CA 1
ATOM 3406 C C . ASN A 1 477 ? 37.451 3.708 41.536 1.00 63.55 477 ASN A C 1
ATOM 3407 O O . ASN A 1 477 ? 36.389 3.397 40.966 1.00 63.94 477 ASN A O 1
ATOM 3412 N N . TYR A 1 478 ? 37.769 4.955 41.891 1.00 64.87 478 TYR A N 1
ATOM 3413 C CA . TYR A 1 478 ? 36.892 6.064 41.544 1.00 66.23 478 TYR A CA 1
ATOM 3414 C C . TYR A 1 478 ? 37.267 6.530 40.163 1.00 66.47 478 TYR A C 1
ATOM 3415 O O . TYR A 1 478 ? 38.349 7.088 39.959 1.00 66.44 478 TYR A O 1
ATOM 3424 N N . ILE A 1 479 ? 36.355 6.298 39.223 1.00 66.91 479 ILE A N 1
ATOM 3425 C CA . ILE A 1 479 ? 36.575 6.645 37.828 1.00 67.63 479 ILE A CA 1
ATOM 3426 C C . ILE A 1 479 ? 35.529 7.621 37.310 1.00 68.65 479 ILE A C 1
ATOM 3427 O O . ILE A 1 479 ? 34.453 7.770 37.884 1.00 68.76 479 ILE A O 1
ATOM 3432 N N . LEU A 1 480 ? 35.865 8.295 36.220 1.00 69.98 480 LEU A N 1
ATOM 3433 C CA . LEU A 1 480 ? 34.972 9.255 35.597 1.00 71.43 480 LEU A CA 1
ATOM 3434 C C . LEU A 1 480 ? 35.203 9.171 34.110 1.00 72.78 480 LEU A C 1
ATOM 3435 O O . LEU A 1 480 ? 36.344 9.069 33.648 1.00 72.77 480 LEU A O 1
ATOM 3440 N N . TYR A 1 481 ? 34.128 9.202 33.346 1.00 74.35 481 TYR A N 1
ATOM 3441 C CA . TYR A 1 481 ? 34.317 9.130 31.921 1.00 76.47 481 TYR A CA 1
ATOM 3442 C C . TYR A 1 481 ? 33.915 10.457 31.327 1.00 77.90 481 TYR A C 1
ATOM 3443 O O . TYR A 1 481 ? 33.096 11.164 31.907 1.00 78.29 481 TYR A O 1
ATOM 3452 N N . SER A 1 482 ? 34.512 10.814 30.198 1.00 79.58 482 SER A N 1
ATOM 3453 C CA . SER A 1 482 ? 34.130 12.046 29.513 1.00 81.64 482 SER A CA 1
ATOM 3454 C C . SER A 1 482 ? 34.144 11.642 28.051 1.00 83.17 482 SER A C 1
ATOM 3455 O O . SER A 1 482 ? 35.157 11.093 27.575 1.00 83.47 482 SER A O 1
ATOM 3458 N N . LYS A 1 483 ? 33.039 11.868 27.337 1.00 84.67 483 LYS A N 1
ATOM 3459 C CA . LYS A 1 483 ? 33.027 11.504 25.918 1.00 86.11 483 LYS A CA 1
ATOM 3460 C C . LYS A 1 483 ? 34.219 12.262 25.327 1.00 87.20 483 LYS A C 1
ATOM 3461 O O . LYS A 1 483 ? 34.154 13.493 25.175 1.00 87.40 483 LYS A O 1
ATOM 3463 N N . GLY A 1 484 ? 35.308 11.521 25.053 1.00 88.31 484 GLY A N 1
ATOM 3464 C CA . GLY A 1 484 ? 36.552 12.065 24.500 1.00 89.49 484 GLY A CA 1
ATOM 3465 C C . GLY A 1 484 ? 37.755 11.086 24.400 1.00 90.62 484 GLY A C 1
ATOM 3466 O O . GLY A 1 484 ? 37.947 10.164 25.238 1.00 90.53 484 GLY A O 1
ATOM 3467 N N . GLN A 1 485 ? 38.558 11.292 23.347 1.00 91.54 485 GLN A N 1
ATOM 3468 C CA . GLN A 1 485 ? 39.784 10.528 23.047 1.00 92.57 485 GLN A CA 1
ATOM 3469 C C . GLN A 1 485 ? 40.218 10.574 21.557 1.00 93.02 485 GLN A C 1
ATOM 3470 O O . GLN A 1 485 ? 39.522 11.229 20.740 1.00 93.68 485 GLN A O 1
ATOM 3472 N N . GLY A 1 493 ? 41.553 13.629 27.354 1.00 63.68 493 GLY A N 1
ATOM 3473 C CA . GLY A 1 493 ? 40.602 13.331 28.464 1.00 63.58 493 GLY A CA 1
ATOM 3474 C C . GLY A 1 493 ? 39.596 12.241 28.046 1.00 62.95 493 GLY A C 1
ATOM 3475 O O . GLY A 1 493 ? 38.747 12.493 27.196 1.00 62.82 493 GLY A O 1
ATOM 3476 N N . CYS A 1 494 ? 39.696 11.020 28.587 1.00 62.86 494 CYS A N 1
ATOM 3477 C CA . CYS A 1 494 ? 38.715 9.938 28.258 1.00 63.25 494 CYS A CA 1
ATOM 3478 C C . CYS A 1 494 ? 38.217 9.318 29.567 1.00 62.85 494 CYS A C 1
ATOM 3479 O O . CYS A 1 494 ? 37.037 9.432 29.939 1.00 62.82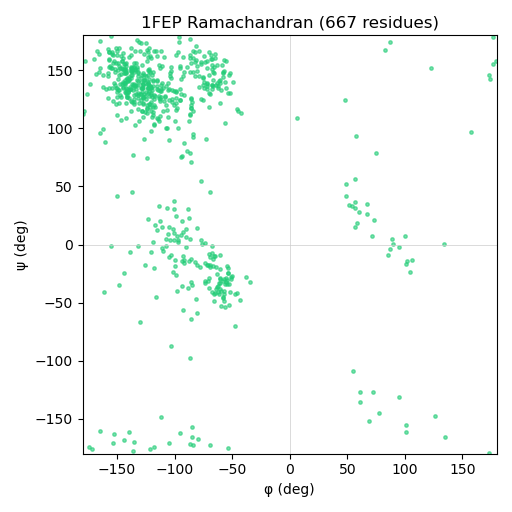 494 CYS A O 1
ATOM 3481 N N . TYR A 1 495 ? 39.119 8.647 30.262 1.00 62.56 495 TYR A N 1
ATOM 3482 C CA . TYR A 1 495 ? 38.790 8.123 31.583 1.00 62.58 495 TYR A CA 1
ATOM 3483 C C . TYR A 1 495 ? 39.746 8.804 32.561 1.00 61.19 495 TYR A C 1
ATOM 3484 O O . TYR A 1 495 ? 40.898 9.119 32.211 1.00 60.77 495 TYR A O 1
ATOM 3493 N N . LEU A 1 496 ? 39.259 8.999 33.785 1.00 59.57 496 LEU A N 1
ATOM 3494 C CA . LEU A 1 496 ? 40.016 9.639 34.856 1.00 57.59 496 LEU A CA 1
ATOM 3495 C C . LEU A 1 496 ? 39.822 8.807 36.131 1.00 55.91 496 LEU A C 1
ATOM 3496 O O . LEU A 1 496 ? 38.708 8.604 36.576 1.00 54.81 496 LEU A O 1
ATOM 3501 N N . GLN A 1 497 ? 40.901 8.309 36.710 1.00 54.99 497 GLN A N 1
ATOM 3502 C CA . GLN A 1 497 ? 40.770 7.535 37.946 1.00 54.71 497 GLN A CA 1
ATOM 3503 C C . GLN A 1 497 ? 41.624 8.082 39.111 1.00 53.29 497 GLN A C 1
ATOM 3504 O O . GLN A 1 497 ? 42.527 8.907 38.911 1.00 52.85 497 GLN A O 1
ATOM 3510 N N . GLY A 1 498 ? 41.329 7.574 40.308 1.00 51.50 498 GLY A N 1
ATOM 3511 C CA . GLY A 1 498 ? 42.042 7.951 41.503 1.00 50.09 498 GLY A CA 1
ATOM 3512 C C . GLY A 1 498 ? 43.516 7.753 41.301 1.00 49.39 498 GLY A C 1
ATOM 3513 O O . GLY A 1 498 ? 43.925 7.408 40.207 1.00 50.11 498 GLY A O 1
ATOM 3514 N N . ASN A 1 499 ? 44.306 7.959 42.349 1.00 48.84 499 ASN A N 1
ATOM 3515 C CA . ASN A 1 499 ? 45.761 7.834 42.296 1.00 48.41 499 ASN A CA 1
ATOM 3516 C C . ASN A 1 499 ? 46.293 7.754 43.721 1.00 49.09 499 ASN A C 1
ATOM 3517 O O . ASN A 1 499 ? 46.521 8.782 44.360 1.00 49.65 499 ASN A O 1
ATOM 3522 N N . ASP A 1 500 ? 46.522 6.553 44.225 1.00 49.55 500 ASP A N 1
ATOM 3523 C CA . ASP A 1 500 ? 46.996 6.433 45.602 1.00 49.92 500 ASP A CA 1
ATOM 3524 C C . ASP A 1 500 ? 48.416 6.980 45.819 1.00 48.93 500 ASP A C 1
ATOM 3525 O O . ASP A 1 500 ? 48.927 6.946 46.918 1.00 49.15 500 ASP A O 1
ATOM 3530 N N . ASP A 1 501 ? 49.076 7.475 44.792 1.00 48.62 501 ASP A N 1
ATOM 3531 C CA . ASP A 1 501 ? 50.397 8.044 45.035 1.00 48.41 501 ASP A CA 1
ATOM 3532 C C . ASP A 1 501 ? 50.428 9.583 45.013 1.00 46.59 501 ASP A C 1
ATOM 3533 O O . ASP A 1 501 ? 51.496 10.189 44.923 1.00 45.21 501 ASP A O 1
ATOM 3538 N N . LEU A 1 502 ? 49.259 10.206 45.088 1.00 45.56 502 LEU A N 1
ATOM 3539 C CA . LEU A 1 502 ? 49.154 11.686 45.109 1.00 45.23 502 LEU A CA 1
ATOM 3540 C C . LEU A 1 502 ? 49.860 12.379 46.283 1.00 44.10 502 LEU A C 1
ATOM 3541 O O . LEU A 1 502 ? 49.790 11.901 47.396 1.00 43.96 502 LEU A O 1
ATOM 3546 N N . LYS A 1 503 ? 50.536 13.502 46.056 1.00 44.09 503 LYS A N 1
ATOM 3547 C CA . LYS A 1 503 ? 51.132 14.232 47.202 1.00 43.23 503 LYS A CA 1
ATOM 3548 C C . LYS A 1 503 ? 50.049 15.141 47.822 1.00 41.42 503 LYS A C 1
ATOM 3549 O O . LYS A 1 503 ? 49.041 15.417 47.180 1.00 40.66 503 LYS A O 1
ATOM 3555 N N . ALA A 1 504 ? 50.216 15.576 49.066 1.00 39.77 504 ALA A N 1
ATOM 3556 C CA . ALA A 1 504 ? 49.224 16.527 49.621 1.00 37.90 504 ALA A CA 1
ATOM 3557 C C . ALA A 1 504 ? 49.470 17.886 48.973 1.00 36.71 504 ALA A C 1
ATOM 3558 O O . ALA A 1 504 ? 50.573 18.184 48.504 1.00 36.09 504 ALA A O 1
ATOM 3560 N N . GLU A 1 505 ? 48.456 18.730 48.949 1.00 36.34 505 GLU A N 1
ATOM 3561 C CA . GLU A 1 505 ? 48.730 20.048 48.404 1.00 35.55 505 GLU A CA 1
ATOM 3562 C C . GLU A 1 505 ? 49.394 20.784 49.541 1.00 34.20 505 GLU A C 1
ATOM 3563 O O . GLU A 1 505 ? 49.135 20.543 50.736 1.00 33.08 505 GLU A O 1
ATOM 3569 N N . THR A 1 506 ? 50.264 21.688 49.154 1.00 33.10 506 THR A N 1
ATOM 3570 C CA . THR A 1 506 ? 50.967 22.482 50.114 1.00 32.10 506 THR A CA 1
ATOM 3571 C C . THR A 1 506 ? 50.994 23.992 49.684 1.00 31.84 506 THR A C 1
ATOM 3572 O O . THR A 1 506 ? 50.842 24.327 48.499 1.00 30.57 506 THR A O 1
ATOM 3576 N N . SER A 1 507 ? 51.153 24.911 50.624 1.00 30.47 507 SER A N 1
ATOM 3577 C CA . SER A 1 507 ? 51.210 26.314 50.176 1.00 31.04 507 SER A CA 1
ATOM 3578 C C . SER A 1 507 ? 51.989 27.254 51.105 1.00 31.10 507 SER A C 1
ATOM 3579 O O . SER A 1 507 ? 51.702 27.312 52.291 1.00 31.10 507 SER A O 1
ATOM 3582 N N . ILE A 1 508 ? 53.003 27.943 50.576 1.00 30.95 508 ILE A N 1
ATOM 3583 C CA . ILE A 1 508 ? 53.735 28.900 51.381 1.00 30.96 508 ILE A CA 1
ATOM 3584 C C . ILE A 1 508 ? 52.970 30.208 51.238 1.00 30.80 508 ILE A C 1
ATOM 3585 O O . ILE A 1 508 ? 53.002 30.884 50.184 1.00 31.13 508 ILE A O 1
ATOM 3590 N N . ASN A 1 509 ? 52.272 30.573 52.297 1.00 29.91 509 ASN A N 1
ATOM 3591 C CA . ASN A 1 509 ? 51.477 31.800 52.249 1.00 29.49 509 ASN A CA 1
ATOM 3592 C C . ASN A 1 509 ? 52.139 32.932 53.051 1.00 28.49 509 ASN A C 1
ATOM 3593 O O . ASN A 1 509 ? 52.572 32.750 54.179 1.00 27.90 509 ASN A O 1
ATOM 3598 N N . LYS A 1 510 ? 52.200 34.110 52.452 1.00 29.07 510 LYS A N 1
ATOM 3599 C CA . LYS A 1 510 ? 52.883 35.236 53.081 1.00 29.92 510 LYS A CA 1
ATOM 3600 C C . LYS A 1 510 ? 52.070 36.502 53.040 1.00 30.18 510 LYS A C 1
ATOM 3601 O O . LYS A 1 510 ? 51.256 36.657 52.164 1.00 31.45 510 LYS A O 1
ATOM 3607 N N . GLU A 1 511 ? 52.293 37.396 54.000 1.00 30.90 511 GLU A N 1
ATOM 3608 C CA . GLU A 1 511 ? 51.698 38.728 54.000 1.00 31.45 511 GLU A CA 1
ATOM 3609 C C . GLU A 1 511 ? 52.513 39.728 54.869 1.00 32.25 511 GLU A C 1
ATOM 3610 O O . GLU A 1 511 ? 53.117 39.379 55.916 1.00 31.30 511 GLU A O 1
ATOM 3616 N N . ILE A 1 512 ? 52.538 40.968 54.396 1.00 32.63 512 ILE A N 1
ATOM 3617 C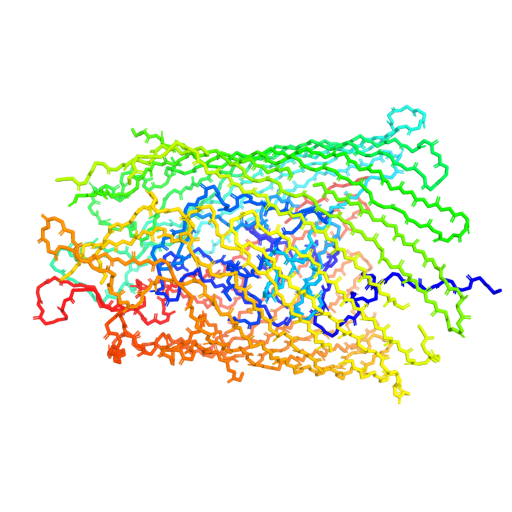 CA . ILE A 1 512 ? 53.193 42.057 55.110 1.00 34.10 512 ILE A CA 1
ATOM 3618 C C . ILE A 1 512 ? 52.134 43.139 55.080 1.00 34.43 512 ILE A C 1
ATOM 3619 O O . ILE A 1 512 ? 51.528 43.414 54.047 1.00 34.31 512 ILE A O 1
ATOM 3624 N N . GLY A 1 513 ? 51.864 43.703 56.235 1.00 34.81 513 GLY A N 1
ATOM 3625 C CA . GLY A 1 513 ? 50.870 44.744 56.307 1.00 35.29 513 GLY A CA 1
ATOM 3626 C C . GLY A 1 513 ? 51.299 45.890 57.195 1.00 36.12 513 GLY A C 1
ATOM 3627 O O . GLY A 1 513 ? 52.080 45.705 58.145 1.00 35.72 513 GLY A O 1
ATOM 3628 N N . LEU A 1 514 ? 50.809 47.076 56.829 1.00 36.83 514 LEU A N 1
ATOM 3629 C CA . LEU A 1 514 ? 51.014 48.316 57.561 1.00 37.57 514 LEU A CA 1
ATOM 3630 C C . LEU A 1 514 ? 49.640 48.828 57.904 1.00 38.00 514 LEU A C 1
ATOM 3631 O O . LEU A 1 514 ? 48.735 48.912 57.047 1.00 36.93 514 LEU A O 1
ATOM 3636 N N . GLU A 1 515 ? 49.474 49.176 59.166 1.00 38.99 515 GLU A N 1
ATOM 3637 C CA . GLU A 1 515 ? 48.201 49.661 59.608 1.00 41.17 515 GLU A CA 1
ATOM 3638 C C . GLU A 1 515 ? 48.283 50.776 60.638 1.00 41.84 515 GLU A C 1
ATOM 3639 O O . GLU A 1 515 ? 48.985 50.677 61.658 1.00 40.99 515 GLU A O 1
ATOM 3645 N N . PHE A 1 516 ? 47.519 51.822 60.356 1.00 43.17 516 PHE A N 1
ATOM 3646 C CA . PHE A 1 516 ? 47.385 52.964 61.235 1.00 44.55 516 PHE A CA 1
ATOM 3647 C C . PHE A 1 516 ? 46.041 52.772 61.924 1.00 45.03 516 PHE A C 1
ATOM 3648 O O . PHE A 1 516 ? 45.047 52.499 61.262 1.00 45.28 516 PHE A O 1
ATOM 3656 N N . LYS A 1 517 ? 45.981 52.940 63.236 1.00 46.13 517 LYS A N 1
ATOM 3657 C CA . LYS A 1 517 ? 44.705 52.745 63.894 1.00 48.02 517 LYS A CA 1
ATOM 3658 C C . LYS A 1 517 ? 44.381 53.551 65.171 1.00 49.38 517 LYS A C 1
ATOM 3659 O O . LYS A 1 517 ? 45.170 53.563 66.118 1.00 49.69 517 LYS A O 1
ATOM 3665 N N . ARG A 1 518 ? 43.233 54.235 65.189 1.00 50.70 518 ARG A N 1
ATOM 3666 C CA . ARG A 1 518 ? 42.773 54.935 66.403 1.00 52.02 518 ARG A CA 1
ATOM 3667 C C . ARG A 1 518 ? 41.543 55.820 66.396 1.00 52.48 518 ARG A C 1
ATOM 3668 O O . ARG A 1 518 ? 41.268 56.568 65.445 1.00 52.64 518 ARG A O 1
ATOM 3676 N N . ASP A 1 519 ? 40.816 55.745 67.507 1.00 52.84 519 ASP A N 1
ATOM 3677 C CA . ASP A 1 519 ? 39.642 56.584 67.691 1.00 53.38 519 ASP A CA 1
ATOM 3678 C C . ASP A 1 519 ? 38.653 56.384 66.573 1.00 52.51 519 ASP A C 1
ATOM 3679 O O . ASP A 1 519 ? 37.947 57.331 66.195 1.00 52.58 519 ASP A O 1
ATOM 3684 N N . GLY A 1 520 ? 38.603 55.180 66.014 1.00 51.25 520 GLY A N 1
ATOM 3685 C CA . GLY A 1 520 ? 37.635 54.969 64.944 1.00 49.07 520 GLY A CA 1
ATOM 3686 C C . GLY A 1 520 ? 38.262 55.177 63.576 1.00 46.97 520 GLY A C 1
ATOM 3687 O O . GLY A 1 520 ? 37.596 55.007 62.555 1.00 47.05 520 GLY A O 1
ATOM 3688 N N . TRP A 1 521 ? 39.538 55.559 63.564 1.00 45.30 521 TRP A N 1
ATOM 3689 C CA . TRP A 1 521 ? 40.272 55.741 62.319 1.00 43.90 521 TRP A CA 1
ATOM 3690 C C . TRP A 1 521 ? 41.048 54.484 61.986 1.00 42.19 521 TRP A C 1
ATOM 3691 O O . TRP A 1 521 ? 41.700 53.889 62.830 1.00 41.97 521 TRP A O 1
ATOM 3702 N N . LEU A 1 522 ? 40.959 54.064 60.737 1.00 39.69 522 LEU A N 1
ATOM 3703 C CA . LEU A 1 522 ? 41.750 52.948 60.346 1.00 37.92 522 LEU A CA 1
ATOM 3704 C C . LEU A 1 522 ? 42.136 53.054 58.921 1.00 36.13 522 LEU A C 1
ATOM 3705 O O . LEU A 1 522 ? 41.326 53.343 58.057 1.00 36.03 522 LEU A O 1
ATOM 3710 N N . ALA A 1 523 ? 43.418 52.825 58.698 1.00 34.87 523 ALA A N 1
ATOM 3711 C CA . ALA A 1 523 ? 43.977 52.859 57.379 1.00 34.87 523 ALA A CA 1
ATOM 3712 C C . ALA A 1 523 ? 45.022 51.729 57.269 1.00 34.63 523 ALA A C 1
ATOM 3713 O O . ALA A 1 523 ? 45.928 51.617 58.088 1.00 34.50 523 ALA A O 1
ATOM 3715 N N . GLY A 1 524 ? 44.889 50.887 56.255 1.00 34.27 524 GLY A N 1
ATOM 3716 C CA . GLY A 1 524 ? 45.860 49.816 56.120 1.00 33.97 524 GLY A CA 1
ATOM 3717 C C . GLY A 1 524 ? 46.090 49.347 54.705 1.00 32.57 524 GLY A C 1
ATOM 3718 O O . GLY A 1 524 ? 45.209 49.395 53.840 1.00 31.31 524 GLY A O 1
ATOM 3719 N N . VAL A 1 525 ? 47.317 48.927 54.493 1.00 31.98 525 VAL A N 1
ATOM 3720 C CA . VAL A 1 525 ? 47.698 48.356 53.241 1.00 33.01 525 VAL A CA 1
ATOM 3721 C C . VAL A 1 525 ? 48.375 46.982 53.537 1.00 32.59 525 VAL A C 1
ATOM 3722 O O . VAL A 1 525 ? 49.161 46.811 54.472 1.00 31.70 525 VAL A O 1
ATOM 3726 N N . THR A 1 526 ? 48.028 45.982 52.745 1.00 33.60 526 THR A N 1
ATOM 3727 C CA . THR A 1 526 ? 48.575 44.639 52.927 1.00 32.66 526 THR A CA 1
ATOM 3728 C C . THR A 1 526 ? 48.954 44.040 51.600 1.00 33.06 526 THR A C 1
ATOM 3729 O O . THR A 1 526 ? 48.223 44.150 50.594 1.00 33.88 526 THR A O 1
ATOM 3733 N N . TRP A 1 527 ? 50.101 43.385 51.598 1.00 32.41 527 TRP A N 1
ATOM 3734 C CA . TRP A 1 527 ? 50.551 42.729 50.413 1.00 32.79 527 TRP A CA 1
ATOM 3735 C C . TRP A 1 527 ? 50.547 41.245 50.770 1.00 32.49 527 TRP A C 1
ATOM 3736 O O . TRP A 1 527 ? 50.918 40.836 51.903 1.00 31.93 527 TRP A O 1
ATOM 3747 N N . PHE A 1 528 ? 50.144 40.427 49.807 1.00 31.19 528 PHE A N 1
ATOM 3748 C CA . PHE A 1 528 ? 50.133 39.004 50.083 1.00 30.04 528 PHE A CA 1
ATOM 3749 C C . PHE A 1 528 ? 50.555 38.243 48.864 1.00 29.93 528 PHE A C 1
ATOM 3750 O O . PHE A 1 528 ? 50.400 38.723 47.736 1.00 28.96 528 PHE A O 1
ATOM 3758 N N . ARG A 1 529 ? 51.057 37.036 49.119 1.00 30.02 529 ARG A N 1
ATOM 3759 C CA . ARG A 1 529 ? 51.450 36.119 48.074 1.00 29.81 529 ARG A CA 1
ATOM 3760 C C . ARG A 1 529 ? 51.459 34.639 48.546 1.00 29.47 529 ARG A C 1
ATOM 3761 O O . ARG A 1 529 ? 51.946 34.288 49.619 1.00 28.27 529 ARG A O 1
ATOM 3769 N N . ASN A 1 530 ? 50.898 33.784 47.724 1.00 28.84 530 ASN A N 1
ATOM 3770 C CA . ASN A 1 530 ? 50.872 32.361 48.007 1.00 29.90 530 ASN A CA 1
ATOM 3771 C C . ASN A 1 530 ? 51.596 31.600 46.873 1.00 30.82 530 ASN A C 1
ATOM 3772 O O . ASN A 1 530 ? 51.328 31.818 45.668 1.00 29.15 530 ASN A O 1
ATOM 3777 N N . ASP A 1 531 ? 52.543 30.744 47.261 1.00 31.90 531 ASP A N 1
ATOM 3778 C CA . ASP A 1 531 ? 53.217 29.886 46.296 1.00 33.09 531 ASP A CA 1
ATOM 3779 C C . ASP A 1 531 ? 52.601 28.514 46.592 1.00 33.81 531 ASP A C 1
ATOM 3780 O O . ASP A 1 531 ? 52.898 27.822 47.573 1.00 33.89 531 ASP A O 1
ATOM 3785 N N . TYR A 1 532 ? 51.659 28.193 45.732 1.00 33.76 532 TYR A N 1
ATOM 3786 C CA . TYR A 1 532 ? 50.837 26.998 45.853 1.00 35.33 532 TYR A CA 1
ATOM 3787 C C . TYR A 1 532 ? 51.537 25.810 45.219 1.00 35.79 532 TYR A C 1
ATOM 3788 O O . TYR A 1 532 ? 51.843 25.823 44.020 1.00 36.11 532 TYR A O 1
ATOM 3797 N N . ARG A 1 533 ? 51.786 24.786 46.030 1.00 37.15 533 ARG A N 1
ATOM 3798 C CA . ARG A 1 533 ? 52.450 23.581 45.549 1.00 38.51 533 ARG A CA 1
ATOM 3799 C C . ARG A 1 533 ? 51.625 22.288 45.506 1.00 38.01 533 ARG A C 1
ATOM 3800 O O . ARG A 1 533 ? 50.979 21.907 46.478 1.00 37.68 533 ARG A O 1
ATOM 3808 N N . ASN A 1 534 ? 51.702 21.607 44.367 1.00 37.55 534 ASN A N 1
ATOM 3809 C CA . ASN A 1 534 ? 51.053 20.314 44.172 1.00 36.83 534 ASN A CA 1
ATOM 3810 C C . ASN A 1 534 ? 49.577 20.277 44.154 1.00 36.54 534 ASN A C 1
ATOM 3811 O O . ASN A 1 534 ? 48.948 19.300 44.586 1.00 36.78 534 ASN A O 1
ATOM 3816 N N . LYS A 1 535 ? 49.009 21.333 43.608 1.00 36.38 535 LYS A N 1
ATOM 3817 C CA . LYS A 1 535 ? 47.571 21.400 43.541 1.00 35.65 535 LYS A CA 1
ATOM 3818 C C . LYS A 1 535 ? 47.089 20.150 42.820 1.00 36.11 535 LYS A C 1
ATOM 3819 O O . LYS A 1 535 ? 47.644 19.769 41.778 1.00 36.20 535 LYS A O 1
ATOM 3825 N N . ILE A 1 536 ? 46.057 19.527 43.360 1.00 36.07 536 ILE A N 1
ATOM 3826 C CA . ILE A 1 536 ? 45.518 18.348 42.738 1.00 36.95 536 ILE A CA 1
ATOM 3827 C C . ILE A 1 536 ? 44.491 18.664 41.674 1.00 37.62 536 ILE A C 1
ATOM 3828 O O . ILE A 1 536 ? 43.442 19.144 41.980 1.00 38.81 536 ILE A O 1
ATOM 3833 N N . GLU A 1 537 ? 44.804 18.400 40.417 1.00 39.37 537 GLU A N 1
ATOM 3834 C CA . GLU A 1 537 ? 43.879 18.605 39.301 1.00 40.44 537 GLU A CA 1
ATOM 3835 C C . GLU A 1 537 ? 43.825 17.359 38.423 1.00 41.36 537 GLU A C 1
ATOM 3836 O O . GLU A 1 537 ? 44.569 16.384 38.629 1.00 40.95 537 GLU A O 1
ATOM 3842 N N . ALA A 1 538 ? 42.935 17.370 37.443 1.00 42.44 538 ALA A N 1
ATOM 3843 C CA . ALA A 1 538 ? 42.869 16.223 36.562 1.00 44.20 538 ALA A CA 1
ATOM 3844 C C . ALA A 1 538 ? 44.189 16.285 35.802 1.00 45.64 538 ALA A C 1
ATOM 3845 O O . ALA A 1 538 ? 44.622 17.386 35.388 1.00 45.02 538 ALA A O 1
ATOM 3847 N N . GLY A 1 539 ? 44.806 15.107 35.639 1.00 47.05 539 GLY A N 1
ATOM 3848 C CA . GLY A 1 539 ? 46.079 14.961 34.953 1.00 50.11 539 GLY A CA 1
ATOM 3849 C C . GLY A 1 539 ? 46.190 15.425 33.509 1.00 52.11 539 GLY A C 1
ATOM 3850 O O . GLY A 1 539 ? 45.230 15.431 32.765 1.00 52.01 539 GLY A O 1
ATOM 3851 N N . TYR A 1 540 ? 47.390 15.774 33.083 1.00 54.84 540 TYR A N 1
ATOM 3852 C CA . TYR A 1 540 ? 47.547 16.276 31.722 1.00 58.16 540 TYR A CA 1
ATOM 3853 C C . TYR A 1 540 ? 48.084 15.266 30.717 1.00 59.51 540 TYR A C 1
ATOM 3854 O O . TYR A 1 540 ? 48.333 15.630 29.579 1.00 60.02 540 TYR A O 1
ATOM 3863 N N . VAL A 1 541 ? 48.288 14.014 31.107 1.00 61.08 541 VAL A N 1
ATOM 3864 C CA . VAL A 1 541 ? 48.825 13.059 30.148 1.00 62.80 541 VAL A CA 1
ATOM 3865 C C . VAL A 1 541 ? 48.413 11.654 30.508 1.00 64.26 541 VAL A C 1
ATOM 3866 O O . VAL A 1 541 ? 48.504 11.238 31.672 1.00 64.62 541 VAL A O 1
ATOM 3870 N N . ALA A 1 542 ? 47.979 10.898 29.510 1.00 65.68 542 ALA A N 1
ATOM 3871 C CA . ALA A 1 542 ? 47.548 9.542 29.790 1.00 67.28 542 ALA A CA 1
ATOM 3872 C C . ALA A 1 542 ? 48.636 8.737 30.503 1.00 68.38 542 ALA A C 1
ATOM 3873 O O . ALA A 1 542 ? 49.823 9.081 30.459 1.00 67.85 542 ALA A O 1
ATOM 3875 N N . VAL A 1 543 ? 48.190 7.686 31.186 1.00 70.16 543 VAL A N 1
ATOM 3876 C CA . VAL A 1 543 ? 49.039 6.774 31.947 1.00 72.12 543 VAL A CA 1
ATOM 3877 C C . VAL A 1 543 ? 48.922 5.403 31.306 1.00 73.43 543 VAL A C 1
ATOM 3878 O O . VAL A 1 543 ? 49.270 4.391 31.905 1.00 73.13 543 VAL A O 1
ATOM 3882 N N . GLY A 1 544 ? 48.415 5.396 30.075 1.00 75.47 544 GLY A N 1
ATOM 3883 C CA . GLY A 1 544 ? 48.208 4.166 29.323 1.00 77.35 544 GLY A CA 1
ATOM 3884 C C . GLY A 1 544 ? 46.740 4.052 28.930 1.00 78.76 544 GLY A C 1
ATOM 3885 O O . GLY A 1 544 ? 45.865 4.582 29.628 1.00 78.79 544 GLY A O 1
ATOM 3886 N N . GLN A 1 545 ? 46.453 3.374 27.818 1.00 79.99 545 GLN A N 1
ATOM 3887 C CA . GLN A 1 545 ? 45.064 3.220 27.379 1.00 80.99 545 GLN A CA 1
ATOM 3888 C C . GLN A 1 545 ? 44.418 2.018 28.098 1.00 81.16 545 GLN A C 1
ATOM 3889 O O . GLN A 1 545 ? 44.951 1.528 29.096 1.00 81.10 545 GLN A O 1
ATOM 3895 N N . ASN A 1 546 ? 43.269 1.555 27.611 1.00 81.42 546 ASN A N 1
ATOM 3896 C CA . ASN A 1 546 ? 42.606 0.400 28.227 1.00 81.69 546 ASN A CA 1
ATOM 3897 C C . ASN A 1 546 ? 42.647 -0.817 27.287 1.00 81.91 546 ASN A C 1
ATOM 3898 O O . ASN A 1 546 ? 43.598 -1.006 26.495 1.00 81.95 546 ASN A O 1
ATOM 3903 N N . ALA A 1 547 ? 41.597 -1.632 27.395 1.00 81.94 547 ALA A N 1
ATOM 3904 C CA . ALA A 1 547 ? 41.411 -2.825 26.573 1.00 81.92 547 ALA A CA 1
ATOM 3905 C C . ALA A 1 547 ? 40.661 -2.434 25.281 1.00 81.83 547 ALA A C 1
ATOM 3906 O O . ALA A 1 547 ? 39.907 -3.243 24.727 1.00 82.19 547 ALA A O 1
ATOM 3908 N N . VAL A 1 548 ? 40.861 -1.203 24.806 1.00 80.96 548 VAL A N 1
ATOM 3909 C CA . VAL A 1 548 ? 40.185 -0.735 23.602 1.00 80.23 548 VAL A CA 1
ATOM 3910 C C . VAL A 1 548 ? 41.009 0.370 22.976 1.00 80.23 548 VAL A C 1
ATOM 3911 O O . VAL A 1 548 ? 40.653 0.917 21.920 1.00 80.08 548 VAL A O 1
ATOM 3915 N N . GLY A 1 549 ? 42.116 0.701 23.632 1.00 79.99 549 GLY A N 1
ATOM 3916 C CA . GLY A 1 549 ? 42.936 1.792 23.150 1.00 79.39 549 GLY A CA 1
ATOM 3917 C C . GLY A 1 549 ? 42.434 3.098 23.770 1.00 79.11 549 GLY A C 1
ATOM 3918 O O . GLY A 1 549 ? 42.930 4.185 23.428 1.00 79.08 549 GLY A O 1
ATOM 3919 N N . THR A 1 550 ? 41.446 2.995 24.674 1.00 78.58 550 THR A N 1
ATOM 3920 C CA . THR A 1 550 ? 40.876 4.174 25.368 1.00 77.80 550 THR A CA 1
ATOM 3921 C C . THR A 1 550 ? 41.870 4.644 26.442 1.00 76.86 550 THR A C 1
ATOM 3922 O O . THR A 1 550 ? 42.259 3.869 27.336 1.00 76.72 550 THR A O 1
ATOM 3926 N N . ASP A 1 551 ? 42.257 5.916 26.355 1.00 75.50 551 ASP A N 1
ATOM 3927 C CA . ASP A 1 551 ? 43.220 6.524 27.285 1.00 73.81 551 ASP A CA 1
ATOM 3928 C C . ASP A 1 551 ? 42.727 6.790 28.718 1.00 72.08 551 ASP A C 1
ATOM 3929 O O . ASP A 1 551 ? 41.588 7.243 28.957 1.00 71.85 551 ASP A O 1
ATOM 3934 N N . LEU A 1 552 ? 43.619 6.509 29.661 1.00 69.84 552 LEU A N 1
ATOM 3935 C CA . LEU A 1 552 ? 43.337 6.671 31.074 1.00 67.58 552 LEU A CA 1
ATOM 3936 C C . LEU A 1 552 ? 44.219 7.735 31.697 1.00 65.58 552 LEU A C 1
ATOM 3937 O O . LEU A 1 552 ? 45.430 7.772 31.463 1.00 65.24 552 LEU A O 1
ATOM 3942 N N . TYR A 1 553 ? 43.604 8.571 32.530 1.00 63.37 553 TYR A N 1
ATOM 3943 C CA . TYR A 1 553 ? 44.327 9.610 33.253 1.00 60.34 553 TYR A CA 1
ATOM 3944 C C . TYR A 1 553 ? 44.134 9.486 34.777 1.00 58.58 553 TYR A C 1
ATOM 3945 O O . TYR A 1 553 ? 43.242 8.786 35.270 1.00 58.02 553 TYR A O 1
ATOM 3954 N N . GLN A 1 554 ? 44.988 10.189 35.514 1.00 56.82 554 GLN A N 1
ATOM 3955 C CA . GLN A 1 554 ? 44.918 10.220 36.966 1.00 54.62 554 GLN A CA 1
ATOM 3956 C C . GLN A 1 554 ? 44.738 11.652 37.479 1.00 53.35 554 GLN A C 1
ATOM 3957 O O . GLN A 1 554 ? 45.023 12.649 36.778 1.00 52.30 554 GLN A O 1
ATOM 3963 N N . TRP A 1 555 ? 44.299 11.711 38.739 1.00 51.63 555 TRP A N 1
ATOM 3964 C CA . TRP A 1 555 ? 44.209 12.956 39.473 1.00 49.60 555 TRP A CA 1
ATOM 3965 C C . TRP A 1 555 ? 45.695 13.090 39.733 1.00 49.33 555 TRP A C 1
ATOM 3966 O O . TRP A 1 555 ? 46.372 12.084 40.054 1.00 49.24 555 TRP A O 1
ATOM 3977 N N . ASP A 1 556 ? 46.226 14.295 39.583 1.00 48.39 556 ASP A N 1
ATOM 3978 C CA . ASP A 1 556 ? 47.654 14.457 39.784 1.00 47.88 556 ASP A CA 1
ATOM 3979 C C . ASP A 1 556 ? 48.076 15.833 40.307 1.00 46.32 556 ASP A C 1
ATOM 3980 O O . ASP A 1 556 ? 47.312 16.795 40.240 1.00 45.86 556 ASP A O 1
ATOM 3985 N N . ASN A 1 557 ? 49.324 15.922 40.763 1.00 44.47 557 ASN A N 1
ATOM 3986 C CA . ASN A 1 557 ? 49.867 17.152 41.292 1.00 42.83 557 ASN A CA 1
ATOM 3987 C C . ASN A 1 557 ? 50.466 18.115 40.314 1.00 41.68 557 ASN A C 1
ATOM 3988 O O . ASN A 1 557 ? 51.340 17.773 39.526 1.00 41.20 557 ASN A O 1
ATOM 3993 N N . VAL A 1 558 ? 49.953 19.340 40.368 1.00 40.47 558 VAL A N 1
ATOM 3994 C CA . VAL A 1 558 ? 50.493 20.425 39.565 1.00 38.94 558 VAL A CA 1
ATOM 3995 C C . VAL A 1 558 ? 51.624 20.952 40.450 1.00 38.26 558 VAL A C 1
ATOM 3996 O O . VAL A 1 558 ? 51.445 21.308 41.624 1.00 37.86 558 VAL A O 1
ATOM 4000 N N . PRO A 1 559 ? 52.810 21.020 39.894 1.00 37.87 559 PRO A N 1
ATOM 4001 C CA . PRO A 1 559 ? 53.908 21.499 40.732 1.00 37.65 559 PRO A CA 1
ATOM 4002 C C . PRO A 1 559 ? 53.763 22.862 41.383 1.00 37.10 559 PRO A C 1
ATOM 4003 O O . PRO A 1 559 ? 53.923 23.023 42.600 1.00 37.14 559 PRO A O 1
ATOM 4007 N N . LYS A 1 560 ? 53.485 23.849 40.560 1.00 36.48 560 LYS A N 1
ATOM 4008 C CA . LYS A 1 560 ? 53.446 25.218 41.058 1.00 36.29 560 LYS A CA 1
ATOM 4009 C C . LYS A 1 560 ? 52.364 26.103 40.500 1.00 34.86 560 LYS A C 1
ATOM 4010 O O . LYS A 1 560 ? 52.065 26.043 39.309 1.00 34.00 560 LYS A O 1
ATOM 4016 N N . ALA A 1 561 ? 51.801 26.930 41.381 1.00 34.20 561 ALA A N 1
ATOM 4017 C CA . ALA A 1 561 ? 50.813 27.948 41.011 1.00 33.07 561 ALA A CA 1
ATOM 4018 C C . ALA A 1 561 ? 51.032 29.163 41.939 1.00 32.17 561 ALA A C 1
ATOM 4019 O O . ALA A 1 561 ? 51.558 29.021 43.020 1.00 31.03 561 ALA A O 1
ATOM 4021 N N . VAL A 1 562 ? 50.593 30.343 41.522 1.00 32.11 562 VAL A N 1
ATOM 4022 C CA . VAL A 1 562 ? 50.794 31.559 42.316 1.00 31.92 562 VAL A CA 1
ATOM 4023 C C . VAL A 1 562 ? 49.594 32.519 42.353 1.00 30.49 562 VAL A C 1
ATOM 4024 O O . VAL A 1 562 ? 48.827 32.713 41.389 1.00 28.74 562 VAL A O 1
ATOM 4028 N N . VAL A 1 563 ? 49.440 33.122 43.506 1.00 28.96 563 VAL A N 1
ATOM 4029 C CA . VAL A 1 563 ? 48.404 34.084 43.654 1.00 28.69 563 VAL A CA 1
ATOM 4030 C C . VAL A 1 563 ? 49.095 35.227 44.402 1.00 28.36 563 VAL A C 1
ATOM 4031 O O . VAL A 1 563 ? 49.876 35.010 45.331 1.00 27.64 563 VAL A O 1
ATOM 4035 N N . GLU A 1 564 ? 48.893 36.447 43.934 1.00 28.29 564 GLU A N 1
ATOM 4036 C CA . GLU A 1 564 ? 49.545 37.601 44.587 1.00 27.58 564 GLU A CA 1
ATOM 4037 C C . GLU A 1 564 ? 48.660 38.796 44.468 1.00 27.49 564 GLU A C 1
ATOM 4038 O O . GLU A 1 564 ? 47.970 38.970 43.446 1.00 25.79 564 GLU A O 1
ATOM 4044 N N . GLY A 1 565 ? 48.686 39.640 45.493 1.00 27.94 565 GLY A N 1
ATOM 4045 C CA . GLY A 1 565 ? 47.823 40.807 45.459 1.00 28.87 565 GLY A CA 1
ATOM 4046 C C . GLY A 1 565 ? 48.009 41.792 46.607 1.00 29.89 565 GLY A C 1
ATOM 4047 O O . GLY A 1 565 ? 48.899 41.635 47.462 1.00 29.93 565 GLY A O 1
ATOM 4048 N N . LEU A 1 566 ? 47.130 42.801 46.628 1.00 29.96 566 LEU A N 1
ATOM 4049 C CA . LEU A 1 566 ? 47.160 43.853 47.632 1.00 30.60 566 LEU A CA 1
ATOM 4050 C C . LEU A 1 566 ? 45.824 43.979 48.243 1.00 30.87 566 LEU A C 1
ATOM 4051 O O . LEU A 1 566 ? 44.836 43.771 47.563 1.00 31.39 566 LEU A O 1
ATOM 4056 N N . GLU A 1 567 ? 45.800 44.310 49.527 1.00 31.99 567 GLU A N 1
ATOM 4057 C CA . GLU A 1 567 ? 44.552 44.563 50.272 1.00 32.67 567 GLU A CA 1
ATOM 4058 C C . GLU A 1 567 ? 44.670 45.977 50.962 1.00 33.67 567 GLU A C 1
ATOM 4059 O O . GLU A 1 567 ? 45.780 46.444 51.330 1.00 32.60 567 GLU A O 1
ATOM 4065 N N . GLY A 1 568 ? 43.534 46.667 51.058 1.00 34.08 568 GLY A N 1
ATOM 4066 C CA . GLY A 1 568 ? 43.496 47.961 51.703 1.00 35.44 568 GLY A CA 1
ATOM 4067 C C . GLY A 1 568 ? 42.216 48.129 52.501 1.00 36.41 568 GLY A C 1
ATOM 4068 O O . GLY A 1 568 ? 41.186 47.552 52.153 1.00 36.86 568 GLY A O 1
ATOM 4069 N N . SER A 1 569 ? 42.294 48.916 53.572 1.00 36.75 569 SER A N 1
ATOM 4070 C CA . SER A 1 569 ? 41.160 49.216 54.451 1.00 37.17 569 SER A CA 1
ATOM 4071 C C . SER A 1 569 ? 41.227 50.706 54.846 1.00 36.75 569 SER A C 1
ATOM 4072 O O . SER A 1 569 ? 42.316 51.265 55.106 1.00 36.01 569 SER A O 1
ATOM 4075 N N . LEU A 1 570 ? 40.059 51.328 54.923 1.00 36.12 570 LEU A N 1
ATOM 4076 C CA . LEU A 1 570 ? 39.987 52.736 55.270 1.00 36.19 570 LEU A CA 1
ATOM 4077 C C . LEU A 1 570 ? 38.695 53.045 55.989 1.00 36.28 570 LEU A C 1
ATOM 4078 O O . LEU A 1 570 ? 37.636 52.957 55.390 1.00 36.34 570 LEU A O 1
ATOM 4083 N N . ASN A 1 571 ? 38.773 53.368 57.272 1.00 36.75 571 ASN A N 1
ATOM 4084 C CA . ASN A 1 571 ? 37.582 53.740 58.024 1.00 38.16 571 ASN A CA 1
ATOM 4085 C C . ASN A 1 571 ? 37.665 55.161 58.524 1.00 39.27 571 ASN A C 1
ATOM 4086 O O . ASN A 1 571 ? 38.633 55.555 59.200 1.00 40.00 571 ASN A O 1
ATOM 4091 N N . VAL A 1 572 ? 36.621 55.922 58.225 1.00 39.60 572 VAL A N 1
ATOM 4092 C CA . VAL A 1 572 ? 36.546 57.306 58.621 1.00 38.99 572 VAL A CA 1
ATOM 4093 C C . VAL A 1 572 ? 35.381 57.655 59.550 1.00 39.05 572 VAL A C 1
ATOM 4094 O O . VAL A 1 572 ? 34.214 57.553 59.173 1.00 38.61 572 VAL A O 1
ATOM 4098 N N . PRO A 1 573 ? 35.680 57.992 60.810 1.00 39.32 573 PRO A N 1
ATOM 4099 C CA . PRO A 1 573 ? 34.581 58.371 61.716 1.00 40.05 573 PRO A CA 1
ATOM 4100 C C . PRO A 1 573 ? 34.194 59.784 61.178 1.00 41.21 573 PRO A C 1
ATOM 4101 O O . PRO A 1 573 ? 34.780 60.786 61.541 1.00 41.70 573 PRO A O 1
ATOM 4105 N N . VAL A 1 574 ? 33.266 59.854 60.251 1.00 41.94 574 VAL A N 1
ATOM 4106 C CA . VAL A 1 574 ? 32.885 61.123 59.707 1.00 42.30 574 VAL A CA 1
ATOM 4107 C C . VAL A 1 574 ? 32.289 62.042 60.753 1.00 43.08 574 VAL A C 1
ATOM 4108 O O . VAL A 1 574 ? 32.521 63.247 60.751 1.00 42.99 574 VAL A O 1
ATOM 4112 N N . SER A 1 575 ? 31.555 61.437 61.662 1.00 43.01 575 SER A N 1
ATOM 4113 C CA . SER A 1 575 ? 30.837 62.143 62.679 1.00 42.91 575 SER A CA 1
ATOM 4114 C C . SER A 1 575 ? 30.602 61.190 63.824 1.00 43.99 575 SER A C 1
ATOM 4115 O O . SER A 1 575 ? 30.713 59.972 63.685 1.00 44.83 575 SER A O 1
ATOM 4118 N N . GLU A 1 576 ? 30.219 61.729 64.957 1.00 44.09 576 GLU A N 1
ATOM 4119 C CA . GLU A 1 576 ? 29.983 60.908 66.125 1.00 44.39 576 GLU A CA 1
ATOM 4120 C C . GLU A 1 576 ? 28.865 59.917 65.797 1.00 43.47 576 GLU A C 1
ATOM 4121 O O . GLU A 1 576 ? 28.592 58.972 66.525 1.00 44.02 576 GLU A O 1
ATOM 4127 N N . THR A 1 577 ? 28.248 60.138 64.662 1.00 41.48 577 THR A N 1
A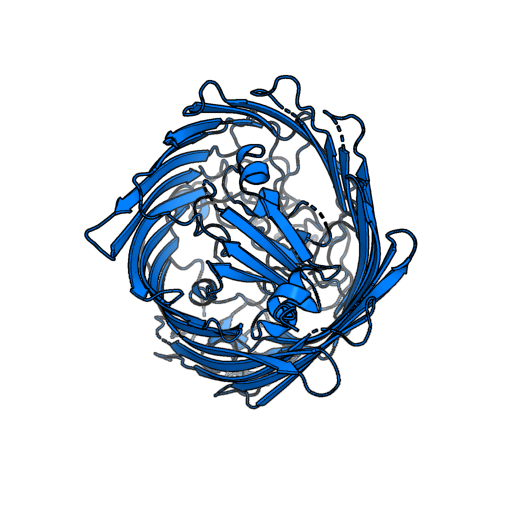TOM 4128 C CA . THR A 1 577 ? 27.085 59.408 64.277 1.00 40.36 577 THR A CA 1
ATOM 4129 C C . THR A 1 577 ? 27.143 58.871 62.859 1.00 39.59 577 THR A C 1
ATOM 4130 O O . THR A 1 577 ? 26.245 58.198 62.393 1.00 38.80 577 THR A O 1
ATOM 4134 N N . VAL A 1 578 ? 28.227 59.167 62.181 1.00 39.09 578 VAL A N 1
ATOM 4135 C CA . VAL A 1 578 ? 28.341 58.769 60.819 1.00 39.67 578 VAL A CA 1
ATOM 4136 C C . VAL A 1 578 ? 29.636 58.062 60.555 1.00 40.56 578 VAL A C 1
ATOM 4137 O O . VAL A 1 578 ? 30.696 58.661 60.738 1.00 40.11 578 VAL A O 1
ATOM 4149 N N . TRP A 1 580 ? 32.074 55.598 57.901 1.00 36.91 580 TRP A N 1
ATOM 4150 C CA . TRP A 1 580 ? 32.323 55.303 56.526 1.00 36.11 580 TRP A CA 1
ATOM 4151 C C . TRP A 1 580 ? 33.402 54.229 56.473 1.00 34.90 580 TRP A C 1
ATOM 4152 O O . TRP A 1 580 ? 34.554 54.486 56.826 1.00 34.19 580 TRP A O 1
ATOM 4163 N N . THR A 1 581 ? 33.042 53.024 56.035 1.00 32.85 581 THR A N 1
ATOM 4164 C CA . THR A 1 581 ? 34.045 51.945 56.022 1.00 31.19 581 THR A CA 1
ATOM 4165 C C . THR A 1 581 ? 34.264 51.468 54.621 1.00 28.76 581 THR A C 1
ATOM 4166 O O . THR A 1 581 ? 33.339 51.430 53.815 1.00 29.43 581 THR A O 1
ATOM 4170 N N . ASN A 1 582 ? 35.512 51.187 54.303 1.00 27.24 582 ASN A N 1
ATOM 4171 C CA . ASN A 1 582 ? 35.866 50.740 52.956 1.00 26.56 582 ASN A CA 1
ATOM 4172 C C . ASN A 1 582 ? 36.991 49.684 52.958 1.00 25.68 582 ASN A C 1
ATOM 4173 O O . ASN A 1 582 ? 37.832 49.652 53.855 1.00 24.59 582 ASN A O 1
ATOM 4178 N N . ASN A 1 583 ? 36.985 48.804 51.969 1.00 24.35 583 ASN A N 1
ATOM 4179 C CA . ASN A 1 583 ? 38.102 47.916 51.798 1.00 23.66 583 ASN A CA 1
ATOM 4180 C C . ASN A 1 583 ? 38.167 47.757 50.258 1.00 24.68 583 ASN A C 1
ATOM 4181 O O . ASN A 1 583 ? 37.169 47.934 49.535 1.00 24.08 583 ASN A O 1
ATOM 4186 N N . ILE A 1 584 ? 39.371 47.519 49.763 1.00 25.60 584 ILE A N 1
ATOM 4187 C CA . ILE A 1 584 ? 39.629 47.358 48.365 1.00 26.78 584 ILE A CA 1
ATOM 4188 C C . ILE A 1 584 ? 40.596 46.169 48.293 1.00 28.74 584 ILE A C 1
ATOM 4189 O O . ILE A 1 584 ? 41.327 45.905 49.244 1.00 28.71 584 ILE A O 1
ATOM 4194 N N . THR A 1 585 ? 40.549 45.433 47.180 1.00 30.83 585 THR A N 1
ATOM 4195 C CA . THR A 1 585 ? 41.469 44.318 46.912 1.00 32.59 585 THR A CA 1
ATOM 4196 C C . THR A 1 585 ? 41.764 44.427 45.451 1.00 33.81 585 THR A C 1
ATOM 4197 O O . THR A 1 585 ? 40.881 44.754 44.644 1.00 34.20 585 THR A O 1
ATOM 4201 N N . TYR A 1 586 ? 43.011 44.134 45.131 1.00 35.51 586 TYR A N 1
ATOM 4202 C CA . TYR A 1 586 ? 43.530 44.254 43.792 1.00 37.35 586 TYR A CA 1
ATOM 4203 C C . TYR A 1 586 ? 44.423 43.042 43.544 1.00 37.24 586 TYR A C 1
ATOM 4204 O O . TYR A 1 586 ? 45.301 42.759 44.323 1.00 37.17 586 TYR A O 1
ATOM 4221 N N . LEU A 1 588 ? 47.314 41.090 41.566 1.00 37.40 588 LEU A N 1
ATOM 4222 C CA . LEU A 1 588 ? 48.517 41.213 40.775 1.00 36.80 588 LEU A CA 1
ATOM 4223 C C . LEU A 1 588 ? 48.734 39.893 40.035 1.00 37.83 588 LEU A C 1
ATOM 4224 O O . LEU A 1 588 ? 49.109 39.880 38.874 1.00 38.79 588 LEU A O 1
ATOM 4229 N N . LYS A 1 589 ? 48.507 38.765 40.686 1.00 37.64 589 LYS A N 1
ATOM 4230 C CA . LYS A 1 589 ? 48.718 37.497 39.978 1.00 38.56 589 LYS A CA 1
ATOM 4231 C C . LYS A 1 589 ? 47.835 36.329 40.386 1.00 37.63 589 LYS A C 1
ATOM 4232 O O . LYS A 1 589 ? 47.539 36.124 41.570 1.00 36.12 589 LYS A O 1
ATOM 4238 N N . SER A 1 590 ? 47.461 35.556 39.380 1.00 38.42 590 SER A N 1
ATOM 4239 C CA . SER A 1 590 ? 46.728 34.305 39.578 1.00 39.93 590 SER A CA 1
ATOM 4240 C C . SER A 1 590 ? 47.172 33.349 38.498 1.00 40.81 590 SER A C 1
ATOM 4241 O O . SER A 1 590 ? 46.788 33.490 37.344 1.00 41.04 590 SER A O 1
ATOM 4244 N N . GLU A 1 591 ? 47.951 32.342 38.859 1.00 41.86 591 GLU A N 1
ATOM 4245 C CA . GLU A 1 591 ? 48.389 31.459 37.803 1.00 42.59 591 GLU A CA 1
ATOM 4246 C C . GLU A 1 591 ? 48.932 30.091 38.116 1.00 41.85 591 GLU A C 1
ATOM 4247 O O . GLU A 1 591 ? 49.755 29.885 39.002 1.00 41.36 591 GLU A O 1
ATOM 4253 N N . ASN A 1 592 ? 48.453 29.160 37.317 1.00 41.42 592 ASN A N 1
ATOM 4254 C CA . ASN A 1 592 ? 48.914 27.795 37.354 1.00 41.49 592 ASN A CA 1
ATOM 4255 C C . ASN A 1 592 ? 50.162 27.907 36.450 1.00 41.05 592 ASN A C 1
ATOM 4256 O O . ASN A 1 592 ? 50.066 28.235 35.285 1.00 40.22 592 ASN A O 1
ATOM 4261 N N . LYS A 1 593 ? 51.331 27.693 37.021 1.00 41.81 593 LYS A N 1
ATOM 4262 C CA . LYS A 1 593 ? 52.566 27.793 36.263 1.00 43.62 593 LYS A CA 1
ATOM 4263 C C . LYS A 1 593 ? 52.720 26.668 35.228 1.00 44.42 593 LYS A C 1
ATOM 4264 O O . LYS A 1 593 ? 53.617 26.717 34.397 1.00 43.97 593 LYS A O 1
ATOM 4270 N N . THR A 1 594 ? 51.866 25.650 35.293 1.00 44.64 594 THR A N 1
ATOM 4271 C CA . THR A 1 594 ? 51.966 24.576 34.333 1.00 45.18 594 THR A CA 1
ATOM 4272 C C . THR A 1 594 ? 51.147 24.884 33.098 1.00 45.92 594 THR A C 1
ATOM 4273 O O . THR A 1 594 ? 51.573 24.565 32.008 1.00 47.21 594 THR A O 1
ATOM 4277 N N . THR A 1 595 ? 49.984 25.504 33.242 1.00 45.63 595 THR A N 1
ATOM 4278 C CA . THR A 1 595 ? 49.184 25.814 32.081 1.00 44.85 595 THR A CA 1
ATOM 4279 C C . THR A 1 595 ? 49.276 27.289 31.752 1.00 45.02 595 THR A C 1
ATOM 4280 O O . THR A 1 595 ? 48.843 27.730 30.704 1.00 45.95 595 THR A O 1
ATOM 4284 N N . GLY A 1 596 ? 49.839 28.073 32.644 1.00 45.09 596 GLY A N 1
ATOM 4285 C CA . GLY A 1 596 ? 49.922 29.485 32.370 1.00 44.90 596 GLY A CA 1
ATOM 4286 C C . GLY A 1 596 ? 48.553 30.126 32.458 1.00 45.34 596 GLY A C 1
ATOM 4287 O O . GLY A 1 596 ? 48.426 31.311 32.121 1.00 45.83 596 GLY A O 1
ATOM 4288 N N . ASP A 1 597 ? 47.546 29.365 32.911 1.00 44.63 597 ASP A N 1
ATOM 4289 C CA . ASP A 1 597 ? 46.176 29.867 33.026 1.00 45.16 597 ASP A CA 1
ATOM 4290 C C . ASP A 1 597 ? 45.798 30.297 34.434 1.00 45.86 597 ASP A C 1
ATOM 4291 O O . ASP A 1 597 ? 46.438 29.905 35.421 1.00 45.70 597 ASP A O 1
ATOM 4296 N N . ARG A 1 598 ? 44.710 31.074 34.488 1.00 45.74 598 ARG A N 1
ATOM 4297 C CA . ARG A 1 598 ? 44.118 31.627 35.704 1.00 45.52 598 ARG A CA 1
ATOM 4298 C C . ARG A 1 598 ? 43.734 30.522 36.692 1.00 44.52 598 ARG A C 1
ATOM 4299 O O . ARG A 1 598 ? 43.343 29.425 36.280 1.00 45.71 598 ARG A O 1
ATOM 4307 N N . LEU A 1 599 ? 43.818 30.794 37.990 1.00 42.25 599 LEU A N 1
ATOM 4308 C CA . LEU A 1 599 ? 43.412 29.781 38.954 1.00 39.67 599 LEU A CA 1
ATOM 4309 C C . LEU A 1 599 ? 41.958 29.886 39.372 1.00 38.15 599 LEU A C 1
ATOM 4310 O O . LEU A 1 599 ? 41.409 28.937 39.915 1.00 36.65 599 LEU A O 1
ATOM 4315 N N . SER A 1 600 ? 41.325 31.031 39.088 1.00 36.34 600 SER A N 1
ATOM 4316 C CA . SER A 1 600 ? 39.984 31.272 39.550 1.00 33.77 600 SER A CA 1
ATOM 4317 C C . SER A 1 600 ? 39.553 32.501 38.790 1.00 34.20 600 SER A C 1
ATOM 4318 O O . SER A 1 600 ? 40.384 33.366 38.516 1.00 35.49 600 SER A O 1
ATOM 4321 N N . ILE A 1 601 ? 38.277 32.618 38.446 1.00 32.66 601 ILE A N 1
ATOM 4322 C CA . ILE A 1 601 ? 37.876 33.772 37.691 1.00 31.63 601 ILE A CA 1
ATOM 4323 C C . ILE A 1 601 ? 37.243 34.817 38.622 1.00 31.65 601 ILE A C 1
ATOM 4324 O O . ILE A 1 601 ? 36.103 34.648 39.031 1.00 31.99 601 ILE A O 1
ATOM 4329 N N . ILE A 1 602 ? 37.956 35.903 38.917 1.00 30.73 602 ILE A N 1
ATOM 4330 C CA . ILE A 1 602 ? 37.450 36.926 39.840 1.00 30.47 602 ILE A CA 1
ATOM 4331 C C . ILE A 1 602 ? 37.715 38.395 39.355 1.00 30.59 602 ILE A C 1
ATOM 4332 O O . ILE A 1 602 ? 38.524 38.625 38.480 1.00 30.04 602 ILE A O 1
ATOM 4337 N N . PRO A 1 603 ? 37.021 39.394 39.915 1.00 29.86 603 PRO A N 1
ATOM 4338 C CA . PRO A 1 603 ? 37.330 40.755 39.427 1.00 30.54 603 PRO A CA 1
ATOM 4339 C C . PRO A 1 603 ? 38.806 41.121 39.699 1.00 30.88 603 PRO A C 1
ATOM 4340 O O . PRO A 1 603 ? 39.369 40.764 40.736 1.00 31.16 603 PRO A O 1
ATOM 4344 N N . GLU A 1 604 ? 39.440 41.802 38.755 1.00 31.77 604 GLU A N 1
ATOM 4345 C CA . GLU A 1 604 ? 40.838 42.269 38.901 1.00 32.01 604 GLU A CA 1
ATOM 4346 C C . GLU A 1 604 ? 40.935 43.127 40.189 1.00 30.84 604 GLU A C 1
ATOM 4347 O O . GLU A 1 604 ? 42.010 43.232 40.791 1.00 30.13 604 GLU A O 1
ATOM 4353 N N . TYR A 1 605 ? 39.843 43.794 40.582 1.00 27.96 605 TYR A N 1
ATOM 4354 C CA . TYR A 1 605 ? 39.890 44.475 41.852 1.00 27.30 605 TYR A CA 1
ATOM 4355 C C . TYR A 1 605 ? 38.482 44.478 42.347 1.00 26.95 605 TYR A C 1
ATOM 4356 O O . TYR A 1 605 ? 37.531 44.366 41.546 1.00 27.04 605 TYR A O 1
ATOM 4365 N N . THR A 1 606 ? 38.316 44.587 43.654 1.00 26.31 606 THR A N 1
ATOM 4366 C CA . THR A 1 606 ? 36.957 44.687 44.217 1.00 27.82 606 THR A CA 1
ATOM 4367 C C . THR A 1 606 ? 36.968 45.830 45.274 1.00 28.29 606 THR A C 1
ATOM 4368 O O . THR A 1 606 ? 37.924 45.966 46.063 1.00 28.72 606 THR A O 1
ATOM 4372 N N . LEU A 1 607 ? 35.947 46.672 45.273 1.00 27.84 607 LEU A N 1
ATOM 4373 C CA . LEU A 1 607 ? 35.901 47.740 46.266 1.00 28.30 607 LEU A CA 1
ATOM 4374 C C . LEU A 1 607 ? 34.584 47.666 46.997 1.00 27.63 607 LEU A C 1
ATOM 4375 O O . LEU A 1 607 ? 33.531 47.611 46.379 1.00 28.20 607 LEU A O 1
ATOM 4380 N N . ASN A 1 608 ? 34.622 47.639 48.315 1.00 27.82 608 ASN A N 1
ATOM 4381 C CA . ASN A 1 608 ? 33.371 47.591 49.072 1.00 29.02 608 ASN A CA 1
ATOM 4382 C C . ASN A 1 608 ? 33.319 48.762 49.979 1.00 29.93 608 ASN A C 1
ATOM 4383 O O . ASN A 1 608 ? 34.309 49.095 50.646 1.00 32.21 608 ASN A O 1
ATOM 4388 N N . SER A 1 609 ? 32.146 49.321 50.129 1.00 30.38 609 SER A N 1
ATOM 4389 C CA . SER A 1 609 ? 32.046 50.509 50.938 1.00 31.11 609 SER A CA 1
ATOM 4390 C C . SER A 1 609 ? 30.700 50.655 51.621 1.00 30.34 609 SER A C 1
ATOM 4391 O O . SER A 1 609 ? 29.674 50.443 51.016 1.00 30.02 609 SER A O 1
ATOM 4394 N N . THR A 1 610 ? 30.697 50.991 52.891 1.00 30.91 610 THR A N 1
ATOM 4395 C CA . THR A 1 610 ? 29.442 51.211 53.595 1.00 32.27 610 THR A CA 1
ATOM 4396 C C . THR A 1 610 ? 29.497 52.609 54.276 1.00 32.54 610 THR A C 1
ATOM 4397 O O . THR A 1 610 ? 30.524 53.021 54.866 1.00 32.31 610 THR A O 1
ATOM 4401 N N . LEU A 1 611 ? 28.364 53.290 54.246 1.00 32.89 611 LEU A N 1
ATOM 4402 C CA . LEU A 1 611 ? 28.233 54.616 54.830 1.00 32.52 611 LEU A CA 1
ATOM 4403 C C . LEU A 1 611 ? 27.026 54.519 55.735 1.00 31.78 611 LEU A C 1
ATOM 4404 O O . LEU A 1 611 ? 25.928 54.347 55.277 1.00 31.65 611 LEU A O 1
ATOM 4409 N N . SER A 1 612 ? 27.239 54.562 57.038 1.00 32.53 612 SER A N 1
ATOM 4410 C CA . SER A 1 612 ? 26.126 54.471 57.985 1.00 34.21 612 SER A CA 1
ATOM 4411 C C . SER A 1 612 ? 25.924 55.676 58.926 1.00 35.77 612 SER A C 1
ATOM 4412 O O . SER A 1 612 ? 26.874 56.337 59.435 1.00 35.86 612 SER A O 1
ATOM 4415 N N . TRP A 1 613 ? 24.646 55.887 59.188 1.00 37.52 613 TRP A N 1
ATOM 4416 C CA . TRP A 1 613 ? 24.166 56.967 59.989 1.00 38.72 613 TRP A CA 1
ATOM 4417 C C . TRP A 1 613 ? 23.329 56.542 61.164 1.00 39.51 613 TRP A C 1
ATOM 4418 O O . TRP A 1 613 ? 22.270 55.952 61.008 1.00 39.56 613 TRP A O 1
ATOM 4429 N N . GLN A 1 614 ? 23.809 56.832 62.363 1.00 41.25 614 GLN A N 1
ATOM 4430 C CA . GLN A 1 614 ? 23.014 56.501 63.537 1.00 43.89 614 GLN A CA 1
ATOM 4431 C C . GLN A 1 614 ? 22.125 57.725 63.795 1.00 45.90 614 GLN A C 1
ATOM 4432 O O . GLN A 1 614 ? 22.454 58.538 64.651 1.00 46.41 614 GLN A O 1
ATOM 4438 N N . ALA A 1 615 ? 21.022 57.845 63.044 1.00 47.70 615 ALA A N 1
ATOM 4439 C CA . ALA A 1 615 ? 20.080 58.966 63.136 1.00 49.43 615 ALA A CA 1
ATOM 4440 C C . ALA A 1 615 ? 19.416 59.169 64.506 1.00 50.93 615 ALA A C 1
ATOM 4441 O O . ALA A 1 615 ? 19.422 60.285 65.027 1.00 51.99 615 ALA A O 1
ATOM 4443 N N . ARG A 1 616 ? 18.805 58.128 65.066 1.00 51.61 616 ARG A N 1
ATOM 4444 C CA . ARG A 1 616 ? 18.222 58.217 66.400 1.00 51.76 616 ARG A CA 1
ATOM 4445 C C . ARG A 1 616 ? 18.925 57.147 67.155 1.00 51.88 616 ARG A C 1
ATOM 4446 O O . ARG A 1 616 ? 19.618 56.340 66.569 1.00 51.96 616 ARG A O 1
ATOM 4454 N N . GLU A 1 617 ? 18.776 57.099 68.457 1.00 52.49 617 GLU A N 1
ATOM 4455 C CA . GLU A 1 617 ? 19.505 56.044 69.137 1.00 53.30 617 GLU A CA 1
ATOM 4456 C C . GLU A 1 617 ? 18.928 54.658 68.812 1.00 52.17 617 GLU A C 1
ATOM 4457 O O . GLU A 1 617 ? 19.614 53.656 68.936 1.00 52.56 617 GLU A O 1
ATOM 4463 N N . ASP A 1 618 ? 17.693 54.633 68.331 1.00 50.70 618 ASP A N 1
ATOM 4464 C CA . ASP A 1 618 ? 16.963 53.411 68.006 1.00 49.32 618 ASP A CA 1
ATOM 4465 C C . ASP A 1 618 ? 16.793 53.330 66.490 1.00 48.00 618 ASP A C 1
ATOM 4466 O O . ASP A 1 618 ? 15.937 52.573 65.987 1.00 47.39 618 ASP A O 1
ATOM 4471 N N . LEU A 1 619 ? 17.562 54.132 65.755 1.00 46.10 619 LEU A N 1
ATOM 4472 C CA . LEU A 1 619 ? 17.395 54.124 64.311 1.00 44.59 619 LEU A CA 1
ATOM 4473 C C . LEU A 1 619 ? 18.648 54.372 63.515 1.00 43.93 619 LEU A C 1
ATOM 4474 O O . LEU A 1 619 ? 19.364 55.341 63.763 1.00 44.99 619 LEU A O 1
ATOM 4479 N N . SER A 1 620 ? 18.923 53.494 62.558 1.00 42.59 620 SER A N 1
ATOM 4480 C CA . SER A 1 620 ? 20.094 53.663 61.722 1.00 41.85 620 SER A CA 1
ATOM 4481 C C . SER A 1 620 ? 19.712 53.407 60.303 1.00 41.54 620 SER A C 1
ATOM 4482 O O . SER A 1 620 ? 18.607 52.952 60.019 1.00 41.32 620 SER A O 1
ATOM 4493 N N . GLN A 1 622 ? 21.780 52.834 56.240 1.00 38.03 622 GLN A N 1
ATOM 4494 C CA . GLN A 1 622 ? 23.059 52.681 55.597 1.00 36.96 622 GLN A CA 1
ATOM 4495 C C . GLN A 1 622 ? 22.905 52.522 54.131 1.00 35.57 622 GLN A C 1
ATOM 4496 O O . GLN A 1 622 ? 21.844 52.229 53.626 1.00 35.31 622 GLN A O 1
ATOM 4502 N N . THR A 1 623 ? 23.975 52.823 53.435 1.00 34.91 623 THR A N 1
ATOM 4503 C CA . THR A 1 623 ? 23.981 52.691 52.010 1.00 34.46 623 THR A CA 1
ATOM 4504 C C . THR A 1 623 ? 25.236 51.842 51.857 1.00 33.63 623 THR A C 1
ATOM 4505 O O . THR A 1 623 ? 26.198 51.937 52.604 1.00 32.84 623 THR A O 1
ATOM 4509 N N . THR A 1 624 ? 25.190 51.007 50.856 1.00 33.85 624 THR A N 1
ATOM 4510 C CA . THR A 1 624 ? 26.218 50.023 50.634 1.00 33.50 624 THR A CA 1
ATOM 4511 C C . THR A 1 624 ? 26.565 50.085 49.169 1.00 33.04 624 THR A C 1
ATOM 4512 O O . THR A 1 624 ? 25.691 50.186 48.282 1.00 32.18 624 THR A O 1
ATOM 4516 N N . PHE A 1 625 ? 27.857 50.022 48.926 1.00 32.57 625 PHE A N 1
ATOM 4517 C CA . PHE A 1 625 ? 28.340 50.095 47.587 1.00 32.96 625 PHE A CA 1
ATOM 4518 C C . PHE A 1 625 ? 29.466 49.092 47.297 1.00 33.17 625 PHE A C 1
ATOM 4519 O O . PHE A 1 625 ? 30.407 48.941 48.074 1.00 32.76 625 PHE A O 1
ATOM 4527 N N . THR A 1 626 ? 29.359 48.406 46.171 1.00 32.78 626 THR A N 1
ATOM 4528 C CA . THR A 1 626 ? 30.410 47.499 45.786 1.00 33.12 626 THR A CA 1
ATOM 4529 C C . THR A 1 626 ? 30.749 47.774 44.339 1.00 33.15 626 THR A C 1
ATOM 4530 O O . THR A 1 626 ? 29.861 47.989 43.509 1.00 31.95 626 THR A O 1
ATOM 4534 N N . TRP A 1 627 ? 32.032 47.719 44.029 1.00 33.67 627 TRP A N 1
ATOM 4535 C CA . TRP A 1 627 ? 32.472 47.950 42.653 1.00 34.50 627 TRP A CA 1
ATOM 4536 C C . TRP A 1 627 ? 33.413 46.812 42.239 1.00 32.85 627 TRP A C 1
ATOM 4537 O O . TRP A 1 627 ? 34.386 46.507 42.927 1.00 31.59 627 TRP A O 1
ATOM 4548 N N . TYR A 1 628 ? 33.151 46.218 41.098 1.00 31.76 628 TYR A N 1
ATOM 4549 C CA . TYR A 1 628 ? 34.023 45.166 40.661 1.00 32.86 628 TYR A CA 1
ATOM 4550 C C . TYR A 1 628 ? 34.819 45.520 39.460 1.00 32.93 628 TYR A C 1
ATOM 4551 O O . TYR A 1 628 ? 34.251 46.072 38.533 1.00 32.67 628 TYR A O 1
ATOM 4560 N N . GLY A 1 629 ? 36.111 45.145 39.484 1.00 33.15 629 GLY A N 1
ATOM 4561 C CA . GLY A 1 629 ? 37.004 45.329 38.350 1.00 33.40 629 GLY A CA 1
ATOM 4562 C C . GLY A 1 629 ? 36.554 44.362 37.260 1.00 34.53 629 GLY A C 1
ATOM 4563 O O . GLY A 1 629 ? 35.494 43.703 37.393 1.00 35.02 629 GLY A O 1
ATOM 4564 N N . LYS A 1 630 ? 37.323 44.240 36.181 1.00 34.28 630 LYS A N 1
ATOM 4565 C CA . LYS A 1 630 ? 36.899 43.378 35.093 1.00 34.48 630 LYS A CA 1
ATOM 4566 C C . LYS A 1 630 ? 37.120 41.886 35.377 1.00 34.77 630 LYS A C 1
ATOM 4567 O O . LYS A 1 630 ? 37.963 41.509 36.199 1.00 34.75 630 LYS A O 1
ATOM 4573 N N . GLN A 1 631 ? 36.364 41.045 34.686 1.00 34.31 631 GLN A N 1
ATOM 4574 C CA . GLN A 1 631 ? 36.481 39.604 34.857 1.00 33.98 631 GLN A CA 1
ATOM 4575 C C . GLN A 1 631 ? 36.865 38.952 33.550 1.00 34.30 631 GLN A C 1
ATOM 4576 O O . GLN A 1 631 ? 36.066 38.927 32.605 1.00 33.84 631 GLN A O 1
ATOM 4582 N N . GLN A 1 632 ? 38.110 38.467 33.521 1.00 33.70 632 GLN A N 1
ATOM 4583 C CA . GLN A 1 632 ? 38.711 37.784 32.401 1.00 34.07 632 GLN A CA 1
ATOM 4584 C C . GLN A 1 632 ? 38.665 36.267 32.553 1.00 33.63 632 GLN A C 1
ATOM 4585 O O . GLN A 1 632 ? 39.041 35.724 33.593 1.00 32.62 632 GLN A O 1
ATOM 4591 N N . PRO A 1 633 ? 38.232 35.559 31.499 1.00 34.16 633 PRO A N 1
ATOM 4592 C CA . PRO A 1 633 ? 38.159 34.086 31.593 1.00 34.58 633 PRO A CA 1
ATOM 4593 C C . PRO A 1 633 ? 39.474 33.386 31.288 1.00 36.05 633 PRO A C 1
ATOM 4594 O O . PRO A 1 633 ? 40.532 34.004 31.106 1.00 36.39 633 PRO A O 1
ATOM 4598 N N . LYS A 1 634 ? 39.406 32.077 31.213 1.00 38.02 634 LYS A N 1
ATOM 4599 C CA . LYS A 1 634 ? 40.585 31.314 30.890 1.00 39.68 634 LYS A CA 1
ATOM 4600 C C . LYS A 1 634 ? 41.204 31.730 29.572 1.00 40.41 634 LYS A C 1
ATOM 4601 O O . LYS A 1 634 ? 40.498 32.127 28.612 1.00 39.13 634 LYS A O 1
ATOM 4607 N N . LYS A 1 635 ? 42.526 31.569 29.528 1.00 41.24 635 LYS A N 1
ATOM 4608 C CA . LYS A 1 635 ? 43.302 31.849 28.330 1.00 43.52 635 LYS A CA 1
ATOM 4609 C C . LYS A 1 635 ? 43.366 30.664 27.361 1.00 44.41 635 LYS A C 1
ATOM 4610 O O . LYS A 1 635 ? 43.430 30.861 26.165 1.00 44.93 635 LYS A O 1
ATOM 4616 N N . TYR A 1 636 ? 43.348 29.443 27.874 1.00 46.09 636 TYR A N 1
ATOM 4617 C CA . TYR A 1 636 ? 43.476 28.269 27.028 1.00 48.33 636 TYR A CA 1
ATOM 4618 C C . TYR A 1 636 ? 42.315 27.305 27.178 1.00 49.62 636 TYR A C 1
ATOM 4619 O O . TYR A 1 636 ? 41.696 27.237 28.239 1.00 49.74 636 TYR A O 1
ATOM 4628 N N . ASN A 1 637 ? 41.993 26.571 26.118 1.00 51.46 637 ASN A N 1
ATOM 4629 C CA . ASN A 1 637 ? 40.892 25.623 26.206 1.00 53.68 637 ASN A CA 1
ATOM 4630 C C . ASN A 1 637 ? 41.376 24.288 26.735 1.00 54.46 637 ASN A C 1
ATOM 4631 O O . ASN A 1 637 ? 42.515 24.153 27.178 1.00 53.44 637 ASN A O 1
ATOM 4636 N N . TYR A 1 638 ? 40.500 23.298 26.691 1.00 56.76 638 TYR A N 1
ATOM 4637 C CA . TYR A 1 638 ? 40.865 21.989 27.200 1.00 58.87 638 TYR A CA 1
ATOM 4638 C C . TYR A 1 638 ? 42.099 21.384 26.511 1.00 58.90 638 TYR A C 1
ATOM 4639 O O . TYR A 1 638 ? 42.862 20.666 27.139 1.00 58.75 638 TYR A O 1
ATOM 4648 N N . LYS A 1 639 ? 42.326 21.686 25.240 1.00 58.97 639 LYS A N 1
ATOM 4649 C CA . LYS A 1 639 ? 43.492 21.125 24.566 1.00 59.58 639 LYS A CA 1
ATOM 4650 C C . LYS A 1 639 ? 44.612 22.137 24.495 1.00 59.19 639 LYS A C 1
ATOM 4651 O O . LYS A 1 639 ? 45.328 22.229 23.501 1.00 59.52 639 LYS A O 1
ATOM 4657 N N . GLY A 1 640 ? 44.738 22.908 25.563 1.00 58.20 640 GLY A N 1
ATOM 4658 C CA . GLY A 1 640 ? 45.772 23.911 25.645 1.00 56.83 640 GLY A CA 1
ATOM 4659 C C . GLY A 1 640 ? 45.835 24.965 24.567 1.00 56.21 640 GLY A C 1
ATOM 4660 O O . GLY A 1 640 ? 46.838 25.655 24.485 1.00 56.54 640 GLY A O 1
ATOM 4661 N N . GLN A 1 641 ? 44.803 25.143 23.758 1.00 55.29 641 GLN A N 1
ATOM 4662 C CA . GLN A 1 641 ? 44.923 26.135 22.696 1.00 54.91 641 GLN A CA 1
ATOM 4663 C C . GLN A 1 641 ? 44.320 27.444 23.157 1.00 53.38 641 GLN A C 1
ATOM 4664 O O . GLN A 1 641 ? 43.410 27.469 23.963 1.00 53.18 641 GLN A O 1
ATOM 4670 N N . PRO A 1 642 ? 44.788 28.553 22.608 1.00 52.10 642 PRO A N 1
ATOM 4671 C CA . PRO A 1 642 ? 44.243 29.844 23.029 1.00 50.90 642 PRO A CA 1
ATOM 4672 C C . PRO A 1 642 ? 42.740 29.873 22.923 1.00 50.65 642 PRO A C 1
ATOM 4673 O O . PRO A 1 642 ? 42.153 29.233 22.052 1.00 50.91 642 PRO A O 1
ATOM 4677 N N . ALA A 1 643 ? 42.104 30.588 23.838 1.00 50.38 643 ALA A N 1
ATOM 4678 C CA . ALA A 1 643 ? 40.652 30.736 23.791 1.00 49.77 643 ALA A CA 1
ATOM 4679 C C . ALA A 1 643 ? 40.395 31.548 22.516 1.00 49.48 643 ALA A C 1
ATOM 4680 O O . ALA A 1 643 ? 41.155 32.475 22.223 1.00 49.69 643 ALA A O 1
ATOM 4682 N N . VAL A 1 644 ? 39.334 31.230 21.768 1.00 48.92 644 VAL A N 1
ATOM 4683 C CA . VAL A 1 644 ? 39.069 31.973 20.546 1.00 48.34 644 VAL A CA 1
ATOM 4684 C C . VAL A 1 644 ? 37.710 32.638 20.525 1.00 47.94 644 VAL A C 1
ATOM 4685 O O . VAL A 1 644 ? 36.705 32.017 20.876 1.00 47.59 644 VAL A O 1
ATOM 4689 N N . GLY A 1 645 ? 37.699 33.901 20.092 1.00 47.10 645 GLY A N 1
ATOM 4690 C CA . GLY A 1 645 ? 36.460 34.649 19.944 1.00 46.53 645 GLY A CA 1
ATOM 4691 C C . GLY A 1 645 ? 35.535 34.773 21.139 1.00 46.53 645 GLY A C 1
ATOM 4692 O O . GLY A 1 645 ? 35.838 35.514 22.075 1.00 47.13 645 GLY A O 1
ATOM 4693 N N . PRO A 1 646 ? 34.374 34.103 21.119 1.00 46.20 646 PRO A N 1
ATOM 4694 C CA . PRO A 1 646 ? 33.413 34.160 22.230 1.00 45.62 646 PRO A CA 1
ATOM 4695 C C . PRO A 1 646 ? 33.992 33.660 23.560 1.00 44.77 646 PRO A C 1
ATOM 4696 O O . PRO A 1 646 ? 33.706 34.240 24.604 1.00 43.89 646 PRO A O 1
ATOM 4700 N N . GLU A 1 647 ? 34.784 32.586 23.503 1.00 44.09 647 GLU A N 1
ATOM 4701 C CA . GLU A 1 647 ? 35.424 32.032 24.679 1.00 43.74 647 GLU A CA 1
ATOM 4702 C C . GLU A 1 647 ? 36.230 33.138 25.411 1.00 42.73 647 GLU A C 1
ATOM 4703 O O . GLU A 1 647 ? 36.510 33.027 26.597 1.00 42.45 647 GLU A O 1
ATOM 4709 N N . THR A 1 648 ? 36.566 34.221 24.733 1.00 41.55 648 THR A N 1
ATOM 4710 C CA . THR A 1 648 ? 37.353 35.262 25.384 1.00 40.52 648 THR A CA 1
ATOM 4711 C C . THR A 1 648 ? 36.603 36.450 25.948 1.00 39.94 648 THR A C 1
ATOM 4712 O O . THR A 1 648 ? 37.237 37.348 26.425 1.00 40.13 648 THR A O 1
ATOM 4716 N N . LYS A 1 649 ? 35.275 36.473 25.914 1.00 40.46 649 LYS A N 1
ATOM 4717 C CA . LYS A 1 649 ? 34.511 37.622 26.410 1.00 40.13 649 LYS A CA 1
ATOM 4718 C C . LYS A 1 649 ? 34.701 37.906 27.896 1.00 39.90 649 LYS A C 1
ATOM 4719 O O . LYS A 1 649 ? 34.643 36.989 28.725 1.00 39.92 649 LYS A O 1
ATOM 4725 N N . GLU A 1 650 ? 34.902 39.184 28.218 1.00 38.98 650 GLU A N 1
ATOM 4726 C CA . GLU A 1 650 ? 35.124 39.637 29.582 1.00 38.79 650 GLU A CA 1
ATOM 4727 C C . GLU A 1 650 ? 33.946 40.443 30.093 1.00 37.54 650 GLU A C 1
ATOM 4728 O O . GLU A 1 650 ? 33.219 40.999 29.313 1.00 38.15 650 GLU A O 1
ATOM 4734 N N . ILE A 1 651 ? 33.735 40.472 31.404 1.00 36.00 651 ILE A N 1
ATOM 4735 C CA . ILE A 1 651 ? 32.665 41.284 31.972 1.00 34.67 651 ILE A CA 1
ATOM 4736 C C . ILE A 1 651 ? 33.358 42.629 32.351 1.00 35.38 651 ILE A C 1
ATOM 4737 O O . ILE A 1 651 ? 34.421 42.641 32.983 1.00 35.87 651 ILE A O 1
ATOM 4742 N N . SER A 1 652 ? 32.793 43.750 31.938 1.00 35.56 652 SER A N 1
ATOM 4743 C CA . SER A 1 652 ? 33.411 45.057 32.283 1.00 36.91 652 SER A CA 1
ATOM 4744 C C . SER A 1 652 ? 33.165 45.400 33.741 1.00 36.19 652 SER A C 1
ATOM 4745 O O . SER A 1 652 ? 32.326 44.792 34.402 1.00 36.55 652 SER A O 1
ATOM 4748 N N . PRO A 1 653 ? 33.950 46.328 34.280 1.00 35.81 653 PRO A N 1
ATOM 4749 C CA . PRO A 1 653 ? 33.694 46.685 35.681 1.00 34.97 653 PRO A CA 1
ATOM 4750 C C . PRO A 1 653 ? 32.192 47.032 35.885 1.00 33.80 653 PRO A C 1
ATOM 4751 O O . PRO A 1 653 ? 31.558 47.476 34.967 1.00 34.50 653 PRO A O 1
ATOM 4755 N N . TYR A 1 654 ? 31.608 46.751 37.046 1.00 32.02 654 TYR A N 1
ATOM 4756 C CA . TYR A 1 654 ? 30.237 47.142 37.303 1.00 30.99 654 TYR A CA 1
ATOM 4757 C C . TYR A 1 654 ? 30.128 47.348 38.812 1.00 30.78 654 TYR A C 1
ATOM 4758 O O . TYR A 1 654 ? 31.050 47.032 39.531 1.00 31.11 654 TYR A O 1
ATOM 4767 N N . SER A 1 655 ? 29.025 47.923 39.268 1.00 30.82 655 SER A N 1
ATOM 4768 C CA . SER A 1 655 ? 28.809 48.234 40.665 1.00 31.10 655 SER A CA 1
ATOM 4769 C C . SER A 1 655 ? 27.352 47.997 41.011 1.00 30.27 655 SER A C 1
ATOM 4770 O O . SER A 1 655 ? 26.489 48.000 40.159 1.00 29.66 655 SER A O 1
ATOM 4773 N N . ILE A 1 656 ? 27.114 47.746 42.302 1.00 29.59 656 ILE A N 1
ATOM 4774 C CA . ILE A 1 656 ? 25.816 47.479 42.856 1.00 29.19 656 ILE A CA 1
ATOM 4775 C C . ILE A 1 656 ? 25.643 48.261 44.138 1.00 29.53 656 ILE A C 1
ATOM 4776 O O . ILE A 1 656 ? 26.528 48.258 44.987 1.00 30.16 656 ILE A O 1
ATOM 4781 N N . VAL A 1 657 ? 24.476 48.877 44.319 1.00 28.38 657 VAL A N 1
ATOM 4782 C CA . VAL A 1 657 ? 24.289 49.657 45.506 1.00 28.45 657 VAL A CA 1
ATOM 4783 C C . VAL A 1 657 ? 23.115 49.166 46.280 1.00 28.29 657 VAL A C 1
ATOM 4784 O O . VAL A 1 657 ? 22.157 48.719 45.689 1.00 28.78 657 VAL A O 1
ATOM 4788 N N . GLY A 1 658 ? 23.138 49.327 47.588 1.00 28.84 658 GLY A N 1
ATOM 4789 C CA . GLY A 1 658 ? 21.966 48.993 48.370 1.00 30.16 658 GLY A CA 1
ATOM 4790 C C . GLY A 1 658 ? 21.742 50.049 49.476 1.00 31.85 658 GLY A C 1
ATOM 4791 O O . GLY A 1 658 ? 22.665 50.796 49.870 1.00 32.05 658 GLY A O 1
ATOM 4792 N N . LEU A 1 659 ? 20.531 50.076 50.004 1.00 31.46 659 LEU A N 1
ATOM 4793 C CA . LEU A 1 659 ? 20.170 50.977 51.053 1.00 32.19 659 LEU A CA 1
ATOM 4794 C C . LEU A 1 659 ? 19.362 50.150 51.991 1.00 32.41 659 LEU A C 1
ATOM 4795 O O . LEU A 1 659 ? 18.599 49.291 51.539 1.00 32.81 659 LEU A O 1
ATOM 4800 N N . SER A 1 660 ? 19.499 50.394 53.289 1.00 32.14 660 SER A N 1
ATOM 4801 C CA . SER A 1 660 ? 18.654 49.693 54.246 1.00 32.93 660 SER A CA 1
ATOM 4802 C C . SER A 1 660 ? 18.532 50.461 55.560 1.00 32.37 660 SER A C 1
ATOM 4803 O O . SER A 1 660 ? 19.352 51.326 55.883 1.00 32.67 660 SER A O 1
ATOM 4806 N N . ALA A 1 661 ? 17.494 50.156 56.314 1.00 31.59 661 ALA A N 1
ATOM 4807 C CA . ALA A 1 661 ? 17.299 50.832 57.575 1.00 31.78 661 ALA A CA 1
ATOM 4808 C C . ALA A 1 661 ? 16.887 49.846 58.644 1.00 31.79 661 ALA A C 1
ATOM 4809 O O . ALA A 1 661 ? 16.153 48.899 58.373 1.00 31.22 661 ALA A O 1
ATOM 4811 N N . THR A 1 662 ? 17.335 50.097 59.864 1.00 32.73 662 THR A N 1
ATOM 4812 C CA . THR A 1 662 ? 16.965 49.257 60.988 1.00 34.22 662 THR A CA 1
ATOM 4813 C C . THR A 1 662 ? 16.410 50.117 62.119 1.00 35.70 662 THR A C 1
ATOM 4814 O O . THR A 1 662 ? 17.059 51.041 62.623 1.00 36.38 662 THR A O 1
ATOM 4818 N N . TRP A 1 663 ? 15.225 49.746 62.562 1.00 37.07 663 TRP A N 1
ATOM 4819 C CA . TRP A 1 663 ? 14.574 50.444 63.616 1.00 38.24 663 TRP A CA 1
ATOM 4820 C C . TRP A 1 663 ? 14.241 49.520 64.745 1.00 38.81 663 TRP A C 1
ATOM 4821 O O . TRP A 1 663 ? 13.428 48.645 64.598 1.00 40.11 663 TRP A O 1
ATOM 4832 N N . ASP A 1 664 ? 14.885 49.714 65.879 1.00 40.11 664 ASP A N 1
ATOM 4833 C CA . ASP A 1 664 ? 14.613 48.916 67.074 1.00 41.29 664 ASP A CA 1
ATOM 4834 C C . ASP A 1 664 ? 13.395 49.570 67.758 1.00 41.49 664 ASP A C 1
ATOM 4835 O O . ASP A 1 664 ? 13.515 50.521 68.547 1.00 41.81 664 ASP A O 1
ATOM 4840 N N . VAL A 1 665 ? 12.214 49.086 67.429 1.00 41.39 665 VAL A N 1
ATOM 4841 C CA . VAL A 1 665 ? 11.022 49.659 67.999 1.00 41.54 665 VAL A CA 1
ATOM 4842 C C . VAL A 1 665 ? 10.976 49.523 69.520 1.00 41.86 665 VAL A C 1
ATOM 4843 O O . VAL A 1 665 ? 10.559 50.457 70.214 1.00 41.91 665 VAL A O 1
ATOM 4847 N N . THR A 1 666 ? 11.348 48.363 70.058 1.00 40.84 666 THR A N 1
ATOM 4848 C CA . THR A 1 666 ? 11.402 48.275 71.508 1.00 39.56 666 THR A CA 1
ATOM 4849 C C . THR A 1 666 ? 12.705 47.552 71.749 1.00 39.49 666 THR A C 1
ATOM 4850 O O . THR A 1 666 ? 13.428 47.295 70.811 1.00 39.75 666 THR A O 1
ATOM 4854 N N . LYS A 1 667 ? 13.053 47.253 72.978 1.00 39.35 667 LYS A N 1
ATOM 4855 C CA . LYS A 1 667 ? 14.267 46.514 73.144 1.00 40.28 667 LYS A CA 1
ATOM 4856 C C . LYS A 1 667 ? 13.897 45.044 72.856 1.00 40.46 667 LYS A C 1
ATOM 4857 O O . LYS A 1 667 ? 14.664 44.132 73.140 1.00 40.97 667 LYS A O 1
ATOM 4863 N N . ASN A 1 668 ? 12.731 44.811 72.275 1.00 39.31 668 ASN A N 1
ATOM 4864 C CA . ASN A 1 668 ? 12.327 43.446 72.014 1.00 38.71 668 ASN A CA 1
ATOM 4865 C C . ASN A 1 668 ? 11.974 43.249 70.551 1.00 38.40 668 ASN A C 1
ATOM 4866 O O . ASN A 1 668 ? 11.978 42.126 70.055 1.00 37.94 668 ASN A O 1
ATOM 4871 N N . VAL A 1 669 ? 11.732 44.348 69.853 1.00 36.46 669 VAL A N 1
ATOM 4872 C CA . VAL A 1 669 ? 11.344 44.209 68.495 1.00 35.88 669 VAL A CA 1
ATOM 4873 C C . VAL A 1 669 ? 12.188 45.024 67.548 1.00 36.00 669 VAL A C 1
ATOM 4874 O O . VAL A 1 669 ? 12.350 46.223 67.728 1.00 35.02 669 VAL A O 1
ATOM 4878 N N . SER A 1 670 ? 12.731 44.362 66.538 1.00 36.06 670 SER A N 1
ATOM 4879 C CA . SER A 1 670 ? 13.502 45.062 65.511 1.00 37.22 670 SER A CA 1
ATOM 4880 C C . SER A 1 670 ? 12.936 44.839 64.135 1.00 37.00 670 SER A C 1
ATOM 4881 O O . SER A 1 670 ? 12.575 43.704 63.767 1.00 36.98 670 SER A O 1
ATOM 4884 N N . LEU A 1 671 ? 12.880 45.911 63.367 1.00 36.21 671 LEU A N 1
ATOM 4885 C CA . LEU A 1 671 ? 12.438 45.786 61.997 1.00 36.61 671 LEU A CA 1
ATOM 4886 C C . LEU A 1 671 ? 13.572 46.338 61.130 1.00 37.10 671 LEU A C 1
ATOM 4887 O O . LEU A 1 671 ? 14.210 47.360 61.488 1.00 36.88 671 LEU A O 1
ATOM 4892 N N . THR A 1 672 ? 13.844 45.633 60.018 1.00 36.65 672 THR A N 1
ATOM 4893 C CA . THR A 1 672 ? 14.858 46.025 59.039 1.00 36.26 672 THR A CA 1
ATOM 4894 C C . THR A 1 672 ? 14.238 45.905 57.630 1.00 35.42 672 THR A C 1
ATOM 4895 O O . THR A 1 672 ? 13.576 44.907 57.321 1.00 35.81 672 THR A O 1
ATOM 4899 N N . GLY A 1 673 ? 14.449 46.936 56.796 1.00 34.03 673 GLY A N 1
ATOM 4900 C CA . GLY A 1 673 ? 13.923 46.980 55.434 1.00 31.57 673 GLY A CA 1
ATOM 4901 C C . GLY A 1 673 ? 15.079 47.486 54.587 1.00 30.52 673 GLY A C 1
ATOM 4902 O O . GLY A 1 673 ? 15.931 48.191 55.104 1.00 30.67 673 GLY A O 1
ATOM 4903 N N . GLY A 1 674 ? 15.122 47.139 53.304 1.00 29.11 674 GLY A N 1
ATOM 4904 C CA . GLY A 1 674 ? 16.223 47.579 52.482 1.00 27.28 674 GLY A CA 1
ATOM 4905 C C . GLY A 1 674 ? 15.894 47.202 51.081 1.00 26.26 674 GLY A C 1
ATOM 4906 O O . GLY A 1 674 ? 14.794 46.731 50.798 1.00 25.51 674 GLY A O 1
ATOM 4907 N N . VAL A 1 675 ? 16.829 47.450 50.194 1.00 26.52 675 VAL A N 1
ATOM 4908 C CA . VAL A 1 675 ? 16.651 47.096 48.809 1.00 27.87 675 VAL A CA 1
ATOM 4909 C C . VAL A 1 675 ? 18.077 46.813 48.328 1.00 29.32 675 VAL A C 1
ATOM 4910 O O . VAL A 1 675 ? 19.004 47.586 48.630 1.00 29.44 675 VAL A O 1
ATOM 4914 N N . ASP A 1 676 ? 18.287 45.675 47.657 1.00 30.20 676 ASP A N 1
ATOM 4915 C CA . ASP A 1 676 ? 19.604 45.356 47.129 1.00 31.31 676 ASP A CA 1
ATOM 4916 C C . ASP A 1 676 ? 19.500 45.644 45.672 1.00 30.96 676 ASP A C 1
ATOM 4917 O O . ASP A 1 676 ? 18.440 45.478 45.066 1.00 30.62 676 ASP A O 1
ATOM 4922 N N . ASN A 1 677 ? 20.620 46.038 45.096 1.00 31.27 677 ASN A N 1
ATOM 4923 C CA . ASN A 1 677 ? 20.697 46.403 43.692 1.00 32.51 677 ASN A CA 1
ATOM 4924 C C . ASN A 1 677 ? 19.698 47.555 43.282 1.00 33.45 677 ASN A C 1
ATOM 4925 O O . ASN A 1 677 ? 18.839 47.429 42.354 1.00 32.71 677 ASN A O 1
ATOM 4930 N N . LEU A 1 678 ? 19.865 48.662 44.030 1.00 34.06 678 LEU A N 1
ATOM 4931 C CA . LEU A 1 678 ? 19.143 49.935 43.872 1.00 35.59 678 LEU A CA 1
ATOM 4932 C C . LEU A 1 678 ? 19.010 50.342 42.409 1.00 36.20 678 LEU A C 1
ATOM 4933 O O . LEU A 1 678 ? 17.910 50.695 41.974 1.00 36.03 678 LEU A O 1
ATOM 4938 N N . PHE A 1 679 ? 20.113 50.292 41.654 1.00 36.81 679 PHE A N 1
ATOM 4939 C CA . PHE A 1 679 ? 20.036 50.624 40.234 1.00 37.63 679 PHE A CA 1
ATOM 4940 C C . PHE A 1 679 ? 19.746 49.482 39.243 1.00 37.73 679 PHE A C 1
ATOM 4941 O O . PHE A 1 679 ? 19.910 49.656 38.014 1.00 38.03 679 PHE A O 1
ATOM 4949 N N . ASP A 1 680 ? 19.312 48.324 39.765 1.00 37.56 680 ASP A N 1
ATOM 4950 C CA . ASP A 1 680 ? 18.921 47.163 38.934 1.00 36.50 680 ASP A CA 1
ATOM 4951 C C . ASP A 1 680 ? 19.924 46.759 37.845 1.00 34.98 680 ASP A C 1
ATOM 4952 O O . ASP A 1 680 ? 19.564 46.457 36.722 1.00 35.86 680 ASP A O 1
ATOM 4957 N N . LYS A 1 681 ? 21.194 46.765 38.171 1.00 33.35 681 LYS A N 1
ATOM 4958 C CA . LYS A 1 681 ? 22.204 46.357 37.204 1.00 33.11 681 LYS A CA 1
ATOM 4959 C C . LYS A 1 681 ? 22.157 44.819 37.136 1.00 33.11 681 LYS A C 1
ATOM 4960 O O . LYS A 1 681 ? 22.305 44.168 38.150 1.00 33.06 681 LYS A O 1
ATOM 4966 N N . ARG A 1 682 ? 21.987 44.224 35.968 1.00 32.88 682 ARG A N 1
ATOM 4967 C CA . ARG A 1 682 ? 21.866 42.776 35.969 1.00 32.31 682 ARG A CA 1
ATOM 4968 C C . ARG A 1 682 ? 22.840 42.009 35.104 1.00 31.51 682 ARG A C 1
ATOM 4969 O O . ARG A 1 682 ? 23.406 42.541 34.205 1.00 31.84 682 ARG A O 1
ATOM 4977 N N . LEU A 1 683 ? 23.060 40.751 35.416 1.00 30.86 683 LEU A N 1
ATOM 4978 C CA . LEU A 1 683 ? 23.862 39.902 34.545 1.00 30.14 683 LEU A CA 1
ATOM 4979 C C . LEU A 1 683 ? 23.158 38.570 34.375 1.00 28.99 683 LEU A C 1
ATOM 4980 O O . LEU A 1 683 ? 22.461 38.107 35.270 1.00 28.16 683 LEU A O 1
ATOM 4985 N N . TRP A 1 684 ? 23.393 37.960 33.220 1.00 28.58 684 TRP A N 1
ATOM 4986 C CA . TRP A 1 684 ? 22.793 36.691 32.845 1.00 29.19 684 TRP A CA 1
ATOM 4987 C C . TRP A 1 684 ? 23.848 35.675 32.420 1.00 29.77 684 TRP A C 1
ATOM 4988 O O . TRP A 1 684 ? 24.798 36.012 31.713 1.00 31.58 684 TRP A O 1
ATOM 4999 N N . ARG A 1 685 ? 23.696 34.431 32.855 1.00 29.85 685 ARG A N 1
ATOM 5000 C CA . ARG A 1 685 ? 24.612 33.397 32.403 1.00 29.29 685 ARG A CA 1
ATOM 5001 C C . ARG A 1 685 ? 24.304 33.085 30.930 1.00 29.81 685 ARG A C 1
ATOM 5002 O O . ARG A 1 685 ? 23.129 33.000 30.488 1.00 28.10 685 ARG A O 1
ATOM 5010 N N . ALA A 1 686 ? 25.370 32.921 30.166 1.00 30.76 686 ALA A N 1
ATOM 5011 C CA . ALA A 1 686 ? 25.233 32.615 28.746 1.00 32.19 686 ALA A CA 1
ATOM 5012 C C . ALA A 1 686 ? 25.679 31.174 28.429 1.00 32.83 686 ALA A C 1
ATOM 5013 O O . ALA A 1 686 ? 25.514 30.705 27.317 1.00 33.78 686 ALA A O 1
ATOM 5015 N N . GLY A 1 687 ? 26.209 30.476 29.424 1.00 33.18 687 GLY A N 1
ATOM 5016 C CA . GLY A 1 687 ? 26.637 29.102 29.252 1.00 33.80 687 GLY A CA 1
ATOM 5017 C C . GLY A 1 687 ? 27.983 28.931 29.885 1.00 34.89 687 GLY A C 1
ATOM 5018 O O . GLY A 1 687 ? 28.428 29.786 30.673 1.00 36.22 687 GLY A O 1
ATOM 5019 N N . ASN A 1 688 ? 28.650 27.839 29.575 1.00 34.93 688 ASN A N 1
ATOM 5020 C CA . ASN A 1 688 ? 29.977 27.687 30.089 1.00 35.67 688 ASN A CA 1
ATOM 5021 C C . ASN A 1 688 ? 30.948 28.672 29.403 1.00 35.41 688 ASN A C 1
ATOM 5022 O O . ASN A 1 688 ? 30.671 29.280 28.373 1.00 34.93 688 ASN A O 1
ATOM 5027 N N . ALA A 1 689 ? 32.114 28.814 29.997 1.00 35.75 689 ALA A N 1
ATOM 5028 C CA . ALA A 1 689 ? 33.087 29.726 29.486 1.00 36.23 689 ALA A CA 1
ATOM 5029 C C . ALA A 1 689 ? 33.538 29.367 28.089 1.00 37.43 689 ALA A C 1
ATOM 5030 O O . ALA A 1 689 ? 33.669 30.257 27.250 1.00 37.23 689 ALA A O 1
ATOM 5032 N N . GLN A 1 690 ? 33.743 28.080 27.810 1.00 38.26 690 GLN A N 1
ATOM 5033 C CA . GLN A 1 690 ? 34.215 27.729 26.488 1.00 39.96 690 GLN A CA 1
ATOM 5034 C C . GLN A 1 690 ? 33.291 27.038 25.519 1.00 41.06 690 GLN A C 1
ATOM 5035 O O . GLN A 1 690 ? 32.270 26.523 25.903 1.00 40.38 690 GLN A O 1
ATOM 5041 N N . THR A 1 691 ? 33.649 27.088 24.238 1.00 43.03 691 THR A N 1
ATOM 5042 C CA . THR A 1 691 ? 32.826 26.534 23.163 1.00 45.20 691 THR A CA 1
ATOM 5043 C C . THR A 1 691 ? 32.701 25.031 23.069 1.00 46.76 691 THR A C 1
ATOM 5044 O O . THR A 1 691 ? 33.688 24.339 23.099 1.00 47.21 691 THR A O 1
ATOM 5048 N N . THR A 1 692 ? 31.492 24.519 22.954 1.00 48.61 692 THR A N 1
ATOM 5049 C CA . THR A 1 692 ? 31.380 23.100 22.809 1.00 51.14 692 THR A CA 1
ATOM 5050 C C . THR A 1 692 ? 30.802 22.833 21.446 1.00 52.18 692 THR A C 1
ATOM 5051 O O . THR A 1 692 ? 29.830 23.459 21.057 1.00 52.70 692 THR A O 1
ATOM 5055 N N . GLY A 1 693 ? 31.404 21.893 20.723 1.00 53.60 693 GLY A N 1
ATOM 5056 C CA . GLY A 1 693 ? 30.969 21.578 19.371 1.00 54.76 693 GLY A CA 1
ATOM 5057 C C . GLY A 1 693 ? 31.945 22.276 18.439 1.00 55.47 693 GLY A C 1
ATOM 5058 O O . GLY A 1 693 ? 33.082 22.515 18.828 1.00 55.39 693 GLY A O 1
ATOM 5059 N N . ASP A 1 694 ? 31.545 22.588 17.214 1.00 56.44 694 ASP A N 1
ATOM 5060 C CA . ASP A 1 694 ? 32.449 23.292 16.312 1.00 57.67 694 ASP A CA 1
ATOM 5061 C C . ASP A 1 694 ? 31.653 24.459 15.740 1.00 57.91 694 ASP A C 1
ATOM 5062 O O . ASP A 1 694 ? 30.602 24.252 15.122 1.00 58.35 694 ASP A O 1
ATOM 5067 N N . LEU A 1 695 ? 32.129 25.679 15.934 1.00 57.51 695 LEU A N 1
ATOM 5068 C CA . LEU A 1 695 ? 31.368 26.809 15.426 1.00 57.57 695 LEU A CA 1
ATOM 5069 C C . LEU A 1 695 ? 30.973 26.703 13.967 1.00 57.73 695 LEU A C 1
ATOM 5070 O O . LEU A 1 695 ? 29.948 27.240 13.556 1.00 57.69 695 LEU A O 1
ATOM 5075 N N . ALA A 1 696 ? 31.784 26.009 13.180 1.00 58.22 696 ALA A N 1
ATOM 5076 C CA . ALA A 1 696 ? 31.520 25.883 11.750 1.00 58.62 696 ALA A CA 1
ATOM 5077 C C . ALA A 1 696 ? 30.790 24.587 11.359 1.00 58.88 696 ALA A C 1
ATOM 5078 O O . ALA A 1 696 ? 30.554 24.348 10.163 1.00 59.23 696 ALA A O 1
ATOM 5080 N N . GLY A 1 697 ? 30.441 23.762 12.360 1.00 58.57 697 GLY A N 1
ATOM 5081 C CA . GLY A 1 697 ? 29.708 22.515 12.122 1.00 57.58 697 GLY A CA 1
ATOM 5082 C C . GLY A 1 697 ? 28.234 22.829 12.321 1.00 56.85 697 GLY A C 1
ATOM 5083 O O . GLY A 1 697 ? 27.886 24.008 12.303 1.00 56.70 697 GLY A O 1
ATOM 5084 N N . ALA A 1 698 ? 27.382 21.815 12.518 1.00 56.24 698 ALA A N 1
ATOM 5085 C CA . ALA A 1 698 ? 25.927 22.013 12.720 1.00 55.15 698 ALA A CA 1
ATOM 5086 C C . ALA A 1 698 ? 25.505 21.945 14.192 1.00 54.57 698 ALA A C 1
ATOM 5087 O O . ALA A 1 698 ? 24.396 22.372 14.570 1.00 53.83 698 ALA A O 1
ATOM 5089 N N . ASN A 1 699 ? 26.392 21.359 14.997 1.00 54.08 699 ASN A N 1
ATOM 5090 C CA . ASN A 1 699 ? 26.169 21.158 16.428 1.00 53.82 699 ASN A CA 1
ATOM 5091 C C . ASN A 1 699 ? 27.228 21.833 17.316 1.00 52.32 699 ASN A C 1
ATOM 5092 O O . ASN A 1 699 ? 28.432 21.485 17.276 1.00 52.12 699 ASN A O 1
ATOM 5097 N N . TYR A 1 700 ? 26.751 22.764 18.145 1.00 50.38 700 TYR A N 1
ATOM 5098 C CA . TYR A 1 700 ? 27.653 23.512 19.013 1.00 48.23 700 TYR A CA 1
ATOM 5099 C C . TYR A 1 700 ? 27.018 24.522 19.973 1.00 45.81 700 TYR A C 1
ATOM 5100 O O . TYR A 1 700 ? 25.889 24.995 19.758 1.00 45.43 700 TYR A O 1
ATOM 5109 N N . ILE A 1 701 ? 27.769 24.828 21.036 1.00 42.84 701 ILE A N 1
ATOM 5110 C CA . ILE A 1 701 ? 27.378 25.894 21.928 1.00 39.97 701 ILE A CA 1
ATOM 5111 C C . ILE A 1 701 ? 28.622 26.798 22.044 1.00 37.76 701 ILE A C 1
ATOM 5112 O O . ILE A 1 701 ? 29.695 26.395 22.522 1.00 35.23 701 ILE A O 1
ATOM 5117 N N . ALA A 1 702 ? 28.452 28.015 21.534 1.00 35.93 702 ALA A N 1
ATOM 5118 C CA . ALA A 1 702 ? 29.501 29.034 21.559 1.00 34.52 702 ALA A CA 1
ATOM 5119 C C . ALA A 1 702 ? 29.830 29.307 23.008 1.00 33.50 702 ALA A C 1
ATOM 5120 O O . ALA A 1 702 ? 28.945 29.343 23.833 1.00 33.39 702 ALA A O 1
ATOM 5122 N N . GLY A 1 703 ? 31.094 29.516 23.327 1.00 33.02 703 GLY A N 1
ATOM 5123 C CA . GLY A 1 703 ? 31.443 29.796 24.704 1.00 32.68 703 GLY A CA 1
ATOM 5124 C C . GLY A 1 703 ? 30.929 31.130 25.241 1.00 33.20 703 GLY A C 1
ATOM 5125 O O . GLY A 1 703 ? 30.628 32.050 24.459 1.00 32.58 703 GLY A O 1
ATOM 5126 N N . ALA A 1 704 ? 30.843 31.252 26.571 1.00 33.14 704 ALA A N 1
ATOM 5127 C CA . ALA A 1 704 ? 30.377 32.496 27.175 1.00 34.13 704 ALA A CA 1
ATOM 5128 C C . ALA A 1 704 ? 31.517 33.392 27.696 1.00 34.28 704 ALA A C 1
ATOM 5129 O O . ALA A 1 704 ? 31.324 34.602 27.995 1.00 34.67 704 ALA A O 1
ATOM 5131 N N . GLY A 1 705 ? 32.709 32.818 27.791 1.00 33.46 705 GLY A N 1
ATOM 5132 C CA . GLY A 1 705 ? 33.793 33.586 28.341 1.00 31.80 705 GLY A CA 1
ATOM 5133 C C . GLY A 1 705 ? 33.482 33.675 29.829 1.00 31.85 705 GLY A C 1
ATOM 5134 O O . GLY A 1 705 ? 33.161 32.675 30.498 1.00 30.58 705 GLY A O 1
ATOM 5135 N N . ALA A 1 706 ? 33.475 34.901 30.337 1.00 31.01 706 ALA A N 1
ATOM 5136 C CA . ALA A 1 706 ? 33.272 35.113 31.751 1.00 30.19 706 ALA A CA 1
ATOM 5137 C C . ALA A 1 706 ? 31.819 35.293 32.175 1.00 30.19 706 ALA A C 1
ATOM 5138 O O . ALA A 1 706 ? 31.499 35.438 33.366 1.00 29.34 706 ALA A O 1
ATOM 5140 N N . TYR A 1 707 ? 30.923 35.277 31.202 1.00 30.89 707 TYR A N 1
ATOM 5141 C CA . TYR A 1 707 ? 29.520 35.455 31.517 1.00 31.17 707 TYR A CA 1
ATOM 5142 C C . TYR A 1 707 ? 28.891 34.154 31.893 1.00 30.83 707 TYR A C 1
ATOM 5143 O O . TYR A 1 707 ? 28.041 33.623 31.195 1.00 30.73 707 TYR A O 1
ATOM 5152 N N . THR A 1 708 ? 29.277 33.684 33.057 1.00 30.96 708 THR A N 1
ATOM 5153 C CA . THR A 1 708 ? 28.824 32.410 33.503 1.00 31.09 708 THR A CA 1
ATOM 5154 C C . THR A 1 708 ? 27.818 32.419 34.620 1.00 30.49 708 THR A C 1
ATOM 5155 O O . THR A 1 708 ? 27.457 31.358 35.077 1.00 30.56 708 THR A O 1
ATOM 5159 N N . TYR A 1 709 ? 27.341 33.596 35.053 1.00 30.18 709 TYR A N 1
ATOM 5160 C CA . TYR A 1 709 ? 26.399 33.651 36.194 1.00 30.08 709 TYR A CA 1
ATOM 5161 C C . TYR A 1 709 ? 25.361 34.751 36.143 1.00 30.64 709 TYR A C 1
ATOM 5162 O O . TYR A 1 709 ? 25.496 35.704 35.421 1.00 31.09 709 TYR A O 1
ATOM 5171 N N . ASN A 1 710 ? 24.309 34.595 36.929 1.00 31.30 710 ASN A N 1
ATOM 5172 C CA . ASN A 1 710 ? 23.244 35.564 36.993 1.00 31.62 710 ASN A CA 1
ATOM 5173 C C . ASN A 1 710 ? 23.460 36.450 38.220 1.00 32.33 710 ASN A C 1
ATOM 5174 O O . ASN A 1 710 ? 23.634 35.934 39.333 1.00 32.02 710 ASN A O 1
ATOM 5179 N N . GLU A 1 711 ? 23.478 37.775 38.008 1.00 32.91 711 GLU A N 1
ATOM 5180 C CA . GLU A 1 711 ? 23.569 38.744 39.105 1.00 32.76 711 GLU A CA 1
ATOM 5181 C C . GLU A 1 711 ? 22.116 39.114 39.219 1.00 31.68 711 GLU A C 1
ATOM 5182 O O . GLU A 1 711 ? 21.537 39.624 38.265 1.00 32.60 711 GLU A O 1
ATOM 5188 N N . PRO A 1 712 ? 21.504 38.923 40.384 1.00 30.73 712 PRO A N 1
ATOM 5189 C CA . PRO A 1 712 ? 20.083 39.310 40.360 1.00 31.08 712 PRO A CA 1
ATOM 5190 C C . PRO A 1 712 ? 19.840 40.848 40.434 1.00 32.56 712 PRO A C 1
ATOM 5191 O O . PRO A 1 712 ? 20.695 41.626 40.936 1.00 31.27 712 PRO A O 1
ATOM 5195 N N . GLY A 1 713 ? 18.679 41.250 39.909 1.00 33.30 713 GLY A N 1
ATOM 5196 C CA . GLY A 1 713 ? 18.296 42.650 39.854 1.00 34.39 713 GLY A CA 1
ATOM 5197 C C . GLY A 1 713 ? 17.765 43.202 41.148 1.00 35.21 713 GLY A C 1
ATOM 5198 O O . GLY A 1 713 ? 17.870 42.523 42.178 1.00 36.61 713 GLY A O 1
ATOM 5199 N N . ARG A 1 714 ? 17.152 44.394 41.080 1.00 34.02 714 ARG A N 1
ATOM 5200 C CA . ARG A 1 714 ? 16.627 45.082 42.239 1.00 32.89 714 ARG A CA 1
ATOM 5201 C C . ARG A 1 714 ? 15.710 44.259 43.114 1.00 31.94 714 ARG A C 1
ATOM 5202 O O . ARG A 1 714 ? 14.719 43.704 42.630 1.00 31.57 714 ARG A O 1
ATOM 5210 N N . THR A 1 715 ? 15.973 44.263 44.416 1.00 31.02 715 THR A N 1
ATOM 5211 C CA . THR A 1 715 ? 15.172 43.426 45.294 1.00 31.42 715 THR A CA 1
ATOM 5212 C C . THR A 1 715 ? 14.844 44.089 46.630 1.00 32.39 715 THR A C 1
ATOM 5213 O O . THR A 1 715 ? 15.700 44.622 47.310 1.00 32.94 715 THR A O 1
ATOM 5217 N N . TRP A 1 716 ? 13.594 44.002 47.028 1.00 33.86 716 TRP A N 1
ATOM 5218 C CA . TRP A 1 716 ? 13.140 44.549 48.305 1.00 35.23 716 TRP A CA 1
ATOM 5219 C C . TRP A 1 716 ? 13.185 43.389 49.304 1.00 36.36 716 TRP A C 1
ATOM 5220 O O . TRP A 1 716 ? 13.069 42.215 48.927 1.00 35.76 716 TRP A O 1
ATOM 5231 N N . TYR A 1 717 ? 13.384 43.725 50.569 1.00 36.80 717 TYR A N 1
ATOM 5232 C CA . TYR A 1 717 ? 13.430 42.731 51.616 1.00 37.97 717 TYR A CA 1
ATOM 5233 C C . TYR A 1 717 ? 13.031 43.275 52.962 1.00 39.33 717 TYR A C 1
ATOM 5234 O O . TYR A 1 717 ? 13.102 44.464 53.234 1.00 39.69 717 TYR A O 1
ATOM 5251 N N . SER A 1 719 ? 12.879 42.242 57.340 1.00 42.09 719 SER A N 1
ATOM 5252 C CA . SER A 1 719 ? 13.339 41.440 58.438 1.00 41.00 719 SER A CA 1
ATOM 5253 C C . SER A 1 719 ? 12.593 41.771 59.729 1.00 39.57 719 SER A C 1
ATOM 5254 O O . SER A 1 719 ? 12.487 42.928 60.106 1.00 37.60 719 SER A O 1
ATOM 5257 N N . VAL A 1 720 ? 12.072 40.751 60.417 1.00 38.79 720 VAL A N 1
ATOM 5258 C CA . VAL A 1 720 ? 11.427 41.004 61.701 1.00 38.23 720 VAL A CA 1
ATOM 5259 C C . VAL A 1 720 ? 12.045 40.116 62.773 1.00 37.95 720 VAL A C 1
ATOM 5260 O O . VAL A 1 720 ? 11.931 38.886 62.725 1.00 37.83 720 VAL A O 1
ATOM 5264 N N . ASN A 1 721 ? 12.724 40.780 63.723 1.00 38.65 721 ASN A N 1
ATOM 5265 C CA . ASN A 1 721 ? 13.428 40.134 64.833 1.00 38.99 721 ASN A CA 1
ATOM 5266 C C . ASN A 1 721 ? 12.772 40.451 66.163 1.00 38.79 721 ASN A C 1
ATOM 5267 O O . ASN A 1 721 ? 12.582 41.604 66.534 1.00 38.24 721 ASN A O 1
ATOM 5272 N N . THR A 1 722 ? 12.436 39.387 66.878 1.00 38.54 722 THR A N 1
ATOM 5273 C CA . THR A 1 722 ? 11.705 39.473 68.126 1.00 38.52 722 THR A CA 1
ATOM 5274 C C . THR A 1 722 ? 12.524 38.822 69.222 1.00 38.84 722 THR A C 1
ATOM 5275 O O . THR A 1 722 ? 12.953 37.678 69.084 1.00 39.63 722 THR A O 1
ATOM 5279 N N . HIS A 1 723 ? 12.753 39.496 70.328 1.00 39.11 723 HIS A N 1
ATOM 5280 C CA . HIS A 1 723 ? 13.661 38.879 71.293 1.00 40.52 723 HIS A CA 1
ATOM 5281 C C . HIS A 1 723 ? 13.540 39.324 72.723 1.00 40.98 723 HIS A C 1
ATOM 5282 O O . HIS A 1 723 ? 13.040 40.400 73.034 1.00 41.98 723 HIS A O 1
ATOM 5289 N N . PHE A 1 724 ? 14.037 38.464 73.596 1.00 41.50 724 PHE A N 1
ATOM 5290 C CA . PHE A 1 724 ? 14.072 38.725 75.016 1.00 40.99 724 PHE A CA 1
ATOM 5291 C C . PHE A 1 724 ? 15.270 37.940 75.580 1.00 41.31 724 PHE A C 1
ATOM 5292 O O . PHE A 1 724 ? 15.901 37.110 74.869 1.00 40.87 724 PHE A O 1
#

Foldseek 3Di:
DPDADDFPLVVLCPFPQKDKAFLVNLVQVDDFQFPVVVVQAWQWDWFFQFLQLFVGALTDIFGQAHRQLEWEAEQLHTDPQQQLFDADQGRHGPDSHDRRQDDSNFRMWMWGAFFSAFVSAARNQGTYIYTYHDDDDAAWKKWKKKKWWFFPDQLAKIKIKIKMKIKHHDDDQKIKIKMKIKMKTAFGHLCPCPVPAFDFFDVCVLWFFWAHKMKIKIKIKMKMKGPPDVQKIKMKIKMKMKMWIQDNHGICTGPDCDPSNVRHGHTFKMKIKMKIKIWIWGDDPQGKIKIKMKMKMKMKMWGPDDDAACVGTFMGIKIKMIKIKMWAFDVDPHTKIKIWIKDKMKMKAGDDCHPSCRDDGMFIKMKIKIKMWMWDPDPFKMKIKMWMWIQIVLAGIDIKIKMKIWGDDPQQKIKIIKIKHWHADRSFQLAQSRWDADPDVVGIEGHHSHAHIKMKIKDKIKMWHDDPQWIKMKMKIKIWIAFDWHWDDDFPFADPVRHTYTHGTGQGTWMRIWMKIWTTDCPDPFKKIKIKIADDATRVVLRWGSTWAFNMKMKMWMKGCPDVQKMIKIKMKGAKTFRIQADPVSHGADDQLTDMHHIDMWMKDKMWGQPDVFKIDMKMKTRPVFDKAHANHTSAKDDDPPDRGIRHGRGRRSHIDGTIMIMMMMGID

InterPro domains:
  IPR000531 TonB-dependent receptor-like, beta-barrel [PF00593] (274-700)
  IPR010105 TonB-dependent siderophore receptor [TIGR01783] (50-746)
  IPR010916 TonB box, conserved site [PS00430] (1-41)
  IPR010917 TonB-dependent receptor, conserved site [PS01156] (729-746)
  IPR012910 TonB-dependent receptor, plug domain [PF07715] (49-163)
  IPR036942 TonB-dependent receptor-like, beta-barrel domain superfamily [G3DSA:2.40.170.20] (174-746)
  IPR037066 TonB-dependent receptor, plug domain superfamily [G3DSA:2.170.130.10] (23-168)
  IPR039426 TonB-dependent receptor-like [PS52016] (42-746)
  IPR039426 TonB-dependent receptor-like [PTHR30069] (7-746)
  IPR058134 Ferric enterobactin receptor PirA/FepA/PfeA [NF010048] (21-746)

CATH classification: 2.170.130.10 (+1 more: 2.40.170.20)

Nearest PDB structures (foldseek):
  1fep-assembly1_A  TM=1.001E+00  e=0.000E+00  Escherichia coli K-12
  5fp2-assembly2_B  TM=9.111E-01  e=1.863E-58  Pseudomonas aeruginosa PAO1
  5fp2-assembly1_A  TM=9.437E-01  e=4.995E-54  Pseudomonas aeruginosa PAO1
  4rdt-assembly1_A  TM=7.223E-01  e=2.069E-25  Neisseria meningitidis MC58
  4rdt-assembly2_B  TM=7.319E-01  e=2.577E-25  Neisseria meningitidis MC58

Secondary structure (DSSP, 8-state):
---PPPPHHHHHTTSTTEEEEEHHHHHHS--SS-THHHHT---EEEEES-TT-TTTT-EEEEE---GGGEEEEETTEE--GGGGSPPPTTS---S--STTSS-----EEEEEETHHHHTT-TT-SSEEEEEEPPPP-SS-EEEEEEEE-EESSTTSPPEEEEEEEEEEE-SSSEEEEEEEEEEEEPPPPTTTTTTTPPPEEGGGTT-------EEEEEEEEEEEEEEEETTEEEEEEEEEEEEEEE---S----SS--HHHHHTTS--EEEEEEEEEEEEEEE-TTS-EEEEEEEEEEEEEEE---S------EEEEEEE--EEEEEEEEESSSEEEEEEEEEEEEE-----------------EEEEEEEEEE---SSSEEEEEEEEEEEETTTEEEEEEEEEEEEE-STTEEE--EEEEEEPPPTTTT-TT-EEE-S----EEE--TTPPPEEEEEEEEEEEEEETTEEEEEEEEEEEEEEEEEE-SS-S-B-TTS-BEEEEEEEEEEEEEEEEEEEE---STT--EEEEE--EEEETTT---SS---S-EEEEEE----BTTB--EEEEEE--B---SB-TTSPBP-GGGG--BPPEEEEEEEEEEE-SSSEEEEEEEESTT---B---S-SS-EE-TTSSSEE---TT---PBP--EE--EEEE-

B-factor: mean 42.06, std 13.34, range [20.09, 100.0]

GO terms:
  GO:0030313 cell envelope (C, IDA)
  GO:0005515 protein binding (F, IPI)
  GO:0015620 ferric-enterobactin transmembrane transporter activity (F, IDA)
  GO:0009279 cell outer membrane (C, IDA)
  GO:0042914 colicin transport (P, IDA)
  GO:0015685 ferric-enterobactin import into cell (P, IDA)
  GO:0042912 colicin transmembrane transporter activity (F, IDA)
  GO:0015620 ferric-enterobactin transmembrane transporter activity (F, IMP)
  GO:0042914 colicin transport (P, IMP)
  GO:0015685 ferric-enterobactin import into cell (P, IMP)
  GO:0042912 colicin transmembrane transporter activity (F, IMP)
  GO:0033214 siderophore-iron import into cell (P, IMP)
  GO:0022834 ligand-gated channel activity (F, IMP)
  GO:0019904 protein domain specific binding (F, IPI)
  GO:1903981 enterobactin binding (F, IDA)